Protein 2A36 (pdb70)

InterPro domains:
  IPR000980 SH2 domain [PF00017] (60-134)
  IPR000980 SH2 domain [PS50001] (60-151)
  IPR000980 SH2 domain [SM00252] (58-140)
  IPR001452 SH3 domain [PF00018] (4-50)
  IPR001452 SH3 domain [PF00018] (158-203)
  IPR001452 SH3 domain [PR00452] (155-165)
  IPR001452 SH3 domain [PR00452] (169-184)
  IPR001452 SH3 domain [PR00452] (186-195)
  IPR001452 SH3 domain [PR00452] (197-209)
  IPR001452 SH3 domain [PS50002] (1-58)
  IPR001452 SH3 domain [PS50002] (152-211)
  IPR001452 SH3 domain [SM00326] (1-57)
  IPR001452 SH3 domain [SM00326] (155-210)
  IPR036028 SH3-like domain superfamily [SSF50044] (3-41)
  IPR036028 SH3-like domain superfamily [SSF50044] (151-210)
  IPR036860 SH2 domain superfamily [G3DSA:3.30.505.10] (51-160)
  IPR036860 SH2 domain superfamily [SSF55550] (29-139)
  IPR043539 Grb2-like [PTHR46037] (1-210)

Nearest PDB structures (foldseek):
  2a36-assembly1_A  TM=1.017E+00  e=9.835E-12  Drosophila melanogaster
  2azs-assembly1_A  TM=8.186E-01  e=1.353E-09  Drosophila melanogaster
  2gbq-assembly1_A  TM=9.274E-01  e=5.609E-08  Mus musculus
  4gbq-assembly1_A  TM=8.986E-01  e=2.396E-07  Mus musculus
  2a28-assembly3_C  TM=8.617E-01  e=1.812E-04  Saccharomyces cerevisiae

Radius of gyration: 9.86 Å; Cα contacts (8 Å, |Δi|>4): 133; chains: 1; bounding box: 24×26×21 Å

Organism: Drosophila melanogaster (NCBI:txid7227)

Solvent-accessible surface area: 4298 Å² total; per-residue (Å²): 145,85,1,25,0,123,97,90,42,82,35,113,47,155,79,13,10,55,9,170,140,73,58,83,0,93,11,76,55,83,154,136,65,108,82,78,34,80,0,65,45,162,68,141,87,0,15,0,8,22,132,76,11,124,126,142,5,149,133

Secondary structure (DSSP, 8-state):
--EEE-S-B--SSTTB--B-TTEEEEEEE-SS-TTEEEEEETTEEEEEESTT-EE----

CATH classification: 2.30.30.40

Sequence (59 aa):
MEAIAKHDFSATADDELSFRKTQILKILNMEDDSNWYRAELDGKEGLIPSNYIEMKNHDMEAIAKHDFSATADDELSFRKTQILKILNMEDDSNWYRAELDGKEGLIPSNYIEMKNHDMEAIAKHDFSATADDELSFRKTQILKILNMEDDSNWYRAELDGKEGLIPSNYIEMKNHDMEAIAKHDFSATADDELSFRKTQILKILNMEDDSNWYRAELDGKEGLIPSNYIEMKNHDMEAIAKHDFSATADDELSFRKTQILKILNMEDDSNWYRAELDGKEGLIPSNYIEMKNHDMEAIAKHDFSATADDELSFRKTQILKILNMEDDSNWYRAELDGKEGLIPSNYIEMKNHDMEAIAKHDFSATADDELSFRKTQILKILNMEDDSNWYRAELDGKEGLIPSNYIEMKNHDMEAIAKHDFSATADDELSFRKTQILKILNMEDDSNWYRAELDGKEGLIPSNYIEMKNHDMEAIAKHDFSATADDELSFRKTQILKILNMEDDSNWYRAELDGKEGLIPSNYIEMKNHDMEAIAKHDFSATADDELSFRKTQILKILNMEDDSNWYRAELDGKEGLIPSNYIEMKNHD

Foldseek 3Di:
DKKWFADADDDPDPQADGDGGGDIWAFDDDDVDVAWGFTDDPHGTGTYGPNRIDGDPPD

Structure (mmCIF, N/CA/C/O backbone):
data_2A36
#
_entry.id   2A36
#
loop_
_atom_site.group_PDB
_atom_site.id
_atom_site.type_symbol
_atom_site.label_atom_id
_atom_site.label_alt_id
_atom_site.label_comp_id
_atom_site.label_asym_id
_atom_site.label_entity_id
_atom_site.label_seq_id
_atom_site.pdbx_PDB_ins_code
_atom_site.Cartn_x
_atom_site.Cartn_y
_atom_site.Cartn_z
_atom_site.occupancy
_atom_site.B_iso_or_equiv
_atom_site.auth_seq_id
_atom_site.auth_comp_id
_atom_site.auth_asym_id
_atom_site.auth_atom_id
_atom_site.pdbx_PDB_model_num
ATOM 1 N N . MET A 1 1 ? -1.164 -10.503 -6.813 1.00 0.00 1 MET A N 1
ATOM 2 C CA . MET A 1 1 ? -0.240 -10.069 -5.731 1.00 0.00 1 MET A CA 1
ATOM 3 C C . MET A 1 1 ? -0.984 -9.345 -4.611 1.00 0.00 1 MET A C 1
ATOM 4 O O . MET A 1 1 ? -1.855 -8.515 -4.869 1.00 0.00 1 MET A O 1
ATOM 20 N N . GLU A 1 2 ? -0.678 -9.707 -3.369 1.00 0.00 2 GLU A N 1
ATOM 21 C CA . GLU A 1 2 ? -1.355 -9.100 -2.225 1.00 0.00 2 GLU A CA 1
ATOM 22 C C . GLU A 1 2 ? -0.357 -8.753 -1.119 1.00 0.00 2 GLU A C 1
ATOM 23 O O . GLU A 1 2 ? 0.633 -9.460 -0.928 1.00 0.00 2 GLU A O 1
ATOM 35 N N . ALA A 1 3 ? -0.612 -7.665 -0.391 1.00 0.00 3 ALA A N 1
ATOM 36 C CA . ALA A 1 3 ? 0.263 -7.208 0.685 1.00 0.00 3 ALA A CA 1
ATOM 37 C C . ALA A 1 3 ? -0.539 -6.616 1.848 1.00 0.00 3 ALA A C 1
ATOM 38 O O . ALA A 1 3 ? -1.537 -5.917 1.633 1.00 0.00 3 ALA A O 1
ATOM 45 N N . ILE A 1 4 ? -0.054 -6.807 3.071 1.00 0.00 4 ILE A N 1
ATOM 46 C CA . ILE A 1 4 ? -0.694 -6.231 4.247 1.00 0.00 4 ILE A CA 1
ATOM 47 C C . ILE A 1 4 ? 0.135 -5.044 4.727 1.00 0.00 4 ILE A C 1
ATOM 48 O O . ILE A 1 4 ? 1.323 -4.967 4.415 1.00 0.00 4 ILE A O 1
ATOM 64 N N . ALA A 1 5 ? -0.457 -4.143 5.502 1.00 0.00 5 ALA A N 1
ATOM 65 C CA . ALA A 1 5 ? 0.286 -2.977 5.970 1.00 0.00 5 ALA A CA 1
ATOM 66 C C . ALA A 1 5 ? -0.055 -2.591 7.385 1.00 0.00 5 ALA A C 1
ATOM 67 O O . ALA A 1 5 ? -1.066 -1.914 7.590 1.00 0.00 5 ALA A O 1
ATOM 74 N N . LYS A 1 6 ? 0.798 -2.893 8.370 1.00 0.00 6 LYS A N 1
ATOM 75 C CA . LYS A 1 6 ? 0.449 -2.412 9.690 1.00 0.00 6 LYS A CA 1
ATOM 76 C C . LYS A 1 6 ? 1.312 -1.240 10.084 1.00 0.00 6 LYS A C 1
ATOM 77 O O . LYS A 1 6 ? 2.316 -1.375 10.785 1.00 0.00 6 LYS A O 1
ATOM 96 N N . HIS A 1 7 ? 0.791 -0.080 9.754 1.00 0.00 7 HIS A N 1
ATOM 97 C CA . HIS A 1 7 ? 1.315 1.200 10.176 1.00 0.00 7 HIS A CA 1
ATOM 98 C C . HIS A 1 7 ? 0.249 2.205 9.739 1.00 0.00 7 HIS A C 1
ATOM 99 O O . HIS A 1 7 ? -0.047 2.240 8.547 1.00 0.00 7 HIS A O 1
ATOM 114 N N . ASP A 1 8 ? -0.306 3.061 10.585 1.00 0.00 8 ASP A N 1
ATOM 115 C CA . ASP A 1 8 ? -1.265 4.028 10.039 1.00 0.00 8 ASP A CA 1
ATOM 116 C C . ASP A 1 8 ? -0.511 4.891 9.017 1.00 0.00 8 ASP A C 1
ATOM 117 O O . ASP A 1 8 ? 0.705 5.056 9.127 1.00 0.00 8 ASP A O 1
ATOM 126 N N . PHE A 1 9 ? -1.222 5.470 8.048 1.00 0.00 9 PHE A N 1
ATOM 127 C CA . PHE A 1 9 ? -0.556 6.329 7.064 1.00 0.00 9 PHE A CA 1
ATOM 128 C C . PHE A 1 9 ? -1.511 7.150 6.215 1.00 0.00 9 PHE A C 1
ATOM 129 O O . PHE A 1 9 ? -2.656 6.775 5.964 1.00 0.00 9 PHE A O 1
ATOM 146 N N . SER A 1 10 ? -0.925 8.211 5.667 1.00 0.00 10 SER A N 1
ATOM 147 C CA . SER A 1 10 ? -1.645 9.066 4.740 1.00 0.00 10 SER A CA 1
ATOM 148 C C . SER A 1 10 ? -0.728 9.640 3.670 1.00 0.00 10 SER A C 1
ATOM 149 O O . SER A 1 10 ? -0.016 10.613 3.910 1.00 0.00 10 SER A O 1
ATOM 157 N N . ALA A 1 11 ? -0.830 9.068 2.467 1.00 0.00 11 ALA A N 1
ATOM 158 C CA . ALA A 1 11 ? -0.063 9.480 1.294 1.00 0.00 11 ALA A CA 1
ATOM 159 C C . ALA A 1 11 ? 0.570 10.866 1.403 1.00 0.00 11 ALA A C 1
ATOM 160 O O . ALA A 1 11 ? 0.033 11.796 2.001 1.00 0.00 11 ALA A O 1
ATOM 167 N N . THR A 1 12 ? 1.758 10.946 0.793 1.00 0.00 12 THR A N 1
ATOM 168 C CA . THR A 1 12 ? 2.576 12.146 0.766 1.00 0.00 12 THR A CA 1
ATOM 169 C C . THR A 1 12 ? 2.562 12.780 -0.637 1.00 0.00 12 THR A C 1
ATOM 170 O O . THR A 1 12 ? 2.920 13.945 -0.811 1.00 0.00 12 THR A O 1
ATOM 181 N N . ALA A 1 13 ? 2.104 12.005 -1.617 1.00 0.00 13 ALA A N 1
ATOM 182 C CA . ALA A 1 13 ? 1.977 12.476 -2.996 1.00 0.00 13 ALA A CA 1
ATOM 183 C C . ALA A 1 13 ? 0.522 12.318 -3.411 1.00 0.00 13 ALA A C 1
ATOM 184 O O . ALA A 1 13 ? -0.187 11.492 -2.835 1.00 0.00 13 ALA A O 1
ATOM 191 N N . ASP A 1 14 ? 0.041 13.108 -4.370 1.00 0.00 14 ASP A N 1
ATOM 192 C CA . ASP A 1 14 ? -1.348 13.045 -4.811 1.00 0.00 14 ASP A CA 1
ATOM 193 C C . ASP A 1 14 ? -1.729 11.665 -5.321 1.00 0.00 14 ASP A C 1
ATOM 194 O O . ASP A 1 14 ? -2.796 11.139 -5.004 1.00 0.00 14 ASP A O 1
ATOM 203 N N . ASP A 1 15 ? -0.811 11.063 -6.066 1.00 0.00 15 ASP A N 1
ATOM 204 C CA . ASP A 1 15 ? -1.010 9.723 -6.599 1.00 0.00 15 ASP A CA 1
ATOM 205 C C . ASP A 1 15 ? -0.535 8.677 -5.596 1.00 0.00 15 ASP A C 1
ATOM 206 O O . ASP A 1 15 ? -0.196 7.559 -5.978 1.00 0.00 15 ASP A O 1
ATOM 215 N N . GLU A 1 16 ? -0.552 9.022 -4.308 1.00 0.00 16 GLU A N 1
ATOM 216 C CA . GLU A 1 16 ? -0.161 8.095 -3.266 1.00 0.00 16 GLU A CA 1
ATOM 217 C C . GLU A 1 16 ? -1.427 7.648 -2.531 1.00 0.00 16 GLU A C 1
ATOM 218 O O . GLU A 1 16 ? -2.528 8.039 -2.924 1.00 0.00 16 GLU A O 1
ATOM 230 N N . LEU A 1 17 ? -1.310 6.732 -1.579 1.00 0.00 17 LEU A N 1
ATOM 231 C CA . LEU A 1 17 ? -2.503 6.186 -0.934 1.00 0.00 17 LEU A CA 1
ATOM 232 C C . LEU A 1 17 ? -2.375 6.015 0.580 1.00 0.00 17 LEU A C 1
ATOM 233 O O . LEU A 1 17 ? -1.458 5.351 1.064 1.00 0.00 17 LEU A O 1
ATOM 249 N N . SER A 1 18 ? -3.359 6.533 1.310 1.00 0.00 18 SER A N 1
ATOM 250 C CA . SER A 1 18 ? -3.399 6.382 2.762 1.00 0.00 18 SER A CA 1
ATOM 251 C C . SER A 1 18 ? -4.073 5.069 3.138 1.00 0.00 18 SER A C 1
ATOM 252 O O . SER A 1 18 ? -4.687 4.408 2.301 1.00 0.00 18 SER A O 1
ATOM 260 N N . PHE A 1 19 ? -3.917 4.686 4.404 1.00 0.00 19 PHE A N 1
ATOM 261 C CA . PHE A 1 19 ? -4.501 3.450 4.909 1.00 0.00 19 PHE A CA 1
ATOM 262 C C . PHE A 1 19 ? -4.391 3.369 6.428 1.00 0.00 19 PHE A C 1
ATOM 263 O O . PHE A 1 19 ? -3.940 4.311 7.080 1.00 0.00 19 PHE A O 1
ATOM 280 N N . ARG A 1 20 ? -4.871 2.269 6.988 1.00 0.00 20 ARG A N 1
ATOM 281 C CA . ARG A 1 20 ? -4.864 2.081 8.432 1.00 0.00 20 ARG A CA 1
ATOM 282 C C . ARG A 1 20 ? -3.996 0.893 8.814 1.00 0.00 20 ARG A C 1
ATOM 283 O O . ARG A 1 20 ? -3.687 0.061 7.959 1.00 0.00 20 ARG A O 1
ATOM 304 N N . LYS A 1 21 ? -3.643 0.760 10.085 1.00 0.00 21 LYS A N 1
ATOM 305 C CA . LYS A 1 21 ? -2.865 -0.390 10.515 1.00 0.00 21 LYS A CA 1
ATOM 306 C C . LYS A 1 21 ? -3.710 -1.660 10.339 1.00 0.00 21 LYS A C 1
ATOM 307 O O . LYS A 1 21 ? -4.884 -1.687 10.708 1.00 0.00 21 LYS A O 1
ATOM 326 N N . THR A 1 22 ? -3.112 -2.702 9.763 1.00 0.00 22 THR A N 1
ATOM 327 C CA . THR A 1 22 ? -3.776 -3.987 9.552 1.00 0.00 22 THR A CA 1
ATOM 328 C C . THR A 1 22 ? -4.723 -4.018 8.353 1.00 0.00 22 THR A C 1
ATOM 329 O O . THR A 1 22 ? -5.458 -4.990 8.173 1.00 0.00 22 THR A O 1
ATOM 340 N N . GLN A 1 23 ? -4.729 -2.967 7.535 1.00 0.00 23 GLN A N 1
ATOM 341 C CA . GLN A 1 23 ? -5.608 -2.912 6.371 1.00 0.00 23 GLN A CA 1
ATOM 342 C C . GLN A 1 23 ? -5.143 -3.851 5.256 1.00 0.00 23 GLN A C 1
ATOM 343 O O . GLN A 1 23 ? -3.944 -4.073 5.082 1.00 0.00 23 GLN A O 1
ATOM 357 N N . ILE A 1 24 ? -6.089 -4.382 4.492 1.00 0.00 24 ILE A N 1
ATOM 358 C CA . ILE A 1 24 ? -5.778 -5.279 3.382 1.00 0.00 24 ILE A CA 1
ATOM 359 C C . ILE A 1 24 ? -5.575 -4.464 2.107 1.00 0.00 24 ILE A C 1
ATOM 360 O O . ILE A 1 24 ? -6.534 -3.913 1.566 1.00 0.00 24 ILE A O 1
ATOM 376 N N . LEU A 1 25 ? -4.328 -4.366 1.629 1.00 0.00 25 LEU A N 1
ATOM 377 C CA . LEU A 1 25 ? -4.065 -3.582 0.427 1.00 0.00 25 LEU A CA 1
ATOM 378 C C . LEU A 1 25 ? -3.720 -4.443 -0.783 1.00 0.00 25 LEU A C 1
ATOM 379 O O . LEU A 1 25 ? -3.014 -5.447 -0.668 1.00 0.00 25 LEU A O 1
ATOM 395 N N . LYS A 1 26 ? -4.240 -4.048 -1.937 1.00 0.00 26 LYS A N 1
ATOM 396 C CA . LYS A 1 26 ? -4.021 -4.765 -3.186 1.00 0.00 26 LYS A CA 1
ATOM 397 C C . LYS A 1 26 ? -2.716 -4.336 -3.843 1.00 0.00 26 LYS A C 1
ATOM 398 O O . LYS A 1 26 ? -2.657 -3.313 -4.524 1.00 0.00 26 LYS A O 1
ATOM 417 N N . ILE A 1 27 ? -1.680 -5.138 -3.652 1.00 0.00 27 ILE A N 1
ATOM 418 C CA . ILE A 1 27 ? -0.389 -4.831 -4.244 1.00 0.00 27 ILE A CA 1
ATOM 419 C C . ILE A 1 27 ? -0.437 -5.165 -5.733 1.00 0.00 27 ILE A C 1
ATOM 420 O O . ILE A 1 27 ? -0.946 -6.220 -6.115 1.00 0.00 27 ILE A O 1
ATOM 436 N N . LEU A 1 28 ? -0.030 -4.222 -6.582 1.00 0.00 28 LEU A N 1
ATOM 437 C CA . LEU A 1 28 ? -0.152 -4.440 -8.021 1.00 0.00 28 LEU A CA 1
ATOM 438 C C . LEU A 1 28 ? 0.968 -3.818 -8.855 1.00 0.00 28 LEU A C 1
ATOM 439 O O . LEU A 1 28 ? 1.249 -4.312 -9.948 1.00 0.00 28 LEU A O 1
ATOM 455 N N . ASN A 1 29 ? 1.653 -2.788 -8.356 1.00 0.00 29 ASN A N 1
ATOM 456 C CA . ASN A 1 29 ? 2.759 -2.245 -9.136 1.00 0.00 29 ASN A CA 1
ATOM 457 C C . ASN A 1 29 ? 3.856 -1.688 -8.255 1.00 0.00 29 ASN A C 1
ATOM 458 O O . ASN A 1 29 ? 3.773 -0.608 -7.668 1.00 0.00 29 ASN A O 1
ATOM 469 N N . MET A 1 30 ? 4.926 -2.460 -8.293 1.00 0.00 30 MET A N 1
ATOM 470 C CA . MET A 1 30 ? 6.176 -2.212 -7.639 1.00 0.00 30 MET A CA 1
ATOM 471 C C . MET A 1 30 ? 7.319 -2.314 -8.623 1.00 0.00 30 MET A C 1
ATOM 472 O O . MET A 1 30 ? 7.489 -3.372 -9.223 1.00 0.00 30 MET A O 1
ATOM 486 N N . GLU A 1 31 ? 8.198 -1.333 -8.655 1.00 0.00 31 GLU A N 1
ATOM 487 C CA . GLU A 1 31 ? 9.437 -1.461 -9.441 1.00 0.00 31 GLU A CA 1
ATOM 488 C C . GLU A 1 31 ? 10.198 -0.184 -9.775 1.00 0.00 31 GLU A C 1
ATOM 489 O O . GLU A 1 31 ? 11.393 -0.059 -9.502 1.00 0.00 31 GLU A O 1
ATOM 501 N N . ASP A 1 32 ? 9.469 0.769 -10.343 1.00 0.00 32 ASP A N 1
ATOM 502 C CA . ASP A 1 32 ? 10.053 2.054 -10.703 1.00 0.00 32 ASP A CA 1
ATOM 503 C C . ASP A 1 32 ? 10.352 2.852 -9.449 1.00 0.00 32 ASP A C 1
ATOM 504 O O . ASP A 1 32 ? 10.946 3.930 -9.500 1.00 0.00 32 ASP A O 1
ATOM 513 N N . ASP A 1 33 ? 9.855 2.342 -8.335 1.00 0.00 33 ASP A N 1
ATOM 514 C CA . ASP A 1 33 ? 10.022 2.994 -7.062 1.00 0.00 33 ASP A CA 1
ATOM 515 C C . ASP A 1 33 ? 10.240 1.954 -5.981 1.00 0.00 33 ASP A C 1
ATOM 516 O O . ASP A 1 33 ? 9.286 1.519 -5.337 1.00 0.00 33 ASP A O 1
ATOM 525 N N . SER A 1 34 ? 11.486 1.518 -5.808 1.00 0.00 34 SER A N 1
ATOM 526 C CA . SER A 1 34 ? 11.804 0.480 -4.831 1.00 0.00 34 SER A CA 1
ATOM 527 C C . SER A 1 34 ? 11.440 0.904 -3.418 1.00 0.00 34 SER A C 1
ATOM 528 O O . SER A 1 34 ? 12.084 0.463 -2.467 1.00 0.00 34 SER A O 1
ATOM 536 N N . ASN A 1 35 ? 10.507 1.831 -3.258 1.00 0.00 35 ASN A N 1
ATOM 537 C CA . ASN A 1 35 ? 10.197 2.331 -1.922 1.00 0.00 35 ASN A CA 1
ATOM 538 C C . ASN A 1 35 ? 8.716 2.632 -1.736 1.00 0.00 35 ASN A C 1
ATOM 539 O O . ASN A 1 35 ? 8.187 2.536 -0.631 1.00 0.00 35 ASN A O 1
ATOM 550 N N . TRP A 1 36 ? 8.052 2.995 -2.817 1.00 0.00 36 TRP A N 1
ATOM 551 C CA . TRP A 1 36 ? 6.632 3.289 -2.767 1.00 0.00 36 TRP A CA 1
ATOM 552 C C . TRP A 1 36 ? 5.916 2.421 -3.791 1.00 0.00 36 TRP A C 1
ATOM 553 O O . TRP A 1 36 ? 6.248 2.447 -4.977 1.00 0.00 36 TRP A O 1
ATOM 574 N N . TYR A 1 37 ? 5.000 1.582 -3.317 1.00 0.00 37 TYR A N 1
ATOM 575 C CA . TYR A 1 37 ? 4.306 0.638 -4.187 1.00 0.00 37 TYR A CA 1
ATOM 576 C C . TYR A 1 37 ? 2.957 1.159 -4.644 1.00 0.00 37 TYR A C 1
ATOM 577 O O . TYR A 1 37 ? 2.371 2.024 -4.001 1.00 0.00 37 TYR A O 1
ATOM 595 N N . ARG A 1 38 ? 2.516 0.694 -5.809 1.00 0.00 38 ARG A N 1
ATOM 596 C CA . ARG A 1 38 ? 1.236 1.112 -6.356 1.00 0.00 38 ARG A CA 1
ATOM 597 C C . ARG A 1 38 ? 0.251 0.015 -5.992 1.00 0.00 38 ARG A C 1
ATOM 598 O O . ARG A 1 38 ? 0.268 -1.067 -6.575 1.00 0.00 38 ARG A O 1
ATOM 619 N N . ALA A 1 39 ? -0.595 0.304 -5.015 1.00 0.00 39 ALA A N 1
ATOM 620 C CA . ALA A 1 39 ? -1.587 -0.651 -4.549 1.00 0.00 39 ALA A CA 1
ATOM 621 C C . ALA A 1 39 ? -2.995 -0.193 -4.907 1.00 0.00 39 ALA A C 1
ATOM 622 O O . ALA A 1 39 ? -3.198 0.927 -5.375 1.00 0.00 39 ALA A O 1
ATOM 629 N N . GLU A 1 40 ? -3.960 -1.074 -4.685 1.00 0.00 40 GLU A N 1
ATOM 630 C CA . GLU A 1 40 ? -5.348 -0.752 -4.990 1.00 0.00 40 GLU A CA 1
ATOM 631 C C . GLU A 1 40 ? -6.226 -0.866 -3.750 1.00 0.00 40 GLU A C 1
ATOM 632 O O . GLU A 1 40 ? -5.919 -1.615 -2.824 1.00 0.00 40 GLU A O 1
ATOM 644 N N . LEU A 1 41 ? -7.276 -0.057 -3.707 1.00 0.00 41 LEU A N 1
ATOM 645 C CA . LEU A 1 41 ? -8.174 -0.020 -2.565 1.00 0.00 41 LEU A CA 1
ATOM 646 C C . LEU A 1 41 ? -9.521 0.546 -2.997 1.00 0.00 41 LEU A C 1
ATOM 647 O O . LEU A 1 41 ? -9.590 1.630 -3.575 1.00 0.00 41 LEU A O 1
ATOM 663 N N . ASP A 1 42 ? -10.588 -0.202 -2.732 1.00 0.00 42 ASP A N 1
ATOM 664 C CA . ASP A 1 42 ? -11.930 0.218 -3.113 1.00 0.00 42 ASP A CA 1
ATOM 665 C C . ASP A 1 42 ? -12.036 0.332 -4.633 1.00 0.00 42 ASP A C 1
ATOM 666 O O . ASP A 1 42 ? -12.513 -0.584 -5.303 1.00 0.00 42 ASP A O 1
ATOM 675 N N . GLY A 1 43 ? -11.568 1.456 -5.172 1.00 0.00 43 GLY A N 1
ATOM 676 C CA . GLY A 1 43 ? -11.600 1.669 -6.608 1.00 0.00 43 GLY A CA 1
ATOM 677 C C . GLY A 1 43 ? -10.565 2.681 -7.051 1.00 0.00 43 GLY A C 1
ATOM 678 O O . GLY A 1 43 ? -10.816 3.467 -7.965 1.00 0.00 43 GLY A O 1
ATOM 682 N N . LYS A 1 44 ? -9.444 2.739 -6.340 1.00 0.00 44 LYS A N 1
ATOM 683 C CA . LYS A 1 44 ? -8.411 3.728 -6.624 1.00 0.00 44 LYS A CA 1
ATOM 684 C C . LYS A 1 44 ? -7.013 3.112 -6.588 1.00 0.00 44 LYS A C 1
ATOM 685 O O . LYS A 1 44 ? -6.705 2.307 -5.710 1.00 0.00 44 LYS A O 1
ATOM 704 N N . GLU A 1 45 ? -6.152 3.542 -7.507 1.00 0.00 45 GLU A N 1
ATOM 705 C CA . GLU A 1 45 ? -4.768 3.078 -7.526 1.00 0.00 45 GLU A CA 1
ATOM 706 C C . GLU A 1 45 ? -3.918 4.123 -6.817 1.00 0.00 45 GLU A C 1
ATOM 707 O O . GLU A 1 45 ? -4.230 5.311 -6.902 1.00 0.00 45 GLU A O 1
ATOM 719 N N . GLY A 1 46 ? -2.877 3.723 -6.099 1.00 0.00 46 GLY A N 1
ATOM 720 C CA . GLY A 1 46 ? -2.092 4.731 -5.411 1.00 0.00 46 GLY A CA 1
ATOM 721 C C . GLY A 1 46 ? -0.852 4.214 -4.719 1.00 0.00 46 GLY A C 1
ATOM 722 O O . GLY A 1 46 ? -0.864 3.140 -4.119 1.00 0.00 46 GLY A O 1
ATOM 726 N N . LEU A 1 47 ? 0.218 4.996 -4.793 1.00 0.00 47 LEU A N 1
ATOM 727 C CA . LEU A 1 47 ? 1.485 4.639 -4.175 1.00 0.00 47 LEU A CA 1
ATOM 728 C C . LEU A 1 47 ? 1.335 4.545 -2.660 1.00 0.00 47 LEU A C 1
ATOM 729 O O . LEU A 1 47 ? 0.511 5.239 -2.076 1.00 0.00 47 LEU A O 1
ATOM 745 N N . ILE A 1 48 ? 2.117 3.683 -2.025 1.00 0.00 48 ILE A N 1
ATOM 746 C CA . ILE A 1 48 ? 2.025 3.524 -0.573 1.00 0.00 48 ILE A CA 1
ATOM 747 C C . ILE A 1 48 ? 3.371 3.230 0.069 1.00 0.00 48 ILE A C 1
ATOM 748 O O . ILE A 1 48 ? 4.022 2.250 -0.295 1.00 0.00 48 ILE A O 1
ATOM 764 N N . PRO A 1 49 ? 3.702 3.924 1.186 1.00 0.00 49 PRO A N 1
ATOM 765 C CA . PRO A 1 49 ? 4.920 3.657 1.943 1.00 0.00 49 PRO A CA 1
ATOM 766 C C . PRO A 1 49 ? 5.207 2.157 2.068 1.00 0.00 49 PRO A C 1
ATOM 767 O O . PRO A 1 49 ? 4.325 1.367 2.401 1.00 0.00 49 PRO A O 1
ATOM 778 N N . SER A 1 50 ? 6.416 1.778 1.688 1.00 0.00 50 SER A N 1
ATOM 779 C CA . SER A 1 50 ? 6.827 0.373 1.714 1.00 0.00 50 SER A CA 1
ATOM 780 C C . SER A 1 50 ? 7.110 -0.114 3.140 1.00 0.00 50 SER A C 1
ATOM 781 O O . SER A 1 50 ? 6.861 -1.273 3.473 1.00 0.00 50 SER A O 1
ATOM 789 N N . ASN A 1 51 ? 7.687 0.765 3.949 1.00 0.00 51 ASN A N 1
ATOM 790 C CA . ASN A 1 51 ? 8.082 0.410 5.316 1.00 0.00 51 ASN A CA 1
ATOM 791 C C . ASN A 1 51 ? 6.906 0.163 6.266 1.00 0.00 51 ASN A C 1
ATOM 792 O O . ASN A 1 51 ? 7.089 -0.416 7.336 1.00 0.00 51 ASN A O 1
ATOM 803 N N . TYR A 1 52 ? 5.709 0.573 5.881 1.00 0.00 52 TYR A N 1
ATOM 804 C CA . TYR A 1 52 ? 4.531 0.376 6.724 1.00 0.00 52 TYR A CA 1
ATOM 805 C C . TYR A 1 52 ? 3.772 -0.909 6.369 1.00 0.00 52 TYR A C 1
ATOM 806 O O . TYR A 1 52 ? 2.779 -1.277 7.030 1.00 0.00 52 TYR A O 1
ATOM 824 N N . ILE A 1 53 ? 4.293 -1.664 5.405 1.00 0.00 53 ILE A N 1
ATOM 825 C CA . ILE A 1 53 ? 3.654 -2.909 5.017 1.00 0.00 53 ILE A CA 1
ATOM 826 C C . ILE A 1 53 ? 4.673 -3.996 4.674 1.00 0.00 53 ILE A C 1
ATOM 827 O O . ILE A 1 53 ? 5.850 -3.719 4.442 1.00 0.00 53 ILE A O 1
ATOM 843 N N . GLU A 1 54 ? 4.186 -5.242 4.633 1.00 0.00 54 GLU A N 1
ATOM 844 C CA . GLU A 1 54 ? 4.981 -6.423 4.314 1.00 0.00 54 GLU A CA 1
ATOM 845 C C . GLU A 1 54 ? 4.139 -7.432 3.523 1.00 0.00 54 GLU A C 1
ATOM 846 O O . GLU A 1 54 ? 2.924 -7.494 3.703 1.00 0.00 54 GLU A O 1
ATOM 858 N N . MET A 1 55 ? 4.779 -8.257 2.699 1.00 0.00 55 MET A N 1
ATOM 859 C CA . MET A 1 55 ? 4.052 -9.257 1.909 1.00 0.00 55 MET A CA 1
ATOM 860 C C . MET A 1 55 ? 3.417 -10.346 2.776 1.00 0.00 55 MET A C 1
ATOM 861 O O . MET A 1 55 ? 4.109 -11.039 3.521 1.00 0.00 55 MET A O 1
ATOM 875 N N . LYS A 1 56 ? 2.090 -10.523 2.607 1.00 0.00 56 LYS A N 1
ATOM 876 C CA . LYS A 1 56 ? 1.287 -11.548 3.303 1.00 0.00 56 LYS A CA 1
ATOM 877 C C . LYS A 1 56 ? -0.080 -10.976 3.671 1.00 0.00 56 LYS A C 1
ATOM 878 O O . LYS A 1 56 ? -0.544 -11.106 4.804 1.00 0.00 56 LYS A O 1
ATOM 897 N N . ASN A 1 57 ? -0.731 -10.377 2.685 1.00 0.00 57 ASN A N 1
ATOM 898 C CA . ASN A 1 57 ? -2.064 -9.807 2.849 1.00 0.00 57 ASN A CA 1
ATOM 899 C C . ASN A 1 57 ? -3.075 -10.892 3.223 1.00 0.00 57 ASN A C 1
ATOM 900 O O . ASN A 1 57 ? -3.719 -10.814 4.268 1.00 0.00 57 ASN A O 1
ATOM 911 N N . HIS A 1 58 ? -3.178 -11.923 2.378 1.00 0.00 58 HIS A N 1
ATOM 912 C CA . HIS A 1 58 ? -4.102 -13.031 2.640 1.00 0.00 58 HIS A CA 1
ATOM 913 C C . HIS A 1 58 ? -5.553 -12.531 2.531 1.00 0.00 58 HIS A C 1
ATOM 914 O O . HIS A 1 58 ? -5.944 -11.996 1.495 1.00 0.00 58 HIS A O 1
ATOM 929 N N . ASP A 1 59 ? -6.354 -12.717 3.581 1.00 0.00 59 ASP A N 1
ATOM 930 C CA . ASP A 1 59 ? -7.748 -12.293 3.561 1.00 0.00 59 ASP A CA 1
ATOM 931 C C . ASP A 1 59 ? -7.854 -10.800 3.820 1.00 0.00 59 ASP A C 1
ATOM 932 O O . ASP A 1 59 ? -6.807 -10.181 4.094 1.00 0.00 59 ASP A O 1
ATOM 942 N N . MET A 1 1 ? -0.778 -10.363 -4.938 1.00 0.00 1 MET A N 2
ATOM 943 C CA . MET A 1 1 ? -2.221 -10.005 -5.015 1.00 0.00 1 MET A CA 2
ATOM 944 C C . MET A 1 1 ? -2.717 -9.399 -3.712 1.00 0.00 1 MET A C 2
ATOM 945 O O . MET A 1 1 ? -3.569 -8.511 -3.707 1.00 0.00 1 MET A O 2
ATOM 961 N N . GLU A 1 2 ? -2.184 -9.894 -2.620 1.00 0.00 2 GLU A N 2
ATOM 962 C CA . GLU A 1 2 ? -2.573 -9.396 -1.306 1.00 0.00 2 GLU A CA 2
ATOM 963 C C . GLU A 1 2 ? -1.353 -9.100 -0.443 1.00 0.00 2 GLU A C 2
ATOM 964 O O . GLU A 1 2 ? -0.372 -9.845 -0.442 1.00 0.00 2 GLU A O 2
ATOM 976 N N . ALA A 1 3 ? -1.436 -7.995 0.288 1.00 0.00 3 ALA A N 2
ATOM 977 C CA . ALA A 1 3 ? -0.379 -7.521 1.166 1.00 0.00 3 ALA A CA 2
ATOM 978 C C . ALA A 1 3 ? -0.972 -6.858 2.399 1.00 0.00 3 ALA A C 2
ATOM 979 O O . ALA A 1 3 ? -1.951 -6.119 2.295 1.00 0.00 3 ALA A O 2
ATOM 986 N N . ILE A 1 4 ? -0.348 -7.054 3.550 1.00 0.00 4 ILE A N 2
ATOM 987 C CA . ILE A 1 4 ? -0.817 -6.428 4.778 1.00 0.00 4 ILE A CA 2
ATOM 988 C C . ILE A 1 4 ? 0.107 -5.276 5.160 1.00 0.00 4 ILE A C 2
ATOM 989 O O . ILE A 1 4 ? 1.294 -5.314 4.841 1.00 0.00 4 ILE A O 2
ATOM 1005 N N . ALA A 1 5 ? -0.400 -4.288 5.893 1.00 0.00 5 ALA A N 2
ATOM 1006 C CA . ALA A 1 5 ? 0.446 -3.162 6.285 1.00 0.00 5 ALA A CA 2
ATOM 1007 C C . ALA A 1 5 ? 0.086 -2.606 7.631 1.00 0.00 5 ALA A C 2
ATOM 1008 O O . ALA A 1 5 ? -0.913 -1.893 7.749 1.00 0.00 5 ALA A O 2
ATOM 1015 N N . LYS A 1 6 ? 0.927 -2.815 8.634 1.00 0.00 6 LYS A N 2
ATOM 1016 C CA . LYS A 1 6 ? 0.598 -2.211 9.909 1.00 0.00 6 LYS A CA 2
ATOM 1017 C C . LYS A 1 6 ? 1.495 -1.035 10.242 1.00 0.00 6 LYS A C 2
ATOM 1018 O O . LYS A 1 6 ? 2.494 -1.155 10.952 1.00 0.00 6 LYS A O 2
ATOM 1037 N N . HIS A 1 7 ? 0.994 0.122 9.854 1.00 0.00 7 HIS A N 2
ATOM 1038 C CA . HIS A 1 7 ? 1.544 1.419 10.214 1.00 0.00 7 HIS A CA 2
ATOM 1039 C C . HIS A 1 7 ? 0.480 2.426 9.767 1.00 0.00 7 HIS A C 2
ATOM 1040 O O . HIS A 1 7 ? 0.198 2.472 8.570 1.00 0.00 7 HIS A O 2
ATOM 1055 N N . ASP A 1 8 ? -0.097 3.261 10.621 1.00 0.00 8 ASP A N 2
ATOM 1056 C CA . ASP A 1 8 ? -1.069 4.227 10.096 1.00 0.00 8 ASP A CA 2
ATOM 1057 C C . ASP A 1 8 ? -0.346 5.120 9.081 1.00 0.00 8 ASP A C 2
ATOM 1058 O O . ASP A 1 8 ? 0.865 5.311 9.183 1.00 0.00 8 ASP A O 2
ATOM 1067 N N . PHE A 1 9 ? -1.085 5.713 8.141 1.00 0.00 9 PHE A N 2
ATOM 1068 C CA . PHE A 1 9 ? -0.460 6.616 7.170 1.00 0.00 9 PHE A CA 2
ATOM 1069 C C . PHE A 1 9 ? -1.456 7.448 6.375 1.00 0.00 9 PHE A C 2
ATOM 1070 O O . PHE A 1 9 ? -2.605 7.068 6.153 1.00 0.00 9 PHE A O 2
ATOM 1087 N N . SER A 1 10 ? -0.897 8.524 5.836 1.00 0.00 10 SER A N 2
ATOM 1088 C CA . SER A 1 10 ? -1.648 9.399 4.954 1.00 0.00 10 SER A CA 2
ATOM 1089 C C . SER A 1 10 ? -0.756 9.926 3.840 1.00 0.00 10 SER A C 2
ATOM 1090 O O . SER A 1 10 ? 0.002 10.874 4.042 1.00 0.00 10 SER A O 2
ATOM 1098 N N . ALA A 1 11 ? -0.914 9.334 2.651 1.00 0.00 11 ALA A N 2
ATOM 1099 C CA . ALA A 1 11 ? -0.158 9.695 1.446 1.00 0.00 11 ALA A CA 2
ATOM 1100 C C . ALA A 1 11 ? 0.533 11.049 1.518 1.00 0.00 11 ALA A C 2
ATOM 1101 O O . ALA A 1 11 ? 0.051 12.010 2.119 1.00 0.00 11 ALA A O 2
ATOM 1108 N N . THR A 1 12 ? 1.697 11.077 0.861 1.00 0.00 12 THR A N 2
ATOM 1109 C CA . THR A 1 12 ? 2.545 12.251 0.789 1.00 0.00 12 THR A CA 2
ATOM 1110 C C . THR A 1 12 ? 2.445 12.898 -0.601 1.00 0.00 12 THR A C 2
ATOM 1111 O O . THR A 1 12 ? 2.865 14.036 -0.810 1.00 0.00 12 THR A O 2
ATOM 1122 N N . ALA A 1 13 ? 1.840 12.160 -1.524 1.00 0.00 13 ALA A N 2
ATOM 1123 C CA . ALA A 1 13 ? 1.614 12.638 -2.884 1.00 0.00 13 ALA A CA 2
ATOM 1124 C C . ALA A 1 13 ? 0.154 12.373 -3.219 1.00 0.00 13 ALA A C 2
ATOM 1125 O O . ALA A 1 13 ? -0.429 11.430 -2.686 1.00 0.00 13 ALA A O 2
ATOM 1132 N N . ASP A 1 14 ? -0.468 13.174 -4.081 1.00 0.00 14 ASP A N 2
ATOM 1133 C CA . ASP A 1 14 ? -1.867 12.986 -4.439 1.00 0.00 14 ASP A CA 2
ATOM 1134 C C . ASP A 1 14 ? -2.122 11.623 -5.066 1.00 0.00 14 ASP A C 2
ATOM 1135 O O . ASP A 1 14 ? -3.167 11.012 -4.844 1.00 0.00 14 ASP A O 2
ATOM 1144 N N . ASP A 1 15 ? -1.128 11.117 -5.789 1.00 0.00 15 ASP A N 2
ATOM 1145 C CA . ASP A 1 15 ? -1.235 9.801 -6.412 1.00 0.00 15 ASP A CA 2
ATOM 1146 C C . ASP A 1 15 ? -0.782 8.702 -5.451 1.00 0.00 15 ASP A C 2
ATOM 1147 O O . ASP A 1 15 ? -0.485 7.588 -5.880 1.00 0.00 15 ASP A O 2
ATOM 1156 N N . GLU A 1 16 ? -0.788 8.989 -4.151 1.00 0.00 16 GLU A N 2
ATOM 1157 C CA . GLU A 1 16 ? -0.434 7.995 -3.151 1.00 0.00 16 GLU A CA 2
ATOM 1158 C C . GLU A 1 16 ? -1.711 7.526 -2.466 1.00 0.00 16 GLU A C 2
ATOM 1159 O O . GLU A 1 16 ? -2.803 7.950 -2.847 1.00 0.00 16 GLU A O 2
ATOM 1171 N N . LEU A 1 17 ? -1.603 6.576 -1.550 1.00 0.00 17 LEU A N 2
ATOM 1172 C CA . LEU A 1 17 ? -2.797 6.021 -0.921 1.00 0.00 17 LEU A CA 2
ATOM 1173 C C . LEU A 1 17 ? -2.640 5.858 0.591 1.00 0.00 17 LEU A C 2
ATOM 1174 O O . LEU A 1 17 ? -1.745 5.154 1.058 1.00 0.00 17 LEU A O 2
ATOM 1190 N N . SER A 1 18 ? -3.563 6.446 1.347 1.00 0.00 18 SER A N 2
ATOM 1191 C CA . SER A 1 18 ? -3.550 6.325 2.801 1.00 0.00 18 SER A CA 2
ATOM 1192 C C . SER A 1 18 ? -4.271 5.057 3.245 1.00 0.00 18 SER A C 2
ATOM 1193 O O . SER A 1 18 ? -4.990 4.427 2.469 1.00 0.00 18 SER A O 2
ATOM 1201 N N . PHE A 1 19 ? -4.023 4.670 4.497 1.00 0.00 19 PHE A N 2
ATOM 1202 C CA . PHE A 1 19 ? -4.620 3.470 5.069 1.00 0.00 19 PHE A CA 2
ATOM 1203 C C . PHE A 1 19 ? -4.388 3.393 6.574 1.00 0.00 19 PHE A C 2
ATOM 1204 O O . PHE A 1 19 ? -3.827 4.315 7.176 1.00 0.00 19 PHE A O 2
ATOM 1221 N N . ARG A 1 20 ? -4.871 2.318 7.186 1.00 0.00 20 ARG A N 2
ATOM 1222 C CA . ARG A 1 20 ? -4.741 2.136 8.625 1.00 0.00 20 ARG A CA 2
ATOM 1223 C C . ARG A 1 20 ? -3.857 0.934 8.944 1.00 0.00 20 ARG A C 2
ATOM 1224 O O . ARG A 1 20 ? -3.605 0.104 8.067 1.00 0.00 20 ARG A O 2
ATOM 1245 N N . LYS A 1 21 ? -3.433 0.790 10.195 1.00 0.00 21 LYS A N 2
ATOM 1246 C CA . LYS A 1 21 ? -2.639 -0.368 10.581 1.00 0.00 21 LYS A CA 2
ATOM 1247 C C . LYS A 1 21 ? -3.479 -1.635 10.390 1.00 0.00 21 LYS A C 2
ATOM 1248 O O . LYS A 1 21 ? -4.650 -1.676 10.768 1.00 0.00 21 LYS A O 2
ATOM 1267 N N . THR A 1 22 ? -2.872 -2.665 9.805 1.00 0.00 22 THR A N 2
ATOM 1268 C CA . THR A 1 22 ? -3.517 -3.959 9.595 1.00 0.00 22 THR A CA 2
ATOM 1269 C C . THR A 1 22 ? -4.488 -4.030 8.424 1.00 0.00 22 THR A C 2
ATOM 1270 O O . THR A 1 22 ? -5.145 -5.059 8.257 1.00 0.00 22 THR A O 2
ATOM 1281 N N . GLN A 1 23 ? -4.609 -2.992 7.598 1.00 0.00 23 GLN A N 2
ATOM 1282 C CA . GLN A 1 23 ? -5.533 -3.113 6.482 1.00 0.00 23 GLN A CA 2
ATOM 1283 C C . GLN A 1 23 ? -4.911 -3.912 5.344 1.00 0.00 23 GLN A C 2
ATOM 1284 O O . GLN A 1 23 ? -3.703 -3.844 5.116 1.00 0.00 23 GLN A O 2
ATOM 1298 N N . ILE A 1 24 ? -5.740 -4.665 4.631 1.00 0.00 24 ILE A N 2
ATOM 1299 C CA . ILE A 1 24 ? -5.255 -5.468 3.518 1.00 0.00 24 ILE A CA 2
ATOM 1300 C C . ILE A 1 24 ? -5.206 -4.622 2.257 1.00 0.00 24 ILE A C 2
ATOM 1301 O O . ILE A 1 24 ? -6.230 -4.124 1.790 1.00 0.00 24 ILE A O 2
ATOM 1317 N N . LEU A 1 25 ? -4.006 -4.429 1.724 1.00 0.00 25 LEU A N 2
ATOM 1318 C CA . LEU A 1 25 ? -3.841 -3.606 0.539 1.00 0.00 25 LEU A CA 2
ATOM 1319 C C . LEU A 1 25 ? -3.570 -4.433 -0.709 1.00 0.00 25 LEU A C 2
ATOM 1320 O O . LEU A 1 25 ? -2.898 -5.462 -0.650 1.00 0.00 25 LEU A O 2
ATOM 1336 N N . LYS A 1 26 ? -4.119 -3.991 -1.830 1.00 0.00 26 LYS A N 2
ATOM 1337 C CA . LYS A 1 26 ? -3.970 -4.686 -3.099 1.00 0.00 26 LYS A CA 2
ATOM 1338 C C . LYS A 1 26 ? -2.688 -4.272 -3.813 1.00 0.00 26 LYS A C 2
ATOM 1339 O O . LYS A 1 26 ? -2.647 -3.247 -4.485 1.00 0.00 26 LYS A O 2
ATOM 1358 N N . ILE A 1 27 ? -1.658 -5.095 -3.687 1.00 0.00 27 ILE A N 2
ATOM 1359 C CA . ILE A 1 27 ? -0.394 -4.797 -4.344 1.00 0.00 27 ILE A CA 2
ATOM 1360 C C . ILE A 1 27 ? -0.489 -5.156 -5.822 1.00 0.00 27 ILE A C 2
ATOM 1361 O O . ILE A 1 27 ? -1.019 -6.211 -6.170 1.00 0.00 27 ILE A O 2
ATOM 1377 N N . LEU A 1 28 ? -0.067 -4.245 -6.697 1.00 0.00 28 LEU A N 2
ATOM 1378 C CA . LEU A 1 28 ? -0.192 -4.502 -8.126 1.00 0.00 28 LEU A CA 2
ATOM 1379 C C . LEU A 1 28 ? 0.906 -3.861 -8.966 1.00 0.00 28 LEU A C 2
ATOM 1380 O O . LEU A 1 28 ? 1.163 -4.324 -10.077 1.00 0.00 28 LEU A O 2
ATOM 1396 N N . ASN A 1 29 ? 1.610 -2.854 -8.446 1.00 0.00 29 ASN A N 2
ATOM 1397 C CA . ASN A 1 29 ? 2.708 -2.304 -9.225 1.00 0.00 29 ASN A CA 2
ATOM 1398 C C . ASN A 1 29 ? 3.817 -1.786 -8.329 1.00 0.00 29 ASN A C 2
ATOM 1399 O O . ASN A 1 29 ? 3.767 -0.708 -7.740 1.00 0.00 29 ASN A O 2
ATOM 1410 N N . MET A 1 30 ? 4.861 -2.597 -8.361 1.00 0.00 30 MET A N 2
ATOM 1411 C CA . MET A 1 30 ? 6.118 -2.397 -7.699 1.00 0.00 30 MET A CA 2
ATOM 1412 C C . MET A 1 30 ? 7.267 -2.562 -8.669 1.00 0.00 30 MET A C 2
ATOM 1413 O O . MET A 1 30 ? 7.395 -3.633 -9.257 1.00 0.00 30 MET A O 2
ATOM 1427 N N . GLU A 1 31 ? 8.192 -1.625 -8.694 1.00 0.00 31 GLU A N 2
ATOM 1428 C CA . GLU A 1 31 ? 9.431 -1.824 -9.459 1.00 0.00 31 GLU A CA 2
ATOM 1429 C C . GLU A 1 31 ? 10.261 -0.588 -9.794 1.00 0.00 31 GLU A C 2
ATOM 1430 O O . GLU A 1 31 ? 11.463 -0.537 -9.531 1.00 0.00 31 GLU A O 2
ATOM 1442 N N . ASP A 1 32 ? 9.590 0.414 -10.343 1.00 0.00 32 ASP A N 2
ATOM 1443 C CA . ASP A 1 32 ? 10.262 1.662 -10.685 1.00 0.00 32 ASP A CA 2
ATOM 1444 C C . ASP A 1 32 ? 10.512 2.470 -9.425 1.00 0.00 32 ASP A C 2
ATOM 1445 O O . ASP A 1 32 ? 11.141 3.527 -9.454 1.00 0.00 32 ASP A O 2
ATOM 1454 N N . ASP A 1 33 ? 9.930 1.994 -8.335 1.00 0.00 33 ASP A N 2
ATOM 1455 C CA . ASP A 1 33 ? 10.032 2.663 -7.062 1.00 0.00 33 ASP A CA 2
ATOM 1456 C C . ASP A 1 33 ? 10.180 1.633 -5.956 1.00 0.00 33 ASP A C 2
ATOM 1457 O O . ASP A 1 33 ? 9.194 1.249 -5.325 1.00 0.00 33 ASP A O 2
ATOM 1466 N N . SER A 1 34 ? 11.402 1.143 -5.753 1.00 0.00 34 SER A N 2
ATOM 1467 C CA . SER A 1 34 ? 11.665 0.106 -4.759 1.00 0.00 34 SER A CA 2
ATOM 1468 C C . SER A 1 34 ? 11.311 0.558 -3.347 1.00 0.00 34 SER A C 2
ATOM 1469 O O . SER A 1 34 ? 11.939 0.099 -2.391 1.00 0.00 34 SER A O 2
ATOM 1477 N N . ASN A 1 35 ? 10.406 1.513 -3.188 1.00 0.00 35 ASN A N 2
ATOM 1478 C CA . ASN A 1 35 ? 10.119 2.021 -1.845 1.00 0.00 35 ASN A CA 2
ATOM 1479 C C . ASN A 1 35 ? 8.647 2.360 -1.637 1.00 0.00 35 ASN A C 2
ATOM 1480 O O . ASN A 1 35 ? 8.129 2.267 -0.527 1.00 0.00 35 ASN A O 2
ATOM 1491 N N . TRP A 1 36 ? 7.978 2.749 -2.701 1.00 0.00 36 TRP A N 2
ATOM 1492 C CA . TRP A 1 36 ? 6.567 3.077 -2.627 1.00 0.00 36 TRP A CA 2
ATOM 1493 C C . TRP A 1 36 ? 5.817 2.236 -3.643 1.00 0.00 36 TRP A C 2
ATOM 1494 O O . TRP A 1 36 ? 6.143 2.249 -4.829 1.00 0.00 36 TRP A O 2
ATOM 1515 N N . TYR A 1 37 ? 4.879 1.422 -3.165 1.00 0.00 37 TYR A N 2
ATOM 1516 C CA . TYR A 1 37 ? 4.168 0.504 -4.046 1.00 0.00 37 TYR A CA 2
ATOM 1517 C C . TYR A 1 37 ? 2.863 1.082 -4.544 1.00 0.00 37 TYR A C 2
ATOM 1518 O O . TYR A 1 37 ? 2.276 1.952 -3.909 1.00 0.00 37 TYR A O 2
ATOM 1536 N N . ARG A 1 38 ? 2.464 0.653 -5.733 1.00 0.00 38 ARG A N 2
ATOM 1537 C CA . ARG A 1 38 ? 1.229 1.113 -6.329 1.00 0.00 38 ARG A CA 2
ATOM 1538 C C . ARG A 1 38 ? 0.219 0.032 -5.995 1.00 0.00 38 ARG A C 2
ATOM 1539 O O . ARG A 1 38 ? 0.191 -1.034 -6.617 1.00 0.00 38 ARG A O 2
ATOM 1560 N N . ALA A 1 39 ? -0.590 0.305 -4.987 1.00 0.00 39 ALA A N 2
ATOM 1561 C CA . ALA A 1 39 ? -1.588 -0.646 -4.538 1.00 0.00 39 ALA A CA 2
ATOM 1562 C C . ALA A 1 39 ? -2.982 -0.178 -4.910 1.00 0.00 39 ALA A C 2
ATOM 1563 O O . ALA A 1 39 ? -3.179 0.948 -5.366 1.00 0.00 39 ALA A O 2
ATOM 1570 N N . GLU A 1 40 ? -3.942 -1.068 -4.725 1.00 0.00 40 GLU A N 2
ATOM 1571 C CA . GLU A 1 40 ? -5.317 -0.754 -5.058 1.00 0.00 40 GLU A CA 2
ATOM 1572 C C . GLU A 1 40 ? -6.221 -0.844 -3.845 1.00 0.00 40 GLU A C 2
ATOM 1573 O O . GLU A 1 40 ? -5.975 -1.613 -2.915 1.00 0.00 40 GLU A O 2
ATOM 1585 N N . LEU A 1 41 ? -7.232 0.001 -3.841 1.00 0.00 41 LEU A N 2
ATOM 1586 C CA . LEU A 1 41 ? -8.172 0.070 -2.740 1.00 0.00 41 LEU A CA 2
ATOM 1587 C C . LEU A 1 41 ? -9.456 0.713 -3.234 1.00 0.00 41 LEU A C 2
ATOM 1588 O O . LEU A 1 41 ? -9.424 1.767 -3.869 1.00 0.00 41 LEU A O 2
ATOM 1604 N N . ASP A 1 42 ? -10.580 0.060 -2.970 1.00 0.00 42 ASP A N 2
ATOM 1605 C CA . ASP A 1 42 ? -11.868 0.559 -3.426 1.00 0.00 42 ASP A CA 2
ATOM 1606 C C . ASP A 1 42 ? -11.889 0.587 -4.953 1.00 0.00 42 ASP A C 2
ATOM 1607 O O . ASP A 1 42 ? -12.389 -0.339 -5.594 1.00 0.00 42 ASP A O 2
ATOM 1616 N N . GLY A 1 43 ? -11.312 1.637 -5.530 1.00 0.00 43 GLY A N 2
ATOM 1617 C CA . GLY A 1 43 ? -11.250 1.757 -6.975 1.00 0.00 43 GLY A CA 2
ATOM 1618 C C . GLY A 1 43 ? -10.155 2.707 -7.424 1.00 0.00 43 GLY A C 2
ATOM 1619 O O . GLY A 1 43 ? -10.359 3.501 -8.342 1.00 0.00 43 GLY A O 2
ATOM 1623 N N . LYS A 1 44 ? -9.027 2.701 -6.715 1.00 0.00 44 LYS A N 2
ATOM 1624 C CA . LYS A 1 44 ? -7.935 3.624 -7.008 1.00 0.00 44 LYS A CA 2
ATOM 1625 C C . LYS A 1 44 ? -6.575 2.937 -6.948 1.00 0.00 44 LYS A C 2
ATOM 1626 O O . LYS A 1 44 ? -6.328 2.100 -6.079 1.00 0.00 44 LYS A O 2
ATOM 1645 N N . GLU A 1 45 ? -5.681 3.343 -7.841 1.00 0.00 45 GLU A N 2
ATOM 1646 C CA . GLU A 1 45 ? -4.322 2.820 -7.857 1.00 0.00 45 GLU A CA 2
ATOM 1647 C C . GLU A 1 45 ? -3.395 3.862 -7.235 1.00 0.00 45 GLU A C 2
ATOM 1648 O O . GLU A 1 45 ? -3.195 4.925 -7.824 1.00 0.00 45 GLU A O 2
ATOM 1660 N N . GLY A 1 46 ? -2.897 3.623 -6.025 1.00 0.00 46 GLY A N 2
ATOM 1661 C CA . GLY A 1 46 ? -2.074 4.641 -5.389 1.00 0.00 46 GLY A CA 2
ATOM 1662 C C . GLY A 1 46 ? -0.852 4.118 -4.665 1.00 0.00 46 GLY A C 2
ATOM 1663 O O . GLY A 1 46 ? -0.866 3.024 -4.100 1.00 0.00 46 GLY A O 2
ATOM 1667 N N . LEU A 1 47 ? 0.205 4.925 -4.681 1.00 0.00 47 LEU A N 2
ATOM 1668 C CA . LEU A 1 47 ? 1.465 4.588 -4.034 1.00 0.00 47 LEU A CA 2
ATOM 1669 C C . LEU A 1 47 ? 1.285 4.427 -2.525 1.00 0.00 47 LEU A C 2
ATOM 1670 O O . LEU A 1 47 ? 0.446 5.094 -1.920 1.00 0.00 47 LEU A O 2
ATOM 1686 N N . ILE A 1 48 ? 2.062 3.534 -1.921 1.00 0.00 48 ILE A N 2
ATOM 1687 C CA . ILE A 1 48 ? 1.952 3.297 -0.483 1.00 0.00 48 ILE A CA 2
ATOM 1688 C C . ILE A 1 48 ? 3.301 2.981 0.169 1.00 0.00 48 ILE A C 2
ATOM 1689 O O . ILE A 1 48 ? 3.845 1.892 -0.038 1.00 0.00 48 ILE A O 2
ATOM 1705 N N . PRO A 1 49 ? 3.785 3.867 1.082 1.00 0.00 49 PRO A N 2
ATOM 1706 C CA . PRO A 1 49 ? 5.025 3.672 1.829 1.00 0.00 49 PRO A CA 2
ATOM 1707 C C . PRO A 1 49 ? 5.394 2.186 2.023 1.00 0.00 49 PRO A C 2
ATOM 1708 O O . PRO A 1 49 ? 4.522 1.354 2.260 1.00 0.00 49 PRO A O 2
ATOM 1719 N N . SER A 1 50 ? 6.674 1.857 1.846 1.00 0.00 50 SER A N 2
ATOM 1720 C CA . SER A 1 50 ? 7.162 0.472 1.977 1.00 0.00 50 SER A CA 2
ATOM 1721 C C . SER A 1 50 ? 7.220 -0.026 3.429 1.00 0.00 50 SER A C 2
ATOM 1722 O O . SER A 1 50 ? 6.871 -1.169 3.715 1.00 0.00 50 SER A O 2
ATOM 1730 N N . ASN A 1 51 ? 7.731 0.813 4.318 1.00 0.00 51 ASN A N 2
ATOM 1731 C CA . AS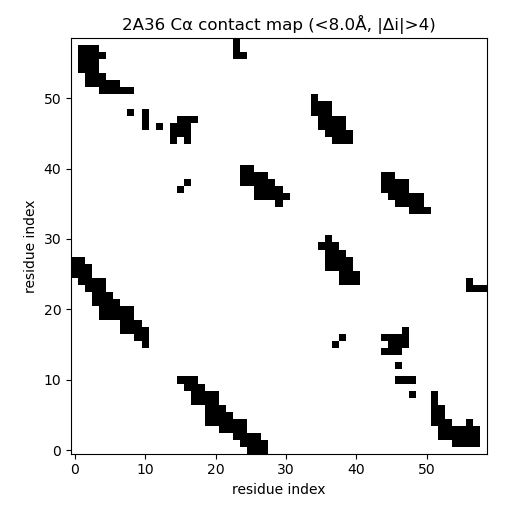N A 1 51 ? 7.927 0.428 5.722 1.00 0.00 51 ASN A CA 2
ATOM 1732 C C . ASN A 1 51 ? 6.636 0.238 6.524 1.00 0.00 51 ASN A C 2
ATOM 1733 O O . ASN A 1 51 ? 6.659 -0.372 7.593 1.00 0.00 51 ASN A O 2
ATOM 1744 N N . TYR A 1 52 ? 5.516 0.722 6.011 1.00 0.00 52 TYR A N 2
ATOM 1745 C CA . TYR A 1 52 ? 4.235 0.576 6.703 1.00 0.00 52 TYR A CA 2
ATOM 1746 C C . TYR A 1 52 ? 3.491 -0.688 6.250 1.00 0.00 52 TYR A C 2
ATOM 1747 O O . TYR A 1 52 ? 2.578 -1.193 6.950 1.00 0.00 52 TYR A O 2
ATOM 1765 N N . ILE A 1 53 ? 3.974 -1.288 5.162 1.00 0.00 53 ILE A N 2
ATOM 1766 C CA . ILE A 1 53 ? 3.382 -2.508 4.646 1.00 0.00 53 ILE A CA 2
ATOM 1767 C C . ILE A 1 53 ? 4.426 -3.543 4.239 1.00 0.00 53 ILE A C 2
ATOM 1768 O O . ILE A 1 53 ? 5.598 -3.226 4.042 1.00 0.00 53 ILE A O 2
ATOM 1784 N N . GLU A 1 54 ? 3.971 -4.789 4.095 1.00 0.00 54 GLU A N 2
ATOM 1785 C CA . GLU A 1 54 ? 4.799 -5.914 3.694 1.00 0.00 54 GLU A CA 2
ATOM 1786 C C . GLU A 1 54 ? 3.985 -6.894 2.842 1.00 0.00 54 GLU A C 2
ATOM 1787 O O . GLU A 1 54 ? 2.768 -7.024 3.034 1.00 0.00 54 GLU A O 2
ATOM 1799 N N . MET A 1 55 ? 4.649 -7.635 1.960 1.00 0.00 55 MET A N 2
ATOM 1800 C CA . MET A 1 55 ? 3.953 -8.600 1.111 1.00 0.00 55 MET A CA 2
ATOM 1801 C C . MET A 1 55 ? 3.272 -9.686 1.932 1.00 0.00 55 MET A C 2
ATOM 1802 O O . MET A 1 55 ? 3.920 -10.422 2.676 1.00 0.00 55 MET A O 2
ATOM 1816 N N . LYS A 1 56 ? 1.962 -9.826 1.723 1.00 0.00 56 LYS A N 2
ATOM 1817 C CA . LYS A 1 56 ? 1.179 -10.842 2.365 1.00 0.00 56 LYS A CA 2
ATOM 1818 C C . LYS A 1 56 ? 1.117 -12.034 1.436 1.00 0.00 56 LYS A C 2
ATOM 1819 O O . LYS A 1 56 ? 1.967 -12.190 0.558 1.00 0.00 56 LYS A O 2
ATOM 1838 N N . ASN A 1 57 ? 0.081 -12.831 1.578 1.00 0.00 57 ASN A N 2
ATOM 1839 C CA . ASN A 1 57 ? -0.124 -13.952 0.681 1.00 0.00 57 ASN A CA 2
ATOM 1840 C C . ASN A 1 57 ? 1.131 -14.785 0.520 1.00 0.00 57 ASN A C 2
ATOM 1841 O O . ASN A 1 57 ? 1.555 -15.084 -0.596 1.00 0.00 57 ASN A O 2
ATOM 1852 N N . HIS A 1 58 ? 1.675 -15.217 1.638 1.00 0.00 58 HIS A N 2
ATOM 1853 C CA . HIS A 1 58 ? 2.856 -16.081 1.616 1.00 0.00 58 HIS A CA 2
ATOM 1854 C C . HIS A 1 58 ? 4.079 -15.305 1.102 1.00 0.00 58 HIS A C 2
ATOM 1855 O O . HIS A 1 58 ? 4.426 -14.260 1.651 1.00 0.00 58 HIS A O 2
ATOM 1870 N N . ASP A 1 59 ? 4.739 -15.821 0.057 1.00 0.00 59 ASP A N 2
ATOM 1871 C CA . ASP A 1 59 ? 5.922 -15.176 -0.503 1.00 0.00 59 ASP A CA 2
ATOM 1872 C C . ASP A 1 59 ? 7.106 -15.305 0.447 1.00 0.00 59 ASP A C 2
ATOM 1873 O O . ASP A 1 59 ? 6.967 -16.004 1.474 1.00 0.00 59 ASP A O 2
ATOM 1883 N N . MET A 1 1 ? 0.816 -9.286 -5.440 1.00 0.00 1 MET A N 3
ATOM 1884 C CA . MET A 1 1 ? -0.631 -9.039 -5.714 1.00 0.00 1 MET A CA 3
ATOM 1885 C C . MET A 1 1 ? -1.352 -8.558 -4.468 1.00 0.00 1 MET A C 3
ATOM 1886 O O . MET A 1 1 ? -2.307 -7.784 -4.541 1.00 0.00 1 MET A O 3
ATOM 1902 N N . GLU A 1 2 ? -0.916 -9.068 -3.343 1.00 0.00 2 GLU A N 3
ATOM 1903 C CA . GLU A 1 2 ? -1.533 -8.736 -2.066 1.00 0.00 2 GLU A CA 3
ATOM 1904 C C . GLU A 1 2 ? -0.491 -8.587 -0.954 1.00 0.00 2 GLU A C 3
ATOM 1905 O O . GLU A 1 2 ? 0.442 -9.383 -0.849 1.00 0.00 2 GLU A O 3
ATOM 1917 N N . ALA A 1 3 ? -0.661 -7.549 -0.133 1.00 0.00 3 ALA A N 3
ATOM 1918 C CA . ALA A 1 3 ? 0.268 -7.256 0.963 1.00 0.00 3 ALA A CA 3
ATOM 1919 C C . ALA A 1 3 ? -0.448 -6.653 2.171 1.00 0.00 3 ALA A C 3
ATOM 1920 O O . ALA A 1 3 ? -1.425 -5.921 2.011 1.00 0.00 3 ALA A O 3
ATOM 1927 N N . ILE A 1 4 ? 0.083 -6.882 3.370 1.00 0.00 4 ILE A N 3
ATOM 1928 C CA . ILE A 1 4 ? -0.485 -6.305 4.588 1.00 0.00 4 ILE A CA 3
ATOM 1929 C C . ILE A 1 4 ? 0.345 -5.101 5.018 1.00 0.00 4 ILE A C 3
ATOM 1930 O O . ILE A 1 4 ? 1.540 -5.037 4.731 1.00 0.00 4 ILE A O 3
ATOM 1946 N N . ALA A 1 5 ? -0.266 -4.173 5.749 1.00 0.00 5 ALA A N 3
ATOM 1947 C CA . ALA A 1 5 ? 0.461 -2.995 6.195 1.00 0.00 5 ALA A CA 3
ATOM 1948 C C . ALA A 1 5 ? 0.162 -2.650 7.623 1.00 0.00 5 ALA A C 3
ATOM 1949 O O . ALA A 1 5 ? -0.844 -1.984 7.880 1.00 0.00 5 ALA A O 3
ATOM 1956 N N . LYS A 1 6 ? 1.046 -2.975 8.568 1.00 0.00 6 LYS A N 3
ATOM 1957 C CA . L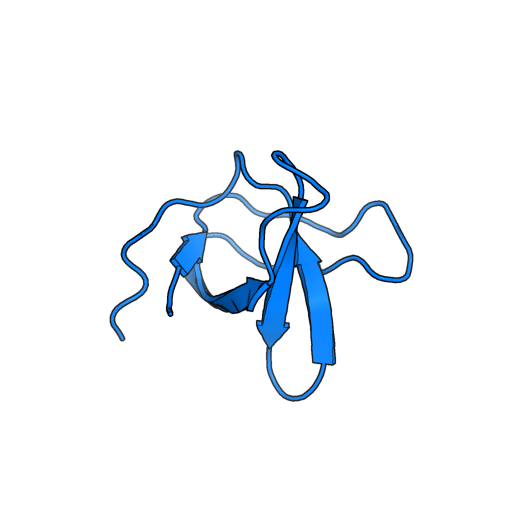YS A 1 6 ? 0.736 -2.528 9.903 1.00 0.00 6 LYS A CA 3
ATOM 1958 C C . LYS A 1 6 ? 1.615 -1.357 10.267 1.00 0.00 6 LYS A C 3
ATOM 1959 O O . LYS A 1 6 ? 2.637 -1.488 10.945 1.00 0.00 6 LYS A O 3
ATOM 1978 N N . HIS A 1 7 ? 1.088 -0.196 9.929 1.00 0.00 7 HIS A N 3
ATOM 1979 C CA . HIS A 1 7 ? 1.624 1.093 10.306 1.00 0.00 7 HIS A CA 3
ATOM 1980 C C . HIS A 1 7 ? 0.546 2.090 9.867 1.00 0.00 7 HIS A C 3
ATOM 1981 O O . HIS A 1 7 ? 0.270 2.137 8.668 1.00 0.00 7 HIS A O 3
ATOM 1996 N N . ASP A 1 8 ? -0.048 2.916 10.717 1.00 0.00 8 ASP A N 3
ATOM 1997 C CA . ASP A 1 8 ? -1.026 3.866 10.176 1.00 0.00 8 ASP A CA 3
ATOM 1998 C C . ASP A 1 8 ? -0.294 4.766 9.170 1.00 0.00 8 ASP A C 3
ATOM 1999 O O . ASP A 1 8 ? 0.914 4.965 9.287 1.00 0.00 8 ASP A O 3
ATOM 2008 N N . PHE A 1 9 ? -1.026 5.346 8.216 1.00 0.00 9 PHE A N 3
ATOM 2009 C CA . PHE A 1 9 ? -0.393 6.248 7.245 1.00 0.00 9 PHE A CA 3
ATOM 2010 C C . PHE A 1 9 ? -1.393 7.063 6.432 1.00 0.00 9 PHE A C 3
ATOM 2011 O O . PHE A 1 9 ? -2.540 6.669 6.218 1.00 0.00 9 PHE A O 3
ATOM 2028 N N . SER A 1 10 ? -0.856 8.146 5.878 1.00 0.00 10 SER A N 3
ATOM 2029 C CA . SER A 1 10 ? -1.637 9.001 4.995 1.00 0.00 10 SER A CA 3
ATOM 2030 C C . SER A 1 10 ? -0.785 9.584 3.871 1.00 0.00 10 SER A C 3
ATOM 2031 O O . SER A 1 10 ? -0.046 10.545 4.079 1.00 0.00 10 SER A O 3
ATOM 2039 N N . ALA A 1 11 ? -0.975 9.033 2.666 1.00 0.00 11 ALA A N 3
ATOM 2040 C CA . ALA A 1 11 ? -0.285 9.454 1.442 1.00 0.00 11 ALA A CA 3
ATOM 2041 C C . ALA A 1 11 ? 0.371 10.826 1.518 1.00 0.00 11 ALA A C 3
ATOM 2042 O O . ALA A 1 11 ? -0.118 11.762 2.150 1.00 0.00 11 ALA A O 3
ATOM 2049 N N . THR A 1 12 ? 1.507 10.900 0.821 1.00 0.00 12 THR A N 3
ATOM 2050 C CA . THR A 1 12 ? 2.315 12.102 0.734 1.00 0.00 12 THR A CA 3
ATOM 2051 C C . THR A 1 12 ? 2.112 12.780 -0.635 1.00 0.00 12 THR A C 3
ATOM 2052 O O . THR A 1 12 ? 2.540 13.912 -0.857 1.00 0.00 12 THR A O 3
ATOM 2063 N N . ALA A 1 13 ? 1.411 12.080 -1.521 1.00 0.00 13 ALA A N 3
ATOM 2064 C CA . ALA A 1 13 ? 1.098 12.608 -2.849 1.00 0.00 13 ALA A CA 3
ATOM 2065 C C . ALA A 1 13 ? -0.342 12.235 -3.183 1.00 0.00 13 ALA A C 3
ATOM 2066 O O . ALA A 1 13 ? -0.841 11.227 -2.686 1.00 0.00 13 ALA A O 3
ATOM 2073 N N . ASP A 1 14 ? -1.027 13.016 -4.018 1.00 0.00 14 ASP A N 3
ATOM 2074 C CA . ASP A 1 14 ? -2.409 12.737 -4.391 1.00 0.00 14 ASP A CA 3
ATOM 2075 C C . ASP A 1 14 ? -2.559 11.381 -5.060 1.00 0.00 14 ASP A C 3
ATOM 2076 O O . ASP A 1 14 ? -3.571 10.702 -4.885 1.00 0.00 14 ASP A O 3
ATOM 2085 N N . ASP A 1 15 ? -1.513 10.949 -5.757 1.00 0.00 15 ASP A N 3
ATOM 2086 C CA . ASP A 1 15 ? -1.525 9.646 -6.404 1.00 0.00 15 ASP A CA 3
ATOM 2087 C C . ASP A 1 15 ? -1.064 8.556 -5.442 1.00 0.00 15 ASP A C 3
ATOM 2088 O O . ASP A 1 15 ? -0.755 7.443 -5.867 1.00 0.00 15 ASP A O 3
ATOM 2097 N N . GLU A 1 16 ? -1.075 8.845 -4.143 1.00 0.00 16 GLU A N 3
ATOM 2098 C CA . GLU A 1 16 ? -0.715 7.854 -3.148 1.00 0.00 16 GLU A CA 3
ATOM 2099 C C . GLU A 1 16 ? -1.989 7.370 -2.473 1.00 0.00 16 GLU A C 3
ATOM 2100 O O . GLU A 1 16 ? -3.084 7.787 -2.854 1.00 0.00 16 GLU A O 3
ATOM 2112 N N . LEU A 1 17 ? -1.873 6.414 -1.570 1.00 0.00 17 LEU A N 3
ATOM 2113 C CA . LEU A 1 17 ? -3.055 5.837 -0.951 1.00 0.00 17 LEU A CA 3
ATOM 2114 C C . LEU A 1 17 ? -2.879 5.665 0.558 1.00 0.00 17 LEU A C 3
ATOM 2115 O O . LEU A 1 17 ? -1.978 4.955 1.005 1.00 0.00 17 LEU A O 3
ATOM 2131 N N . SER A 1 18 ? -3.782 6.260 1.335 1.00 0.00 18 SER A N 3
ATOM 2132 C CA . SER A 1 18 ? -3.738 6.136 2.790 1.00 0.00 18 SER A CA 3
ATOM 2133 C C . SER A 1 18 ? -4.453 4.879 3.255 1.00 0.00 18 SER A C 3
ATOM 2134 O O . SER A 1 18 ? -5.195 4.246 2.502 1.00 0.00 18 SER A O 3
ATOM 2142 N N . PHE A 1 19 ? -4.178 4.505 4.501 1.00 0.00 19 PHE A N 3
ATOM 2143 C CA . PHE A 1 19 ? -4.765 3.321 5.105 1.00 0.00 19 PHE A CA 3
ATOM 2144 C C . PHE A 1 19 ? -4.510 3.292 6.610 1.00 0.00 19 PHE A C 3
ATOM 2145 O O . PHE A 1 19 ? -3.924 4.227 7.168 1.00 0.00 19 PHE A O 3
ATOM 2162 N N . ARG A 1 20 ? -5.002 2.256 7.275 1.00 0.00 20 ARG A N 3
ATOM 2163 C CA . ARG A 1 20 ? -4.849 2.140 8.721 1.00 0.00 20 ARG A CA 3
ATOM 2164 C C . ARG A 1 20 ? -3.929 0.983 9.070 1.00 0.00 20 ARG A C 3
ATOM 2165 O O . ARG A 1 20 ? -3.627 0.154 8.210 1.00 0.00 20 ARG A O 3
ATOM 2186 N N . LYS A 1 21 ? -3.537 0.869 10.330 1.00 0.00 21 LYS A N 3
ATOM 2187 C CA . LYS A 1 21 ? -2.724 -0.254 10.751 1.00 0.00 21 LYS A CA 3
ATOM 2188 C C . LYS A 1 21 ? -3.538 -1.535 10.570 1.00 0.00 21 LYS A C 3
ATOM 2189 O O . LYS A 1 21 ? -4.711 -1.590 10.941 1.00 0.00 21 LYS A O 3
ATOM 2208 N N . THR A 1 22 ? -2.913 -2.561 9.995 1.00 0.00 22 THR A N 3
ATOM 2209 C CA . THR A 1 22 ? -3.546 -3.863 9.792 1.00 0.00 22 THR A CA 3
ATOM 2210 C C . THR A 1 22 ? -4.466 -3.949 8.578 1.00 0.00 22 THR A C 3
ATOM 2211 O O . THR A 1 22 ? -5.138 -4.966 8.401 1.00 0.00 22 THR A O 3
ATOM 2222 N N . GLN A 1 23 ? -4.528 -2.917 7.736 1.00 0.00 23 GLN A N 3
ATOM 2223 C CA . GLN A 1 23 ? -5.401 -3.005 6.573 1.00 0.00 23 GLN A CA 3
ATOM 2224 C C . GLN A 1 23 ? -4.754 -3.779 5.430 1.00 0.00 23 GLN A C 3
ATOM 2225 O O . GLN A 1 23 ? -3.549 -4.023 5.432 1.00 0.00 23 GLN A O 3
ATOM 2239 N N . ILE A 1 24 ? -5.571 -4.164 4.456 1.00 0.00 24 ILE A N 3
ATOM 2240 C CA . ILE A 1 24 ? -5.091 -4.914 3.304 1.00 0.00 24 ILE A CA 3
ATOM 2241 C C . ILE A 1 24 ? -4.983 -4.032 2.063 1.00 0.00 24 ILE A C 3
ATOM 2242 O O . ILE A 1 24 ? -5.965 -3.427 1.636 1.00 0.00 24 ILE A O 3
ATOM 2258 N N . LEU A 1 25 ? -3.790 -3.963 1.473 1.00 0.00 25 LEU A N 3
ATOM 2259 C CA . LEU A 1 25 ? -3.602 -3.154 0.275 1.00 0.00 25 LEU A CA 3
ATOM 2260 C C . LEU A 1 25 ? -3.364 -4.016 -0.959 1.00 0.00 25 LEU A C 3
ATOM 2261 O O . LEU A 1 25 ? -2.703 -5.058 -0.887 1.00 0.00 25 LEU A O 3
ATOM 2277 N N . LYS A 1 26 ? -3.935 -3.595 -2.084 1.00 0.00 26 LYS A N 3
ATOM 2278 C CA . LYS A 1 26 ? -3.830 -4.324 -3.343 1.00 0.00 26 LYS A CA 3
ATOM 2279 C C . LYS A 1 26 ? -2.557 -3.971 -4.100 1.00 0.00 26 LYS A C 3
ATOM 2280 O O . LYS A 1 26 ? -2.508 -2.972 -4.808 1.00 0.00 26 LYS A O 3
ATOM 2299 N N . ILE A 1 27 ? -1.547 -4.817 -3.979 1.00 0.00 27 ILE A N 3
ATOM 2300 C CA . ILE A 1 27 ? -0.296 -4.573 -4.679 1.00 0.00 27 ILE A CA 3
ATOM 2301 C C . ILE A 1 27 ? -0.440 -4.957 -6.147 1.00 0.00 27 ILE A C 3
ATOM 2302 O O . ILE A 1 27 ? -0.992 -6.009 -6.469 1.00 0.00 27 ILE A O 3
ATOM 2318 N N . LEU A 1 28 ? -0.039 -4.050 -7.034 1.00 0.00 28 LEU A N 3
ATOM 2319 C CA . LEU A 1 28 ? -0.210 -4.282 -8.463 1.00 0.00 28 LEU A CA 3
ATOM 2320 C C . LEU A 1 28 ? 0.960 -3.776 -9.296 1.00 0.00 28 LEU A C 3
ATOM 2321 O O . LEU A 1 28 ? 1.235 -4.329 -10.362 1.00 0.00 28 LEU A O 3
ATOM 2337 N N . ASN A 1 29 ? 1.698 -2.784 -8.804 1.00 0.00 29 ASN A N 3
ATOM 2338 C CA . ASN A 1 29 ? 2.864 -2.332 -9.544 1.00 0.00 29 ASN A CA 3
ATOM 2339 C C . ASN A 1 29 ? 3.945 -1.835 -8.610 1.00 0.00 29 ASN A C 3
ATOM 2340 O O . ASN A 1 29 ? 3.894 -0.747 -8.037 1.00 0.00 29 ASN A O 3
ATOM 2351 N N . MET A 1 30 ? 4.967 -2.670 -8.575 1.00 0.00 30 MET A N 3
ATOM 2352 C CA . MET A 1 30 ? 6.193 -2.489 -7.853 1.00 0.00 30 MET A CA 3
ATOM 2353 C C . MET A 1 30 ? 7.374 -2.670 -8.779 1.00 0.00 30 MET A C 3
ATOM 2354 O O . MET A 1 30 ? 7.519 -3.745 -9.356 1.00 0.00 30 MET A O 3
ATOM 2368 N N . GLU A 1 31 ? 8.297 -1.730 -8.784 1.00 0.00 31 GLU A N 3
ATOM 2369 C CA . GLU A 1 31 ? 9.561 -1.930 -9.507 1.00 0.00 31 GLU A CA 3
ATOM 2370 C C . GLU A 1 31 ? 10.387 -0.689 -9.820 1.00 0.00 31 GLU A C 3
ATOM 2371 O O . GLU A 1 31 ? 11.584 -0.632 -9.539 1.00 0.00 31 GLU A O 3
ATOM 2383 N N . ASP A 1 32 ? 9.715 0.316 -10.364 1.00 0.00 32 ASP A N 3
ATOM 2384 C CA . ASP A 1 32 ? 10.386 1.570 -10.678 1.00 0.00 32 ASP A CA 3
ATOM 2385 C C . ASP A 1 32 ? 10.597 2.361 -9.402 1.00 0.00 32 ASP A C 3
ATOM 2386 O O . ASP A 1 32 ? 11.213 3.427 -9.403 1.00 0.00 32 ASP A O 3
ATOM 2395 N N . ASP A 1 33 ? 10.006 1.854 -8.328 1.00 0.00 33 ASP A N 3
ATOM 2396 C CA . ASP A 1 33 ? 10.076 2.499 -7.043 1.00 0.00 33 ASP A CA 3
ATOM 2397 C C . ASP A 1 33 ? 10.199 1.457 -5.943 1.00 0.00 33 ASP A C 3
ATOM 2398 O O . ASP A 1 33 ? 9.199 1.084 -5.327 1.00 0.00 33 ASP A O 3
ATOM 2407 N N . SER A 1 34 ? 11.411 0.957 -5.716 1.00 0.00 34 SER A N 3
ATOM 2408 C CA . SER A 1 34 ? 11.642 -0.078 -4.711 1.00 0.00 34 SER A CA 3
ATOM 2409 C C . SER A 1 34 ? 11.285 0.409 -3.311 1.00 0.00 34 SER A C 3
ATOM 2410 O O . SER A 1 34 ? 11.908 -0.028 -2.342 1.00 0.00 34 SER A O 3
ATOM 2418 N N . ASN A 1 35 ? 10.386 1.377 -3.184 1.00 0.00 35 ASN A N 3
ATOM 2419 C CA . ASN A 1 35 ? 10.091 1.933 -1.857 1.00 0.00 35 ASN A CA 3
ATOM 2420 C C . ASN A 1 35 ? 8.635 2.357 -1.693 1.00 0.00 35 ASN A C 3
ATOM 2421 O O . ASN A 1 35 ? 8.097 2.355 -0.587 1.00 0.00 35 ASN A O 3
ATOM 2432 N N . TRP A 1 36 ? 8.006 2.728 -2.790 1.00 0.00 36 TRP A N 3
ATOM 2433 C CA . TRP A 1 36 ? 6.614 3.143 -2.765 1.00 0.00 36 TRP A CA 3
ATOM 2434 C C . TRP A 1 36 ? 5.854 2.310 -3.782 1.00 0.00 36 TRP A C 3
ATOM 2435 O O . TRP A 1 36 ? 6.188 2.316 -4.967 1.00 0.00 36 TRP A O 3
ATOM 2456 N N . TYR A 1 37 ? 4.902 1.511 -3.310 1.00 0.00 37 TYR A N 3
ATOM 2457 C CA . TYR A 1 37 ? 4.191 0.605 -4.202 1.00 0.00 37 TYR A CA 3
ATOM 2458 C C . TYR A 1 37 ? 2.902 1.198 -4.731 1.00 0.00 37 TYR A C 3
ATOM 2459 O O . TYR A 1 37 ? 2.321 2.087 -4.115 1.00 0.00 37 TYR A O 3
ATOM 2477 N N . ARG A 1 38 ? 2.515 0.766 -5.927 1.00 0.00 38 ARG A N 3
ATOM 2478 C CA . ARG A 1 38 ? 1.298 1.242 -6.556 1.00 0.00 38 ARG A CA 3
ATOM 2479 C C . ARG A 1 38 ? 0.263 0.186 -6.228 1.00 0.00 38 ARG A C 3
ATOM 2480 O O . ARG A 1 38 ? 0.216 -0.876 -6.851 1.00 0.00 38 ARG A O 3
ATOM 2501 N N . ALA A 1 39 ? -0.549 0.476 -5.229 1.00 0.00 39 ALA A N 3
ATOM 2502 C CA . ALA A 1 39 ? -1.571 -0.451 -4.788 1.00 0.00 39 ALA A CA 3
ATOM 2503 C C . ALA A 1 39 ? -2.959 0.038 -5.169 1.00 0.00 39 ALA A C 3
ATOM 2504 O O . ALA A 1 39 ? -3.137 1.163 -5.636 1.00 0.00 39 ALA A O 3
ATOM 2511 N N . GLU A 1 40 ? -3.933 -0.835 -4.969 1.00 0.00 40 GLU A N 3
ATOM 2512 C CA . GLU A 1 40 ? -5.310 -0.508 -5.299 1.00 0.00 40 GLU A CA 3
ATOM 2513 C C . GLU A 1 40 ? -6.210 -0.587 -4.075 1.00 0.00 40 GLU A C 3
ATOM 2514 O O . GLU A 1 40 ? -5.948 -1.341 -3.137 1.00 0.00 40 GLU A O 3
ATOM 2526 N N . LEU A 1 41 ? -7.230 0.253 -4.062 1.00 0.00 41 LEU A N 3
ATOM 2527 C CA . LEU A 1 41 ? -8.154 0.328 -2.945 1.00 0.00 41 LEU A CA 3
ATOM 2528 C C . LEU A 1 41 ? -9.453 0.960 -3.416 1.00 0.00 41 LEU A C 3
ATOM 2529 O O . LEU A 1 41 ? -9.444 2.023 -4.034 1.00 0.00 41 LEU A O 3
ATOM 2545 N N . ASP A 1 42 ? -10.567 0.292 -3.142 1.00 0.00 42 ASP A N 3
ATOM 2546 C CA . ASP A 1 42 ? -11.867 0.784 -3.569 1.00 0.00 42 ASP A CA 3
ATOM 2547 C C . ASP A 1 42 ? -11.915 0.851 -5.095 1.00 0.00 42 ASP A C 3
ATOM 2548 O O . ASP A 1 42 ? -12.418 -0.064 -5.750 1.00 0.00 42 ASP A O 3
ATOM 2557 N N . GLY A 1 43 ? -11.361 1.921 -5.658 1.00 0.00 43 GLY A N 3
ATOM 2558 C CA . GLY A 1 43 ? -11.331 2.074 -7.101 1.00 0.00 43 GLY A CA 3
ATOM 2559 C C . GLY A 1 43 ? -10.232 3.016 -7.562 1.00 0.00 43 GLY A C 3
ATOM 2560 O O . GLY A 1 43 ? -10.438 3.807 -8.481 1.00 0.00 43 GLY A O 3
ATOM 2564 N N . LYS A 1 44 ? -9.098 3.008 -6.861 1.00 0.00 44 LYS A N 3
ATOM 2565 C CA . LYS A 1 44 ? -8.002 3.925 -7.164 1.00 0.00 44 LYS A CA 3
ATOM 2566 C C . LYS A 1 44 ? -6.638 3.240 -7.081 1.00 0.00 44 LYS A C 3
ATOM 2567 O O . LYS A 1 44 ? -6.399 2.416 -6.198 1.00 0.00 44 LYS A O 3
ATOM 2586 N N . GLU A 1 45 ? -5.726 3.638 -7.963 1.00 0.00 45 GLU A N 3
ATOM 2587 C CA . GLU A 1 45 ? -4.364 3.117 -7.939 1.00 0.00 45 GLU A CA 3
ATOM 2588 C C . GLU A 1 45 ? -3.484 4.133 -7.219 1.00 0.00 45 GLU A C 3
ATOM 2589 O O . GLU A 1 45 ? -3.241 5.218 -7.749 1.00 0.00 45 GLU A O 3
ATOM 2601 N N . GLY A 1 46 ? -3.082 3.837 -5.988 1.00 0.00 46 GLY A N 3
ATOM 2602 C CA . GLY A 1 46 ? -2.309 4.812 -5.240 1.00 0.00 46 GLY A CA 3
ATOM 2603 C C . GLY A 1 46 ? -1.066 4.271 -4.568 1.00 0.00 46 GLY A C 3
ATOM 2604 O O . GLY A 1 46 ? -1.084 3.198 -3.965 1.00 0.00 46 GLY A O 3
ATOM 2608 N N . LEU A 1 47 ? 0.013 5.039 -4.662 1.00 0.00 47 LEU A N 3
ATOM 2609 C CA . LEU A 1 47 ? 1.298 4.688 -4.072 1.00 0.00 47 LEU A CA 3
ATOM 2610 C C . LEU A 1 47 ? 1.189 4.539 -2.552 1.00 0.00 47 LEU A C 3
ATOM 2611 O O . LEU A 1 47 ? 0.397 5.230 -1.912 1.00 0.00 47 LEU A O 3
ATOM 2627 N N . ILE A 1 48 ? 1.979 3.632 -1.977 1.00 0.00 48 ILE A N 3
ATOM 2628 C CA . ILE A 1 48 ? 1.937 3.413 -0.531 1.00 0.00 48 ILE A CA 3
ATOM 2629 C C . ILE A 1 48 ? 3.303 3.047 0.064 1.00 0.00 48 ILE A C 3
ATOM 2630 O O . ILE A 1 48 ? 3.811 1.948 -0.181 1.00 0.00 48 ILE A O 3
ATOM 2646 N N . PRO A 1 49 ? 3.839 3.905 0.973 1.00 0.00 49 PRO A N 3
ATOM 2647 C CA . PRO A 1 49 ? 5.099 3.674 1.686 1.00 0.00 49 PRO A CA 3
ATOM 2648 C C . PRO A 1 49 ? 5.433 2.181 1.900 1.00 0.00 49 PRO A C 3
ATOM 2649 O O . PRO A 1 49 ? 4.542 1.360 2.116 1.00 0.00 49 PRO A O 3
ATOM 2660 N N . SER A 1 50 ? 6.717 1.839 1.746 1.00 0.00 50 SER A N 3
ATOM 2661 C CA . SER A 1 50 ? 7.209 0.453 1.880 1.00 0.00 50 SER A CA 3
ATOM 2662 C C . SER A 1 50 ? 7.358 -0.031 3.335 1.00 0.00 50 SER A C 3
ATOM 2663 O O . SER A 1 50 ? 7.039 -1.178 3.649 1.00 0.00 50 SER A O 3
ATOM 2671 N N . ASN A 1 51 ? 7.923 0.815 4.189 1.00 0.00 51 ASN A N 3
ATOM 2672 C CA . ASN A 1 51 ? 8.217 0.429 5.579 1.00 0.00 51 ASN A CA 3
ATOM 2673 C C . ASN A 1 51 ? 6.987 0.179 6.459 1.00 0.00 51 ASN A C 3
ATOM 2674 O O . ASN A 1 51 ? 7.109 -0.421 7.527 1.00 0.00 51 ASN A O 3
ATOM 2685 N N . TYR A 1 52 ? 5.815 0.609 6.025 1.00 0.00 52 TYR A N 3
ATOM 2686 C CA . TYR A 1 52 ? 4.598 0.409 6.812 1.00 0.00 52 TYR A CA 3
ATOM 2687 C C . TYR A 1 52 ? 3.855 -0.884 6.433 1.00 0.00 52 TYR A C 3
ATOM 2688 O O . TYR A 1 52 ? 2.891 -1.294 7.116 1.00 0.00 52 TYR A O 3
ATOM 2706 N N . ILE A 1 53 ? 4.362 -1.606 5.432 1.00 0.00 53 ILE A N 3
ATOM 2707 C CA . ILE A 1 53 ? 3.733 -2.861 5.039 1.00 0.00 53 ILE A CA 3
ATOM 2708 C C . ILE A 1 53 ? 4.740 -3.905 4.578 1.00 0.00 53 ILE A C 3
ATOM 2709 O O . ILE A 1 53 ? 5.884 -3.599 4.240 1.00 0.00 53 ILE A O 3
ATOM 2725 N N . GLU A 1 54 ? 4.258 -5.145 4.533 1.00 0.00 54 GLU A N 3
ATOM 2726 C CA . GLU A 1 54 ? 5.002 -6.309 4.090 1.00 0.00 54 GLU A CA 3
ATOM 2727 C C . GLU A 1 54 ? 4.027 -7.278 3.427 1.00 0.00 54 GLU A C 3
ATOM 2728 O O . GLU A 1 54 ? 2.845 -7.287 3.766 1.00 0.00 54 GLU A O 3
ATOM 2740 N N . MET A 1 55 ? 4.515 -8.135 2.551 1.00 0.00 55 MET A N 3
ATOM 2741 C CA . MET A 1 55 ? 3.641 -9.104 1.898 1.00 0.00 55 MET A CA 3
ATOM 2742 C C . MET A 1 55 ? 3.116 -10.139 2.888 1.00 0.00 55 MET A C 3
ATOM 2743 O O . MET A 1 55 ? 3.898 -10.839 3.529 1.00 0.00 55 MET A O 3
ATOM 2757 N N . LYS A 1 56 ? 1.779 -10.248 2.969 1.00 0.00 56 LYS A N 3
ATOM 2758 C CA . LYS A 1 56 ? 1.086 -11.203 3.829 1.00 0.00 56 LYS A CA 3
ATOM 2759 C C . LYS A 1 56 ? -0.188 -10.557 4.327 1.00 0.00 56 LYS A C 3
ATOM 2760 O O . LYS A 1 56 ? -0.527 -10.627 5.509 1.00 0.00 56 LYS A O 3
ATOM 2779 N N . ASN A 1 57 ? -0.896 -9.933 3.398 1.00 0.00 57 ASN A N 3
ATOM 2780 C CA . ASN A 1 57 ? -2.146 -9.273 3.690 1.00 0.00 57 ASN A CA 3
ATOM 2781 C C . ASN A 1 57 ? -3.151 -10.239 4.278 1.00 0.00 57 ASN A C 3
ATOM 2782 O O . ASN A 1 57 ? -3.407 -11.310 3.730 1.00 0.00 57 ASN A O 3
ATOM 2793 N N . HIS A 1 58 ? -3.660 -9.869 5.430 1.00 0.00 58 HIS A N 3
ATOM 2794 C CA . HIS A 1 58 ? -4.615 -10.704 6.143 1.00 0.00 58 HIS A CA 3
ATOM 2795 C C . HIS A 1 58 ? -5.969 -9.998 6.306 1.00 0.00 58 HIS A C 3
ATOM 2796 O O . HIS A 1 58 ? -6.499 -9.447 5.343 1.00 0.00 58 HIS A O 3
ATOM 2811 N N . ASP A 1 59 ? -6.538 -10.024 7.514 1.00 0.00 59 ASP A N 3
ATOM 2812 C CA . ASP A 1 59 ? -7.831 -9.399 7.764 1.00 0.00 59 ASP A CA 3
ATOM 2813 C C . ASP A 1 59 ? -7.743 -8.390 8.905 1.00 0.00 59 ASP A C 3
ATOM 2814 O O . ASP A 1 59 ? -6.999 -8.654 9.872 1.00 0.00 59 ASP A O 3
ATOM 2824 N N . MET A 1 1 ? -2.914 -10.732 -6.063 1.00 0.00 1 MET A N 4
ATOM 2825 C CA . MET A 1 1 ? -1.807 -10.400 -5.126 1.00 0.00 1 MET A CA 4
ATOM 2826 C C . MET A 1 1 ? -2.295 -9.605 -3.921 1.00 0.00 1 MET A C 4
ATOM 2827 O O . MET A 1 1 ? -3.125 -8.705 -4.044 1.00 0.00 1 MET A O 4
ATOM 2843 N N . GLU A 1 2 ? -1.787 -9.976 -2.752 1.00 0.00 2 GLU A N 4
ATOM 2844 C CA . GLU A 1 2 ? -2.179 -9.305 -1.523 1.00 0.00 2 GLU A CA 4
ATOM 2845 C C . GLU A 1 2 ? -0.973 -8.974 -0.648 1.00 0.00 2 GLU A C 4
ATOM 2846 O O . GLU A 1 2 ? -0.000 -9.729 -0.582 1.00 0.00 2 GLU A O 4
ATOM 2858 N N . ALA A 1 3 ? -1.068 -7.835 0.026 1.00 0.00 3 ALA A N 4
ATOM 2859 C CA . ALA A 1 3 ? -0.049 -7.315 0.920 1.00 0.00 3 ALA A CA 4
ATOM 2860 C C . ALA A 1 3 ? -0.722 -6.655 2.123 1.00 0.00 3 ALA A C 4
ATOM 2861 O O . ALA A 1 3 ? -1.710 -5.940 1.958 1.00 0.00 3 ALA A O 4
ATOM 2868 N N . ILE A 1 4 ? -0.169 -6.833 3.315 1.00 0.00 4 ILE A N 4
ATOM 2869 C CA . ILE A 1 4 ? -0.729 -6.208 4.510 1.00 0.00 4 ILE A CA 4
ATOM 2870 C C . ILE A 1 4 ? 0.106 -5.007 4.917 1.00 0.00 4 ILE A C 4
ATOM 2871 O O . ILE A 1 4 ? 1.283 -4.923 4.564 1.00 0.00 4 ILE A O 4
ATOM 2887 N N . ALA A 1 5 ? -0.477 -4.100 5.692 1.00 0.00 5 ALA A N 4
ATOM 2888 C CA . ALA A 1 5 ? 0.261 -2.922 6.117 1.00 0.00 5 ALA A CA 4
ATOM 2889 C C . ALA A 1 5 ? -0.007 -2.547 7.548 1.00 0.00 5 ALA A C 4
ATOM 2890 O O . ALA A 1 5 ? -1.017 -1.893 7.822 1.00 0.00 5 ALA A O 4
ATOM 2897 N N . LYS A 1 6 ? 0.904 -2.854 8.475 1.00 0.00 6 LYS A N 4
ATOM 2898 C CA . LYS A 1 6 ? 0.627 -2.399 9.818 1.00 0.00 6 LYS A CA 4
ATOM 2899 C C . LYS A 1 6 ? 1.509 -1.225 10.170 1.00 0.00 6 LYS A C 4
ATOM 2900 O O . LYS A 1 6 ? 2.540 -1.360 10.826 1.00 0.00 6 LYS A O 4
ATOM 2919 N N . HIS A 1 7 ? 0.984 -0.061 9.863 1.00 0.00 7 HIS A N 4
ATOM 2920 C CA . HIS A 1 7 ? 1.538 1.214 10.260 1.00 0.00 7 HIS A CA 4
ATOM 2921 C C . HIS A 1 7 ? 0.462 2.220 9.861 1.00 0.00 7 HIS A C 4
ATOM 2922 O O . HIS A 1 7 ? 0.130 2.251 8.676 1.00 0.00 7 HIS A O 4
ATOM 2937 N N . ASP A 1 8 ? -0.067 3.080 10.716 1.00 0.00 8 ASP A N 4
ATOM 2938 C CA . ASP A 1 8 ? -1.035 4.041 10.187 1.00 0.00 8 ASP A CA 4
ATOM 2939 C C . ASP A 1 8 ? -0.275 4.924 9.201 1.00 0.00 8 ASP A C 4
ATOM 2940 O O . ASP A 1 8 ? 0.936 5.108 9.336 1.00 0.00 8 ASP A O 4
ATOM 2949 N N . PHE A 1 9 ? -0.982 5.514 8.248 1.00 0.00 9 PHE A N 4
ATOM 2950 C CA . PHE A 1 9 ? -0.317 6.408 7.304 1.00 0.00 9 PHE A CA 4
ATOM 2951 C C . PHE A 1 9 ? -1.290 7.243 6.492 1.00 0.00 9 PHE A C 4
ATOM 2952 O O . PHE A 1 9 ? -2.432 6.865 6.224 1.00 0.00 9 PHE A O 4
ATOM 2969 N N . SER A 1 10 ? -0.720 8.337 6.007 1.00 0.00 10 SER A N 4
ATOM 2970 C CA . SER A 1 10 ? -1.456 9.233 5.140 1.00 0.00 10 SER A CA 4
ATOM 2971 C C . SER A 1 10 ? -0.560 9.799 4.046 1.00 0.00 10 SER A C 4
ATOM 2972 O O . SER A 1 10 ? 0.156 10.778 4.260 1.00 0.00 10 SER A O 4
ATOM 2980 N N . ALA A 1 11 ? -0.678 9.205 2.859 1.00 0.00 11 ALA A N 4
ATOM 2981 C CA . ALA A 1 11 ? 0.077 9.591 1.664 1.00 0.00 11 ALA A CA 4
ATOM 2982 C C . ALA A 1 11 ? 0.721 10.970 1.728 1.00 0.00 11 ALA A C 4
ATOM 2983 O O . ALA A 1 11 ? 0.201 11.921 2.312 1.00 0.00 11 ALA A O 4
ATOM 2990 N N . THR A 1 12 ? 1.887 11.029 1.078 1.00 0.00 12 THR A N 4
ATOM 2991 C CA . THR A 1 12 ? 2.696 12.232 0.993 1.00 0.00 12 THR A CA 4
ATOM 2992 C C . THR A 1 12 ? 2.544 12.876 -0.403 1.00 0.00 12 THR A C 4
ATOM 2993 O O . THR A 1 12 ? 2.980 14.004 -0.632 1.00 0.00 12 THR A O 4
ATOM 3004 N N . ALA A 1 13 ? 1.874 12.153 -1.303 1.00 0.00 13 ALA A N 4
ATOM 3005 C CA . ALA A 1 13 ? 1.598 12.647 -2.659 1.00 0.00 13 ALA A CA 4
ATOM 3006 C C . ALA A 1 13 ? 0.124 12.387 -2.980 1.00 0.00 13 ALA A C 4
ATOM 3007 O O . ALA A 1 13 ? -0.474 11.486 -2.400 1.00 0.00 13 ALA A O 4
ATOM 3014 N N . ASP A 1 14 ? -0.484 13.156 -3.892 1.00 0.00 14 ASP A N 4
ATOM 3015 C CA . ASP A 1 14 ? -1.891 12.986 -4.259 1.00 0.00 14 ASP A CA 4
ATOM 3016 C C . ASP A 1 14 ? -2.180 11.604 -4.816 1.00 0.00 14 ASP A C 4
ATOM 3017 O O . ASP A 1 14 ? -3.195 10.987 -4.491 1.00 0.00 14 ASP A O 4
ATOM 3026 N N . ASP A 1 15 ? -1.239 11.091 -5.599 1.00 0.00 15 ASP A N 4
ATOM 3027 C CA . ASP A 1 15 ? -1.362 9.761 -6.173 1.00 0.00 15 ASP A CA 4
ATOM 3028 C C . ASP A 1 15 ? -0.823 8.722 -5.202 1.00 0.00 15 ASP A C 4
ATOM 3029 O O . ASP A 1 15 ? -0.333 7.670 -5.613 1.00 0.00 15 ASP A O 4
ATOM 3038 N N . GLU A 1 16 ? -0.958 9.002 -3.911 1.00 0.00 16 GLU A N 4
ATOM 3039 C CA . GLU A 1 16 ? -0.526 8.089 -2.876 1.00 0.00 16 GLU A CA 4
ATOM 3040 C C . GLU A 1 16 ? -1.719 7.730 -1.995 1.00 0.00 16 GLU A C 4
ATOM 3041 O O . GLU A 1 16 ? -2.352 8.595 -1.390 1.00 0.00 16 GLU A O 4
ATOM 3053 N N . LEU A 1 17 ? -2.047 6.454 -1.981 1.00 0.00 17 LEU A N 4
ATOM 3054 C CA . LEU A 1 17 ? -3.192 5.957 -1.225 1.00 0.00 17 LEU A CA 4
ATOM 3055 C C . LEU A 1 17 ? -2.894 5.817 0.273 1.00 0.00 17 LEU A C 4
ATOM 3056 O O . LEU A 1 17 ? -1.961 5.124 0.664 1.00 0.00 17 LEU A O 4
ATOM 3072 N N . SER A 1 18 ? -3.750 6.404 1.103 1.00 0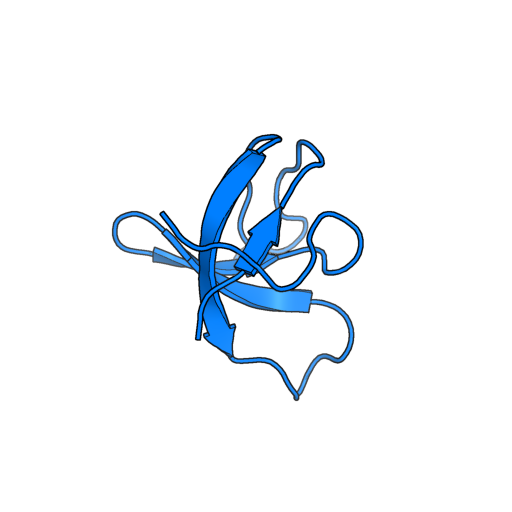.00 18 SER A N 4
ATOM 3073 C CA . SER A 1 18 ? -3.606 6.297 2.556 1.00 0.00 18 SER A CA 4
ATOM 3074 C C . SER A 1 18 ? -4.290 5.032 3.068 1.00 0.00 18 SER A C 4
ATOM 3075 O O . SER A 1 18 ? -5.010 4.359 2.331 1.00 0.00 18 SER A O 4
ATOM 3083 N N . PHE A 1 19 ? -4.014 4.692 4.332 1.00 0.00 19 PHE A N 4
ATOM 3084 C CA . PHE A 1 19 ? -4.583 3.494 4.951 1.00 0.00 19 PHE A CA 4
ATOM 3085 C C . PHE A 1 19 ? -4.357 3.473 6.462 1.00 0.00 19 PHE A C 4
ATOM 3086 O O . PHE A 1 19 ? -3.806 4.419 7.037 1.00 0.00 19 PHE A O 4
ATOM 3103 N N . ARG A 1 20 ? -4.853 2.421 7.110 1.00 0.00 20 ARG A N 4
ATOM 3104 C CA . ARG A 1 20 ? -4.750 2.294 8.560 1.00 0.00 20 ARG A CA 4
ATOM 3105 C C . ARG A 1 20 ? -3.886 1.104 8.954 1.00 0.00 20 ARG A C 4
ATOM 3106 O O . ARG A 1 20 ? -3.627 0.227 8.129 1.00 0.00 20 ARG A O 4
ATOM 3127 N N . LYS A 1 21 ? -3.502 1.019 10.223 1.00 0.00 21 LYS A N 4
ATOM 3128 C CA . LYS A 1 21 ? -2.746 -0.127 10.699 1.00 0.00 21 LYS A CA 4
ATOM 3129 C C . LYS A 1 21 ? -3.628 -1.369 10.603 1.00 0.00 21 LYS A C 4
ATOM 3130 O O . LYS A 1 21 ? -4.804 -1.319 10.961 1.00 0.00 21 LYS A O 4
ATOM 3149 N N . THR A 1 22 ? -3.064 -2.471 10.117 1.00 0.00 22 THR A N 4
ATOM 3150 C CA . THR A 1 22 ? -3.781 -3.741 10.014 1.00 0.00 22 THR A CA 4
ATOM 3151 C C . THR A 1 22 ? -4.622 -3.908 8.753 1.00 0.00 22 THR A C 4
ATOM 3152 O O . THR A 1 22 ? -5.159 -4.994 8.533 1.00 0.00 22 THR A O 4
ATOM 3163 N N . GLN A 1 23 ? -4.764 -2.877 7.914 1.00 0.00 23 GLN A N 4
ATOM 3164 C CA . GLN A 1 23 ? -5.559 -3.069 6.708 1.00 0.00 23 GLN A CA 4
ATOM 3165 C C . GLN A 1 23 ? -4.714 -3.562 5.539 1.00 0.00 23 GLN A C 4
ATOM 3166 O O . GLN A 1 23 ? -3.574 -3.137 5.353 1.00 0.00 23 GLN A O 4
ATOM 3180 N N . ILE A 1 24 ? -5.282 -4.495 4.780 1.00 0.00 24 ILE A N 4
ATOM 3181 C CA . ILE A 1 24 ? -4.588 -5.101 3.645 1.00 0.00 24 ILE A CA 4
ATOM 3182 C C . ILE A 1 24 ? -4.727 -4.250 2.387 1.00 0.00 24 ILE A C 4
ATOM 3183 O O . ILE A 1 24 ? -5.781 -3.662 2.134 1.00 0.00 24 ILE A O 4
ATOM 3199 N N . LEU A 1 25 ? -3.653 -4.187 1.600 1.00 0.00 25 LEU A N 4
ATOM 3200 C CA . LEU A 1 25 ? -3.648 -3.400 0.371 1.00 0.00 25 LEU A CA 4
ATOM 3201 C C . LEU A 1 25 ? -3.426 -4.266 -0.866 1.00 0.00 25 LEU A C 4
ATOM 3202 O O . LEU A 1 25 ? -2.756 -5.297 -0.797 1.00 0.00 25 LEU A O 4
ATOM 3218 N N . LYS A 1 26 ? -4.010 -3.864 -1.990 1.00 0.00 26 LYS A N 4
ATOM 3219 C CA . LYS A 1 26 ? -3.897 -4.609 -3.240 1.00 0.00 26 LYS A CA 4
ATOM 3220 C C . LYS A 1 26 ? -2.647 -4.209 -4.020 1.00 0.00 26 LYS A C 4
ATOM 3221 O O . LYS A 1 26 ? -2.638 -3.207 -4.732 1.00 0.00 26 LYS A O 4
ATOM 3240 N N . ILE A 1 27 ? -1.605 -5.016 -3.888 1.00 0.00 27 ILE A N 4
ATOM 3241 C CA . ILE A 1 27 ? -0.351 -4.742 -4.582 1.00 0.00 27 ILE A CA 4
ATOM 3242 C C . ILE A 1 27 ? -0.418 -5.172 -6.041 1.00 0.00 27 ILE A C 4
ATOM 3243 O O . ILE A 1 27 ? -0.934 -6.244 -6.358 1.00 0.00 27 ILE A O 4
ATOM 3259 N N . LEU A 1 28 ? 0.028 -4.295 -6.940 1.00 0.00 28 LEU A N 4
ATOM 3260 C CA . LEU A 1 28 ? -0.043 -4.591 -8.366 1.00 0.00 28 LEU A CA 4
ATOM 3261 C C . LEU A 1 28 ? 1.099 -3.973 -9.166 1.00 0.00 28 LEU A C 4
ATOM 3262 O O . LEU A 1 28 ? 1.426 -4.469 -10.244 1.00 0.00 28 LEU A O 4
ATOM 3278 N N . ASN A 1 29 ? 1.766 -2.948 -8.631 1.00 0.00 29 ASN A N 4
ATOM 3279 C CA . ASN A 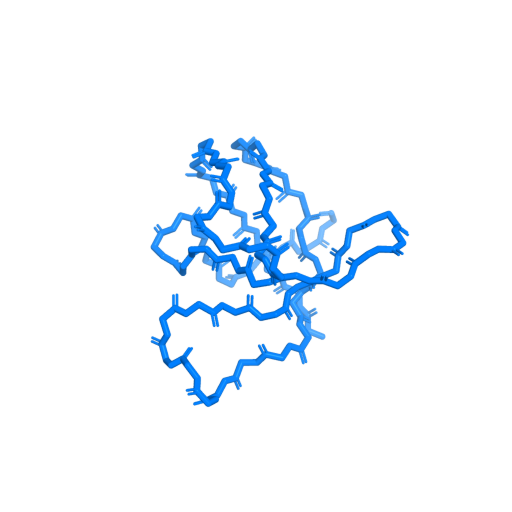1 29 ? 2.912 -2.410 -9.344 1.00 0.00 29 ASN A CA 4
ATOM 3280 C C . ASN A 1 29 ? 3.952 -1.876 -8.374 1.00 0.00 29 ASN A C 4
ATOM 3281 O O . ASN A 1 29 ? 3.855 -0.789 -7.801 1.00 0.00 29 ASN A O 4
ATOM 3292 N N . MET A 1 30 ? 4.997 -2.683 -8.325 1.00 0.00 30 MET A N 4
ATOM 3293 C CA . MET A 1 30 ? 6.210 -2.478 -7.585 1.00 0.00 30 MET A CA 4
ATOM 3294 C C . MET A 1 30 ? 7.406 -2.656 -8.500 1.00 0.00 30 MET A C 4
ATOM 3295 O O . MET A 1 30 ? 7.579 -3.748 -9.037 1.00 0.00 30 MET A O 4
ATOM 3309 N N . GLU A 1 31 ? 8.316 -1.697 -8.541 1.00 0.00 31 GLU A N 4
ATOM 3310 C CA . GLU A 1 31 ? 9.581 -1.908 -9.265 1.00 0.00 31 GLU A CA 4
ATOM 3311 C C . GLU A 1 31 ? 10.386 -0.673 -9.648 1.00 0.00 31 GLU A C 4
ATOM 3312 O O . GLU A 1 31 ? 11.582 -0.579 -9.376 1.00 0.00 31 GLU A O 4
ATOM 3324 N N . ASP A 1 32 ? 9.694 0.281 -10.261 1.00 0.00 32 ASP A N 4
ATOM 3325 C CA . ASP A 1 32 ? 10.332 1.527 -10.668 1.00 0.00 32 ASP A CA 4
ATOM 3326 C C . ASP A 1 32 ? 10.622 2.380 -9.449 1.00 0.00 32 ASP A C 4
ATOM 3327 O O . ASP A 1 32 ? 11.249 3.436 -9.540 1.00 0.00 32 ASP A O 4
ATOM 3336 N N . ASP A 1 33 ? 10.077 1.949 -8.323 1.00 0.00 33 ASP A N 4
ATOM 3337 C CA . ASP A 1 33 ? 10.226 2.666 -7.087 1.00 0.00 33 ASP A CA 4
ATOM 3338 C C . ASP A 1 33 ? 10.339 1.678 -5.945 1.00 0.00 33 ASP A C 4
ATOM 3339 O O . ASP A 1 33 ? 9.329 1.313 -5.340 1.00 0.00 33 ASP A O 4
ATOM 3348 N N . SER A 1 34 ? 11.547 1.200 -5.672 1.00 0.00 34 SER A N 4
ATOM 3349 C CA . SER A 1 34 ? 11.755 0.211 -4.624 1.00 0.00 34 SER A CA 4
ATOM 3350 C C . SER A 1 34 ? 11.343 0.754 -3.260 1.00 0.00 34 SER A C 4
ATOM 3351 O O . SER A 1 34 ? 11.933 0.375 -2.250 1.00 0.00 34 SER A O 4
ATOM 3359 N N . ASN A 1 35 ? 10.428 1.715 -3.216 1.00 0.00 35 ASN A N 4
ATOM 3360 C CA . ASN A 1 35 ? 10.066 2.333 -1.942 1.00 0.00 35 ASN A CA 4
ATOM 3361 C C . ASN A 1 35 ? 8.597 2.747 -1.878 1.00 0.00 35 ASN A C 4
ATOM 3362 O O . ASN A 1 35 ? 7.995 2.772 -0.803 1.00 0.00 35 ASN A O 4
ATOM 3373 N N . TRP A 1 36 ? 8.027 3.069 -3.030 1.00 0.00 36 TRP A N 4
ATOM 3374 C CA . TRP A 1 36 ? 6.631 3.463 -3.107 1.00 0.00 36 TRP A CA 4
ATOM 3375 C C . TRP A 1 36 ? 5.915 2.549 -4.093 1.00 0.00 36 TRP A C 4
ATOM 3376 O O . TRP A 1 36 ? 6.271 2.489 -5.269 1.00 0.00 36 TRP A O 4
ATOM 3397 N N . TYR A 1 37 ? 4.974 1.764 -3.581 1.00 0.00 37 TYR A N 4
ATOM 3398 C CA . TYR A 1 37 ? 4.269 0.771 -4.391 1.00 0.00 37 TYR A CA 4
ATOM 3399 C C . TYR A 1 37 ? 2.946 1.289 -4.921 1.00 0.00 37 TYR A C 4
ATOM 3400 O O . TYR A 1 37 ? 2.369 2.220 -4.370 1.00 0.00 37 TYR A O 4
ATOM 3418 N N . ARG A 1 38 ? 2.517 0.731 -6.049 1.00 0.00 38 ARG A N 4
ATOM 3419 C CA . ARG A 1 38 ? 1.261 1.114 -6.669 1.00 0.00 38 ARG A CA 4
ATOM 3420 C C . ARG A 1 38 ? 0.277 0.008 -6.303 1.00 0.00 38 ARG A C 4
ATOM 3421 O O . ARG A 1 38 ? 0.311 -1.093 -6.860 1.00 0.00 38 ARG A O 4
ATOM 3442 N N . ALA A 1 39 ? -0.584 0.314 -5.348 1.00 0.00 39 ALA A N 4
ATOM 3443 C CA . ALA A 1 39 ? -1.583 -0.627 -4.868 1.00 0.00 39 ALA A CA 4
ATOM 3444 C C . ALA A 1 39 ? -2.979 -0.149 -5.235 1.00 0.00 39 ALA A C 4
ATOM 3445 O O . ALA A 1 39 ? -3.155 0.967 -5.722 1.00 0.00 39 ALA A O 4
ATOM 3452 N N . GLU A 1 40 ? -3.966 -0.998 -4.993 1.00 0.00 40 GLU A N 4
ATOM 3453 C CA . GLU A 1 40 ? -5.339 -0.625 -5.304 1.00 0.00 40 GLU A CA 4
ATOM 3454 C C . GLU A 1 40 ? -6.246 -0.831 -4.098 1.00 0.00 40 GLU A C 4
ATOM 3455 O O . GLU A 1 40 ? -5.940 -1.619 -3.200 1.00 0.00 40 GLU A O 4
ATOM 3467 N N . LEU A 1 41 ? -7.313 -0.044 -4.044 1.00 0.00 41 LEU A N 4
ATOM 3468 C CA . LEU A 1 41 ? -8.238 -0.086 -2.922 1.00 0.00 41 LEU A CA 4
ATOM 3469 C C . LEU A 1 41 ? -9.572 0.542 -3.303 1.00 0.00 41 LEU A C 4
ATOM 3470 O O . LEU A 1 41 ? -9.624 1.674 -3.784 1.00 0.00 41 LEU A O 4
ATOM 3486 N N . ASP A 1 42 ? -10.648 -0.196 -3.067 1.00 0.00 42 ASP A N 4
ATOM 3487 C CA . ASP A 1 42 ? -11.998 0.276 -3.365 1.00 0.00 42 ASP A CA 4
ATOM 3488 C C . ASP A 1 42 ? -12.136 0.830 -4.791 1.00 0.00 42 ASP A C 4
ATOM 3489 O O . ASP A 1 42 ? -13.181 1.381 -5.135 1.00 0.00 42 ASP A O 4
ATOM 3498 N N . GLY A 1 43 ? -11.105 0.677 -5.625 1.00 0.00 43 GLY A N 4
ATOM 3499 C CA . GLY A 1 43 ? -11.189 1.169 -6.991 1.00 0.00 43 GLY A CA 4
ATOM 3500 C C . GLY A 1 43 ? -10.183 2.265 -7.324 1.00 0.00 43 GLY A C 4
ATOM 3501 O O . GLY A 1 43 ? -10.410 3.031 -8.260 1.00 0.00 43 GLY A O 4
ATOM 3505 N N . LYS A 1 44 ? -9.117 2.409 -6.538 1.00 0.00 44 LYS A N 4
ATOM 3506 C CA . LYS A 1 44 ? -8.136 3.474 -6.782 1.00 0.00 44 LYS A CA 4
ATOM 3507 C C . LYS A 1 44 ? -6.717 2.904 -6.794 1.00 0.00 44 LYS A C 4
ATOM 3508 O O . LYS A 1 44 ? -6.357 2.110 -5.930 1.00 0.00 44 LYS A O 4
ATOM 3527 N N . GLU A 1 45 ? -5.896 3.359 -7.744 1.00 0.00 45 GLU A N 4
ATOM 3528 C CA . GLU A 1 45 ? -4.497 2.935 -7.822 1.00 0.00 45 GLU A CA 4
ATOM 3529 C C . GLU A 1 45 ? -3.621 4.005 -7.172 1.00 0.00 45 GLU A C 4
ATOM 3530 O O . GLU A 1 45 ? -3.445 5.081 -7.747 1.00 0.00 45 GLU A O 4
ATOM 3542 N N . GLY A 1 46 ? -3.121 3.760 -5.963 1.00 0.00 46 GLY A N 4
ATOM 3543 C CA . GLY A 1 46 ? -2.336 4.792 -5.301 1.00 0.00 46 GLY A CA 4
ATOM 3544 C C . GLY A 1 46 ? -1.057 4.313 -4.648 1.00 0.00 46 GLY A C 4
ATOM 3545 O O . GLY A 1 46 ? -1.022 3.253 -4.022 1.00 0.00 46 GLY A O 4
ATOM 3549 N N . LEU A 1 47 ? -0.004 5.120 -4.779 1.00 0.00 47 LEU A N 4
ATOM 3550 C CA . LEU A 1 47 ? 1.300 4.816 -4.209 1.00 0.00 47 LEU A CA 4
ATOM 3551 C C . LEU A 1 47 ? 1.254 4.832 -2.682 1.00 0.00 47 LEU A C 4
ATOM 3552 O O . LEU A 1 47 ? 0.494 5.596 -2.091 1.00 0.00 47 LEU A O 4
ATOM 3568 N N . ILE A 1 48 ? 2.056 3.990 -2.045 1.00 0.00 48 ILE A N 4
ATOM 3569 C CA . ILE A 1 48 ? 2.067 3.937 -0.582 1.00 0.00 48 ILE A CA 4
ATOM 3570 C C . ILE A 1 48 ? 3.441 3.620 -0.006 1.00 0.00 48 ILE A C 4
ATOM 3571 O O . ILE A 1 48 ? 4.221 2.888 -0.619 1.00 0.00 48 ILE A O 4
ATOM 3587 N N . PRO A 1 49 ? 3.666 3.977 1.279 1.00 0.00 49 PRO A N 4
ATOM 3588 C CA . PRO A 1 49 ? 4.905 3.652 1.982 1.00 0.00 49 PRO A CA 4
ATOM 3589 C C . PRO A 1 49 ? 5.182 2.151 2.023 1.00 0.00 49 PRO A C 4
ATOM 3590 O O . PRO A 1 49 ? 4.312 1.359 2.382 1.00 0.00 49 PRO A O 4
ATOM 3601 N N . SER A 1 50 ? 6.370 1.769 1.583 1.00 0.00 50 SER A N 4
ATOM 3602 C CA . SER A 1 50 ? 6.761 0.361 1.567 1.00 0.00 50 SER A CA 4
ATOM 3603 C C . SER A 1 50 ? 7.061 -0.129 2.987 1.00 0.00 50 SER A C 4
ATOM 3604 O O . SER A 1 50 ? 6.800 -1.283 3.327 1.00 0.00 50 SER A O 4
ATOM 3612 N N . ASN A 1 51 ? 7.650 0.748 3.793 1.00 0.00 51 ASN A N 4
ATOM 3613 C CA . ASN A 1 51 ? 8.047 0.402 5.162 1.00 0.00 51 ASN A CA 4
ATOM 3614 C C . ASN A 1 51 ? 6.872 0.201 6.127 1.00 0.00 51 ASN A C 4
ATOM 3615 O O . ASN A 1 51 ? 7.054 -0.361 7.206 1.00 0.00 51 ASN A O 4
ATOM 3626 N N . TYR A 1 52 ? 5.676 0.632 5.751 1.00 0.00 52 TYR A N 4
ATOM 3627 C CA . TYR A 1 52 ? 4.512 0.472 6.620 1.00 0.00 52 TYR A CA 4
ATOM 3628 C C . TYR A 1 52 ? 3.722 -0.798 6.289 1.00 0.00 52 TYR A C 4
ATOM 3629 O O . TYR A 1 52 ? 2.761 -1.161 6.998 1.00 0.00 52 TYR A O 4
ATOM 3647 N N . ILE A 1 53 ? 4.186 -1.554 5.300 1.00 0.00 53 ILE A N 4
ATOM 3648 C CA . ILE A 1 53 ? 3.508 -2.786 4.940 1.00 0.00 53 ILE A CA 4
ATOM 3649 C C . ILE A 1 53 ? 4.465 -3.880 4.483 1.00 0.00 53 ILE A C 4
ATOM 3650 O O . ILE A 1 53 ? 5.617 -3.620 4.135 1.00 0.00 53 ILE A O 4
ATOM 3666 N N . GLU A 1 54 ? 3.953 -5.111 4.472 1.00 0.00 54 GLU A N 4
ATOM 3667 C CA . GLU A 1 54 ? 4.677 -6.302 4.060 1.00 0.00 54 GLU A CA 4
ATOM 3668 C C . GLU A 1 54 ? 3.728 -7.266 3.339 1.00 0.00 54 GLU A C 4
ATOM 3669 O O . GLU A 1 54 ? 2.518 -7.234 3.572 1.00 0.00 54 GLU A O 4
ATOM 3681 N N . MET A 1 55 ? 4.265 -8.143 2.506 1.00 0.00 55 MET A N 4
ATOM 3682 C CA . MET A 1 55 ? 3.442 -9.101 1.758 1.00 0.00 55 MET A CA 4
ATOM 3683 C C . MET A 1 55 ? 2.700 -10.099 2.651 1.00 0.00 55 MET A C 4
ATOM 3684 O O . MET A 1 55 ? 3.310 -10.849 3.415 1.00 0.00 55 MET A O 4
ATOM 3698 N N . LYS A 1 56 ? 1.372 -10.169 2.446 1.00 0.00 56 LYS A N 4
ATOM 3699 C CA . LYS A 1 56 ? 0.517 -11.132 3.125 1.00 0.00 56 LYS A CA 4
ATOM 3700 C C . LYS A 1 56 ? 0.458 -12.404 2.283 1.00 0.00 56 LYS A C 4
ATOM 3701 O O . LYS A 1 56 ? -0.253 -13.357 2.600 1.00 0.00 56 LYS A O 4
ATOM 3720 N N . ASN A 1 57 ? 1.241 -12.388 1.203 1.00 0.00 57 ASN A N 4
ATOM 3721 C CA . ASN A 1 57 ? 1.322 -13.519 0.288 1.00 0.00 57 ASN A CA 4
ATOM 3722 C C . ASN A 1 57 ? 2.610 -14.297 0.519 1.00 0.00 57 ASN A C 4
ATOM 3723 O O . ASN A 1 57 ? 3.400 -14.497 -0.403 1.00 0.00 57 ASN A O 4
ATOM 3734 N N . HIS A 1 58 ? 2.809 -14.756 1.745 1.00 0.00 58 HIS A N 4
ATOM 3735 C CA . HIS A 1 58 ? 4.002 -15.522 2.062 1.00 0.00 58 HIS A CA 4
ATOM 3736 C C . HIS A 1 58 ? 3.942 -16.866 1.347 1.00 0.00 58 HIS A C 4
ATOM 3737 O O . HIS A 1 58 ? 3.061 -17.685 1.606 1.00 0.00 58 HIS A O 4
ATOM 3752 N N . ASP A 1 59 ? 4.895 -17.082 0.444 1.00 0.00 59 ASP A N 4
ATOM 3753 C CA . ASP A 1 59 ? 4.969 -18.322 -0.321 1.00 0.00 59 ASP A CA 4
ATOM 3754 C C . ASP A 1 59 ? 3.624 -18.663 -0.958 1.00 0.00 59 ASP A C 4
ATOM 3755 O O . ASP A 1 59 ? 2.721 -17.800 -0.932 1.00 0.00 59 ASP A O 4
ATOM 3765 N N . MET A 1 1 ? -0.132 -10.063 -5.176 1.00 0.00 1 MET A N 5
ATOM 3766 C CA . MET A 1 1 ? -1.586 -9.769 -5.280 1.00 0.00 1 MET A CA 5
ATOM 3767 C C . MET A 1 1 ? -2.127 -9.192 -3.984 1.00 0.00 1 MET A C 5
ATOM 3768 O O . MET A 1 1 ? -3.043 -8.369 -3.988 1.00 0.00 1 MET A O 5
ATOM 3784 N N . GLU A 1 2 ? -1.595 -9.666 -2.879 1.00 0.00 2 GLU A N 5
ATOM 3785 C CA . GLU A 1 2 ? -2.064 -9.219 -1.573 1.00 0.00 2 GLU A CA 5
ATOM 3786 C C . GLU A 1 2 ? -0.925 -8.976 -0.578 1.00 0.00 2 GLU A C 5
ATOM 3787 O O . GLU A 1 2 ? 0.003 -9.774 -0.451 1.00 0.00 2 GLU A O 5
ATOM 3799 N N . ALA A 1 3 ? -1.028 -7.842 0.115 1.00 0.00 3 ALA A N 5
ATOM 3800 C CA . ALA A 1 3 ? -0.073 -7.366 1.106 1.00 0.00 3 ALA A CA 5
ATOM 3801 C C . ALA A 1 3 ? -0.792 -6.663 2.247 1.00 0.00 3 ALA A C 5
ATOM 3802 O O . ALA A 1 3 ? -1.755 -5.932 2.012 1.00 0.00 3 ALA A O 5
ATOM 3809 N N . ILE A 1 4 ? -0.288 -6.806 3.462 1.00 0.00 4 ILE A N 5
ATOM 3810 C CA . ILE A 1 4 ? -0.873 -6.127 4.609 1.00 0.00 4 ILE A CA 5
ATOM 3811 C C . ILE A 1 4 ? 0.003 -4.952 4.986 1.00 0.00 4 ILE A C 5
ATOM 3812 O O . ILE A 1 4 ? 1.197 -4.960 4.688 1.00 0.00 4 ILE A O 5
ATOM 3828 N N . ALA A 1 5 ? -0.550 -3.963 5.669 1.00 0.00 5 ALA A N 5
ATOM 3829 C CA . ALA A 1 5 ? 0.250 -2.808 6.040 1.00 0.00 5 ALA A CA 5
ATOM 3830 C C . ALA A 1 5 ? 0.100 -2.450 7.480 1.00 0.00 5 ALA A C 5
ATOM 3831 O O . ALA A 1 5 ? -0.851 -1.751 7.825 1.00 0.00 5 ALA A O 5
ATOM 3838 N N . LYS A 1 6 ? 1.048 -2.808 8.341 1.00 0.00 6 LYS A N 5
ATOM 3839 C CA . LYS A 1 6 ? 0.874 -2.365 9.689 1.00 0.00 6 LYS A CA 5
ATOM 3840 C C . LYS A 1 6 ? 1.737 -1.154 9.945 1.00 0.00 6 LYS A C 5
ATOM 3841 O O . LYS A 1 6 ? 2.850 -1.245 10.456 1.00 0.00 6 LYS A O 5
ATOM 3860 N N . HIS A 1 7 ? 1.126 -0.005 9.698 1.00 0.00 7 HIS A N 5
ATOM 3861 C CA . HIS A 1 7 ? 1.672 1.301 10.027 1.00 0.00 7 HIS A CA 5
ATOM 3862 C C . HIS A 1 7 ? 0.529 2.288 9.767 1.00 0.00 7 HIS A C 5
ATOM 3863 O O . HIS A 1 7 ? 0.071 2.328 8.628 1.00 0.00 7 HIS A O 5
ATOM 3878 N N . ASP A 1 8 ? 0.067 3.133 10.677 1.00 0.00 8 ASP A N 5
ATOM 3879 C CA . ASP A 1 8 ? -0.971 4.067 10.243 1.00 0.00 8 ASP A CA 5
ATOM 3880 C C . ASP A 1 8 ? -0.322 4.979 9.200 1.00 0.00 8 ASP A C 5
ATOM 3881 O O . ASP A 1 8 ? 0.888 5.200 9.246 1.00 0.00 8 ASP A O 5
ATOM 3890 N N . PHE A 1 9 ? -1.114 5.563 8.303 1.00 0.00 9 PHE A N 5
ATOM 3891 C CA . PHE A 1 9 ? -0.526 6.484 7.332 1.00 0.00 9 PHE A CA 5
ATOM 3892 C C . PHE A 1 9 ? -1.534 7.333 6.569 1.00 0.00 9 PHE A C 5
ATOM 3893 O O . PHE A 1 9 ? -2.680 6.958 6.321 1.00 0.00 9 PHE A O 5
ATOM 3910 N N . SER A 1 10 ? -0.957 8.432 6.081 1.00 0.00 10 SER A N 5
ATOM 3911 C CA . SER A 1 10 ? -1.684 9.352 5.225 1.00 0.00 10 SER A CA 5
ATOM 3912 C C . SER A 1 10 ? -0.770 9.873 4.118 1.00 0.00 10 SER A C 5
ATOM 3913 O O . SER A 1 10 ? -0.042 10.846 4.303 1.00 0.00 10 SER A O 5
ATOM 3921 N N . ALA A 1 11 ? -0.884 9.238 2.953 1.00 0.00 11 ALA A N 5
ATOM 3922 C CA . ALA A 1 11 ? -0.110 9.567 1.760 1.00 0.00 11 ALA A CA 5
ATOM 3923 C C . ALA A 1 11 ? 0.558 10.936 1.782 1.00 0.00 11 ALA A C 5
ATOM 3924 O O . ALA A 1 11 ? 0.068 11.906 2.361 1.00 0.00 11 ALA A O 5
ATOM 3931 N N . THR A 1 12 ? 1.715 10.956 1.108 1.00 0.00 12 THR A N 5
ATOM 3932 C CA . THR A 1 12 ? 2.555 12.134 0.976 1.00 0.00 12 THR A CA 5
ATOM 3933 C C . THR A 1 12 ? 2.369 12.758 -0.420 1.00 0.00 12 THR A C 5
ATOM 3934 O O . THR A 1 12 ? 2.843 13.860 -0.688 1.00 0.00 12 THR A O 5
ATOM 3945 N N . ALA A 1 13 ? 1.633 12.052 -1.276 1.00 0.00 13 ALA A N 5
ATOM 3946 C CA . ALA A 1 13 ? 1.324 12.544 -2.624 1.00 0.00 13 ALA A CA 5
ATOM 3947 C C . ALA A 1 13 ? -0.168 12.337 -2.890 1.00 0.00 13 ALA A C 5
ATOM 3948 O O . ALA A 1 13 ? -0.789 11.485 -2.259 1.00 0.00 13 ALA A O 5
ATOM 3955 N N . ASP A 1 14 ? -0.764 13.103 -3.809 1.00 0.00 14 ASP A N 5
ATOM 3956 C CA . ASP A 1 14 ? -2.185 12.992 -4.132 1.00 0.00 14 ASP A CA 5
ATOM 3957 C C . ASP A 1 14 ? -2.547 11.613 -4.663 1.00 0.00 14 ASP A C 5
ATOM 3958 O O . ASP A 1 14 ? -3.559 11.028 -4.278 1.00 0.00 14 ASP A O 5
ATOM 3967 N N . ASP A 1 15 ? -1.660 11.066 -5.485 1.00 0.00 15 ASP A N 5
ATOM 3968 C CA . ASP A 1 15 ? -1.845 9.737 -6.039 1.00 0.00 15 ASP A CA 5
ATOM 3969 C C . ASP A 1 15 ? -1.277 8.693 -5.088 1.00 0.00 15 ASP A C 5
ATOM 3970 O O . ASP A 1 15 ? -0.982 7.572 -5.497 1.00 0.00 15 ASP A O 5
ATOM 3979 N N . GLU A 1 16 ? -1.188 9.049 -3.806 1.00 0.00 16 GLU A N 5
ATOM 3980 C CA . GLU A 1 16 ? -0.721 8.138 -2.780 1.00 0.00 16 GLU A CA 5
ATOM 3981 C C . GLU A 1 16 ? -1.907 7.747 -1.914 1.00 0.00 16 GLU A C 5
ATOM 3982 O O . GLU A 1 16 ? -2.573 8.597 -1.329 1.00 0.00 16 GLU A O 5
ATOM 3994 N N . LEU A 1 17 ? -2.211 6.468 -1.900 1.00 0.00 17 LEU A N 5
ATOM 3995 C CA . LEU A 1 17 ? -3.362 5.969 -1.164 1.00 0.00 17 LEU A CA 5
ATOM 3996 C C . LEU A 1 17 ? -3.105 5.862 0.339 1.00 0.00 17 LEU A C 5
ATOM 3997 O O . LEU A 1 17 ? -2.189 5.167 0.776 1.00 0.00 17 LEU A O 5
ATOM 4013 N N . SER A 1 18 ? -3.972 6.497 1.123 1.00 0.00 18 SER A N 5
ATOM 4014 C CA . SER A 1 18 ? -3.874 6.444 2.581 1.00 0.00 18 SER A CA 5
ATOM 4015 C C . SER A 1 18 ? -4.590 5.213 3.126 1.00 0.00 18 SER A C 5
ATOM 4016 O O . SER A 1 18 ? -5.339 4.543 2.416 1.00 0.00 18 SER A O 5
ATOM 4024 N N . PHE A 1 19 ? -4.297 4.901 4.393 1.00 0.00 19 PHE A N 5
ATOM 4025 C CA . PHE A 1 19 ? -4.869 3.740 5.068 1.00 0.00 19 PHE A CA 5
ATOM 4026 C C . PHE A 1 19 ? -4.565 3.761 6.566 1.00 0.00 19 PHE A C 5
ATOM 4027 O O . PHE A 1 19 ? -3.958 4.706 7.078 1.00 0.00 19 PHE A O 5
ATOM 4044 N N . ARG A 1 20 ? -5.039 2.739 7.272 1.00 0.00 20 ARG A N 5
ATOM 4045 C CA . ARG A 1 20 ? -4.841 2.646 8.714 1.00 0.00 20 ARG A CA 5
ATOM 4046 C C . ARG A 1 20 ? -3.898 1.498 9.044 1.00 0.00 20 ARG A C 5
ATOM 4047 O O . ARG A 1 20 ? -3.640 0.645 8.192 1.00 0.00 20 ARG A O 5
ATOM 4068 N N . LYS A 1 21 ? -3.421 1.424 10.281 1.00 0.00 21 LYS A N 5
ATOM 4069 C CA . LYS A 1 21 ? -2.563 0.322 10.672 1.00 0.00 21 LYS A CA 5
ATOM 4070 C C . LYS A 1 21 ? -3.342 -0.988 10.557 1.00 0.00 21 LYS A C 5
ATOM 4071 O O . LYS A 1 21 ? -4.502 -1.080 10.957 1.00 0.00 21 LYS A O 5
ATOM 4090 N N . THR A 1 22 ? -2.680 -1.998 10.009 1.00 0.00 22 THR A N 5
ATOM 4091 C CA . THR A 1 22 ? -3.237 -3.338 9.861 1.00 0.00 22 THR A CA 5
ATOM 4092 C C . THR A 1 22 ? -4.199 -3.511 8.695 1.00 0.00 22 THR A C 5
ATOM 4093 O O . THR A 1 22 ? -4.809 -4.575 8.570 1.00 0.00 22 THR A O 5
ATOM 4104 N N . GLN A 1 23 ? -4.356 -2.509 7.830 1.00 0.00 23 GLN A N 5
ATOM 4105 C CA . GLN A 1 23 ? -5.258 -2.700 6.706 1.00 0.00 23 GLN A CA 5
ATOM 4106 C C . GLN A 1 23 ? -4.541 -3.326 5.516 1.00 0.00 23 GLN A C 5
ATOM 4107 O O . GLN A 1 23 ? -3.369 -3.051 5.263 1.00 0.00 23 GLN A O 5
ATOM 4121 N N . ILE A 1 24 ? -5.253 -4.207 4.824 1.00 0.00 24 ILE A N 5
ATOM 4122 C CA . ILE A 1 24 ? -4.702 -4.938 3.689 1.00 0.00 24 ILE A CA 5
ATOM 4123 C C . ILE A 1 24 ? -4.730 -4.105 2.407 1.00 0.00 24 ILE A C 5
ATOM 4124 O O . ILE A 1 24 ? -5.745 -3.502 2.063 1.00 0.00 24 ILE A O 5
ATOM 4140 N N . LEU A 1 25 ? -3.592 -4.065 1.710 1.00 0.00 25 LEU A N 5
ATOM 4141 C CA . LEU A 1 25 ? -3.489 -3.292 0.477 1.00 0.00 25 LEU A CA 5
ATOM 4142 C C . LEU A 1 25 ? -3.255 -4.182 -0.744 1.00 0.00 25 LEU A C 5
ATOM 4143 O O . LEU A 1 25 ? -2.579 -5.205 -0.651 1.00 0.00 25 LEU A O 5
ATOM 4159 N N . LYS A 1 26 ? -3.843 -3.807 -1.876 1.00 0.00 26 LYS A N 5
ATOM 4160 C CA . LYS A 1 26 ? -3.736 -4.575 -3.118 1.00 0.00 26 LYS A CA 5
ATOM 4161 C C . LYS A 1 26 ? -2.475 -4.218 -3.916 1.00 0.00 26 LYS A C 5
ATOM 4162 O O . LYS A 1 26 ? -2.454 -3.226 -4.639 1.00 0.00 26 LYS A O 5
ATOM 4181 N N . ILE A 1 27 ? -1.439 -5.046 -3.797 1.00 0.00 27 ILE A N 5
ATOM 4182 C CA . ILE A 1 27 ? -0.197 -4.792 -4.533 1.00 0.00 27 ILE A CA 5
ATOM 4183 C C . ILE A 1 27 ? -0.324 -5.248 -5.975 1.00 0.00 27 ILE A C 5
ATOM 4184 O O . ILE A 1 27 ? -0.862 -6.323 -6.242 1.00 0.00 27 ILE A O 5
ATOM 4200 N N . LEU A 1 28 ? 0.095 -4.394 -6.911 1.00 0.00 28 LEU A N 5
ATOM 4201 C CA . LEU A 1 28 ? -0.042 -4.721 -8.326 1.00 0.00 28 LEU A CA 5
ATOM 4202 C C . LEU A 1 28 ? 1.086 -4.170 -9.194 1.00 0.00 28 LEU A C 5
ATOM 4203 O O . LEU A 1 28 ? 1.338 -4.706 -10.273 1.00 0.00 28 LEU A O 5
ATOM 4219 N N . ASN A 1 29 ? 1.812 -3.150 -8.732 1.00 0.00 29 ASN A N 5
ATOM 4220 C CA . ASN A 1 29 ? 2.932 -2.671 -9.531 1.00 0.00 29 ASN A CA 5
ATOM 4221 C C . ASN A 1 29 ? 4.057 -2.151 -8.661 1.00 0.00 29 ASN A C 5
ATOM 4222 O O . ASN A 1 29 ? 4.003 -1.072 -8.072 1.00 0.00 29 ASN A O 5
ATOM 4233 N N . MET A 1 30 ? 5.119 -2.946 -8.703 1.00 0.00 30 MET A N 5
ATOM 4234 C CA . MET A 1 30 ? 6.366 -2.695 -8.042 1.00 0.00 30 MET A CA 5
ATOM 4235 C C . MET A 1 30 ? 7.509 -2.722 -9.041 1.00 0.00 30 MET A C 5
ATOM 4236 O O . MET A 1 30 ? 7.730 -3.731 -9.704 1.00 0.00 30 ME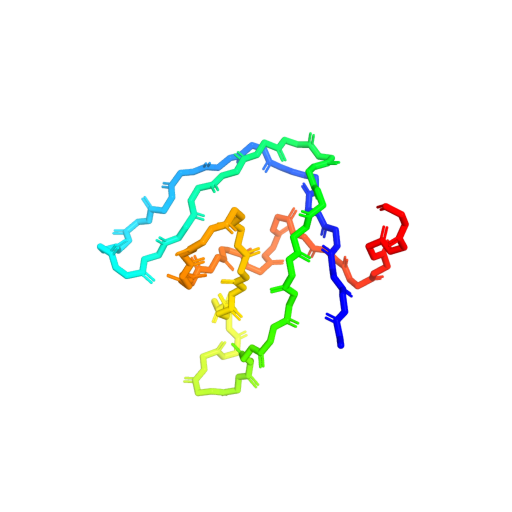T A O 5
ATOM 4250 N N . GLU A 1 31 ? 8.313 -1.686 -9.050 1.00 0.00 31 GLU A N 5
ATOM 4251 C CA . GLU A 1 31 ? 9.528 -1.654 -9.865 1.00 0.00 31 GLU A CA 5
ATOM 4252 C C . GLU A 1 31 ? 10.129 -0.270 -9.999 1.00 0.00 31 GLU A C 5
ATOM 4253 O O . GLU A 1 31 ? 11.345 -0.075 -10.010 1.00 0.00 31 GLU A O 5
ATOM 4265 N N . ASP A 1 32 ? 9.213 0.687 -10.007 1.00 0.00 32 ASP A N 5
ATOM 4266 C CA . ASP A 1 32 ? 9.560 2.086 -10.110 1.00 0.00 32 ASP A CA 5
ATOM 4267 C C . ASP A 1 32 ? 10.095 2.638 -8.818 1.00 0.00 32 ASP A C 5
ATOM 4268 O O . ASP A 1 32 ? 10.709 3.705 -8.814 1.00 0.00 32 ASP A O 5
ATOM 4277 N N . ASP A 1 33 ? 9.803 1.985 -7.706 1.00 0.00 33 ASP A N 5
ATOM 4278 C CA . ASP A 1 33 ? 10.255 2.495 -6.435 1.00 0.00 33 ASP A CA 5
ATOM 4279 C C . ASP A 1 33 ? 10.424 1.400 -5.394 1.00 0.00 33 ASP A C 5
ATOM 4280 O O . ASP A 1 33 ? 9.436 0.974 -4.798 1.00 0.00 33 ASP A O 5
ATOM 4289 N N . SER A 1 34 ? 11.646 0.921 -5.167 1.00 0.00 34 SER A N 5
ATOM 4290 C CA . SER A 1 34 ? 11.875 -0.136 -4.188 1.00 0.00 34 SER A CA 5
ATOM 4291 C C . SER A 1 34 ? 11.487 0.329 -2.786 1.00 0.00 34 SER A C 5
ATOM 4292 O O . SER A 1 34 ? 12.101 -0.087 -1.805 1.00 0.00 34 SER A O 5
ATOM 4300 N N . ASN A 1 35 ? 10.563 1.280 -2.701 1.00 0.00 35 ASN A N 5
ATOM 4301 C CA . ASN A 1 35 ? 10.190 1.867 -1.411 1.00 0.00 35 ASN A CA 5
ATOM 4302 C C . ASN A 1 35 ? 8.733 2.331 -1.375 1.00 0.00 35 ASN A C 5
ATOM 4303 O O . ASN A 1 35 ? 8.126 2.435 -0.308 1.00 0.00 35 ASN A O 5
ATOM 4314 N N . TRP A 1 36 ? 8.184 2.621 -2.548 1.00 0.00 36 TRP A N 5
ATOM 4315 C CA . TRP A 1 36 ? 6.810 3.072 -2.673 1.00 0.00 36 TRP A CA 5
ATOM 4316 C C . TRP A 1 36 ? 6.101 2.213 -3.716 1.00 0.00 36 TRP A C 5
ATOM 4317 O O . TRP A 1 36 ? 6.484 2.203 -4.886 1.00 0.00 36 TRP A O 5
ATOM 4338 N N . TYR A 1 37 ? 5.136 1.416 -3.269 1.00 0.00 37 TYR A N 5
ATOM 4339 C CA . TYR A 1 37 ? 4.443 0.480 -4.155 1.00 0.00 37 TYR A CA 5
ATOM 4340 C C . TYR A 1 37 ? 3.140 1.049 -4.701 1.00 0.00 37 TYR A C 5
ATOM 4341 O O . TYR A 1 37 ? 2.545 1.946 -4.105 1.00 0.00 37 TYR A O 5
ATOM 4359 N N . ARG A 1 38 ? 2.747 0.575 -5.883 1.00 0.00 38 ARG A N 5
ATOM 4360 C CA . ARG A 1 38 ? 1.511 1.012 -6.514 1.00 0.00 38 ARG A CA 5
ATOM 4361 C C . ARG A 1 38 ? 0.503 -0.067 -6.156 1.00 0.00 38 ARG A C 5
ATOM 4362 O O . ARG A 1 38 ? 0.561 -1.187 -6.671 1.00 0.00 38 ARG A O 5
ATOM 4383 N N . ALA A 1 39 ? -0.401 0.272 -5.253 1.00 0.00 39 ALA A N 5
ATOM 4384 C CA . ALA A 1 39 ? -1.414 -0.662 -4.787 1.00 0.00 39 ALA A CA 5
ATOM 4385 C C . ALA A 1 39 ? -2.812 -0.200 -5.178 1.00 0.00 39 ALA A C 5
ATOM 4386 O O . ALA A 1 39 ? -3.006 0.909 -5.676 1.00 0.00 39 ALA A O 5
ATOM 4393 N N . GLU A 1 40 ? -3.777 -1.082 -4.946 1.00 0.00 40 GLU A N 5
ATOM 4394 C CA . GLU A 1 40 ? -5.161 -0.778 -5.280 1.00 0.00 40 GLU A CA 5
ATOM 4395 C C . GLU A 1 40 ? -6.069 -0.879 -4.061 1.00 0.00 40 GLU A C 5
ATOM 4396 O O . GLU A 1 40 ? -5.788 -1.613 -3.115 1.00 0.00 40 GLU A O 5
ATOM 4408 N N . LEU A 1 41 ? -7.119 -0.081 -4.059 1.00 0.00 41 LEU A N 5
ATOM 4409 C CA . LEU A 1 41 ? -8.043 -0.056 -2.943 1.00 0.00 41 LEU A CA 5
ATOM 4410 C C . LEU A 1 41 ? -9.336 0.607 -3.365 1.00 0.00 41 LEU A C 5
ATOM 4411 O O . LEU A 1 41 ? -9.326 1.677 -3.970 1.00 0.00 41 LEU A O 5
ATOM 4427 N N . ASP A 1 42 ? -10.445 -0.036 -3.049 1.00 0.00 42 ASP A N 5
ATOM 4428 C CA . ASP A 1 42 ? -11.759 0.486 -3.404 1.00 0.00 42 ASP A CA 5
ATOM 4429 C C . ASP A 1 42 ? -11.825 0.910 -4.880 1.00 0.00 42 ASP A C 5
ATOM 4430 O O . ASP A 1 42 ? -12.773 1.578 -5.291 1.00 0.00 42 ASP A O 5
ATOM 4439 N N . GLY A 1 43 ? -10.832 0.508 -5.678 1.00 0.00 43 GLY A N 5
ATOM 4440 C CA . GLY A 1 43 ? -10.820 0.863 -7.085 1.00 0.00 43 GLY A CA 5
ATOM 4441 C C . GLY A 1 43 ? -9.837 1.981 -7.398 1.00 0.00 43 GLY A C 5
ATOM 4442 O O . GLY A 1 43 ? -9.843 2.518 -8.506 1.00 0.00 43 GLY A O 5
ATOM 4446 N N . LYS A 1 44 ? -9.058 2.405 -6.403 1.00 0.00 44 LYS A N 5
ATOM 4447 C CA . LYS A 1 44 ? -8.102 3.496 -6.597 1.00 0.00 44 LYS A CA 5
ATOM 4448 C C . LYS A 1 44 ? -6.687 2.922 -6.631 1.00 0.00 44 LYS A C 5
ATOM 4449 O O . LYS A 1 44 ? -6.313 2.136 -5.762 1.00 0.00 44 LYS A O 5
ATOM 4468 N N . GLU A 1 45 ? -5.892 3.343 -7.613 1.00 0.00 45 GLU A N 5
ATOM 4469 C CA . GLU A 1 45 ? -4.509 2.888 -7.717 1.00 0.00 45 GLU A CA 5
ATOM 4470 C C . GLU A 1 45 ? -3.561 3.997 -7.259 1.00 0.00 45 GLU A C 5
ATOM 4471 O O . GLU A 1 45 ? -3.505 5.049 -7.898 1.00 0.00 45 GLU A O 5
ATOM 4483 N N . GLY A 1 46 ? -2.853 3.814 -6.152 1.00 0.00 46 GLY A N 5
ATOM 4484 C CA . GLY A 1 46 ? -1.994 4.890 -5.689 1.00 0.00 46 GLY A CA 5
ATOM 4485 C C . GLY A 1 46 ? -0.636 4.462 -5.177 1.00 0.00 46 GLY A C 5
ATOM 4486 O O . GLY A 1 46 ? -0.314 3.276 -5.124 1.00 0.00 46 GLY A O 5
ATOM 4490 N N . LEU A 1 47 ? 0.148 5.465 -4.782 1.00 0.00 47 LEU A N 5
ATOM 4491 C CA . LEU A 1 47 ? 1.481 5.252 -4.236 1.00 0.00 47 LEU A CA 5
ATOM 4492 C C . LEU A 1 47 ? 1.396 5.176 -2.717 1.00 0.00 47 LEU A C 5
ATOM 4493 O O . LEU A 1 47 ? 0.630 5.914 -2.100 1.00 0.00 47 LEU A O 5
ATOM 4509 N N . ILE A 1 48 ? 2.158 4.286 -2.107 1.00 0.00 48 ILE A N 5
ATOM 4510 C CA . ILE A 1 48 ? 2.107 4.143 -0.659 1.00 0.00 48 ILE A CA 5
ATOM 4511 C C . ILE A 1 48 ? 3.435 3.720 -0.063 1.00 0.00 48 ILE A C 5
ATOM 4512 O O . ILE A 1 48 ? 4.204 2.994 -0.698 1.00 0.00 48 ILE A O 5
ATOM 4528 N N . PRO A 1 49 ? 3.627 3.986 1.244 1.00 0.00 49 PRO A N 5
ATOM 4529 C CA . PRO A 1 49 ? 4.818 3.557 1.953 1.00 0.00 49 PRO A CA 5
ATOM 4530 C C . PRO A 1 49 ? 4.991 2.038 1.923 1.00 0.00 49 PRO A C 5
ATOM 4531 O O . PRO A 1 49 ? 4.147 1.301 2.431 1.00 0.00 49 PRO A O 5
ATOM 4542 N N . SER A 1 50 ? 6.041 1.575 1.260 1.00 0.00 50 SER A N 5
ATOM 4543 C CA . SER A 1 50 ? 6.291 0.140 1.166 1.00 0.00 50 SER A CA 5
ATOM 4544 C C . SER A 1 50 ? 6.753 -0.391 2.522 1.00 0.00 50 SER A C 5
ATOM 4545 O O . SER A 1 50 ? 6.499 -1.545 2.870 1.00 0.00 50 SER A O 5
ATOM 4553 N N . ASN A 1 51 ? 7.438 0.464 3.273 1.00 0.00 51 ASN A N 5
ATOM 4554 C CA . ASN A 1 51 ? 7.961 0.089 4.588 1.00 0.00 51 ASN A CA 5
ATOM 4555 C C . ASN A 1 51 ? 6.852 -0.064 5.636 1.00 0.00 51 ASN A C 5
ATOM 4556 O O . ASN A 1 51 ? 7.083 -0.607 6.718 1.00 0.00 51 ASN A O 5
ATOM 4567 N N . TYR A 1 52 ? 5.650 0.394 5.301 1.00 0.00 52 TYR A N 5
ATOM 4568 C CA . TYR A 1 52 ? 4.502 0.307 6.205 1.00 0.00 52 TYR A CA 5
ATOM 4569 C C . TYR A 1 52 ? 3.680 -0.966 5.958 1.00 0.00 52 TYR A C 5
ATOM 4570 O O . TYR A 1 52 ? 2.738 -1.278 6.715 1.00 0.00 52 TYR A O 5
ATOM 4588 N N . ILE A 1 53 ? 4.103 -1.771 4.986 1.00 0.00 53 ILE A N 5
ATOM 4589 C CA . ILE A 1 53 ? 3.415 -3.019 4.705 1.00 0.00 53 ILE A CA 5
ATOM 4590 C C . ILE A 1 53 ? 4.370 -4.092 4.194 1.00 0.00 53 ILE A C 5
ATOM 4591 O O . ILE A 1 53 ? 5.489 -3.798 3.775 1.00 0.00 53 ILE A O 5
ATOM 4607 N N . GLU A 1 54 ? 3.901 -5.337 4.213 1.00 0.00 54 GLU A N 5
ATOM 4608 C CA . GLU A 1 54 ? 4.654 -6.493 3.758 1.00 0.00 54 GLU A CA 5
ATOM 4609 C C . GLU A 1 54 ? 3.729 -7.466 3.024 1.00 0.00 54 GLU A C 5
ATOM 4610 O O . GLU A 1 54 ? 2.526 -7.485 3.285 1.00 0.00 54 GLU A O 5
ATOM 4622 N N . MET A 1 55 ? 4.276 -8.309 2.161 1.00 0.00 55 MET A N 5
ATOM 4623 C CA . MET A 1 55 ? 3.452 -9.266 1.432 1.00 0.00 55 MET A CA 5
ATOM 4624 C C . MET A 1 55 ? 2.670 -10.172 2.370 1.00 0.00 55 MET A C 5
ATOM 4625 O O . MET A 1 55 ? 3.234 -10.906 3.181 1.00 0.00 55 MET A O 5
ATOM 4639 N N . LYS A 1 56 ? 1.350 -10.168 2.156 1.00 0.00 56 LYS A N 5
ATOM 4640 C CA . LYS A 1 56 ? 0.422 -11.021 2.876 1.00 0.00 56 LYS A CA 5
ATOM 4641 C C . LYS A 1 56 ? 0.343 -12.349 2.140 1.00 0.00 56 LYS A C 5
ATOM 4642 O O . LYS A 1 56 ? -0.455 -13.221 2.475 1.00 0.00 56 LYS A O 5
ATOM 4661 N N . ASN A 1 57 ? 1.200 -12.473 1.134 1.00 0.00 57 ASN A N 5
ATOM 4662 C CA . ASN A 1 57 ? 1.276 -13.675 0.321 1.00 0.00 57 ASN A CA 5
ATOM 4663 C C . ASN A 1 57 ? 2.525 -14.474 0.661 1.00 0.00 57 ASN A C 5
ATOM 4664 O O . ASN A 1 57 ? 3.279 -14.862 -0.229 1.00 0.00 57 ASN A O 5
ATOM 4675 N N . HIS A 1 58 ? 2.728 -14.748 1.944 1.00 0.00 58 HIS A N 5
ATOM 4676 C CA . HIS A 1 58 ? 3.892 -15.516 2.365 1.00 0.00 58 HIS A CA 5
ATOM 4677 C C . HIS A 1 58 ? 3.696 -16.158 3.740 1.00 0.00 58 HIS A C 5
ATOM 4678 O O . HIS A 1 58 ? 4.630 -16.727 4.302 1.00 0.00 58 HIS A O 5
ATOM 4693 N N . ASP A 1 59 ? 2.478 -16.076 4.280 1.00 0.00 59 ASP A N 5
ATOM 4694 C CA . ASP A 1 59 ? 2.176 -16.666 5.579 1.00 0.00 59 ASP A CA 5
ATOM 4695 C C . ASP A 1 59 ? 1.475 -18.006 5.396 1.00 0.00 59 ASP A C 5
ATOM 4696 O O . ASP A 1 59 ? 0.776 -18.168 4.373 1.00 0.00 59 ASP A O 5
ATOM 4706 N N . MET A 1 1 ? -0.380 -10.438 -5.103 1.00 0.00 1 MET A N 6
ATOM 4707 C CA . MET A 1 1 ? -1.823 -10.062 -5.216 1.00 0.00 1 MET A CA 6
ATOM 4708 C C . MET A 1 1 ? -2.353 -9.420 -3.938 1.00 0.00 1 MET A C 6
ATOM 4709 O O . MET A 1 1 ? -3.190 -8.520 -3.986 1.00 0.00 1 MET A O 6
ATOM 4725 N N . GLU A 1 2 ? -1.863 -9.885 -2.812 1.00 0.00 2 GLU A N 6
ATOM 4726 C CA . GLU A 1 2 ? -2.283 -9.334 -1.523 1.00 0.00 2 GLU A CA 6
ATOM 4727 C C . GLU A 1 2 ? -1.070 -8.971 -0.672 1.00 0.00 2 GLU A C 6
ATOM 4728 O O . GLU A 1 2 ? -0.058 -9.673 -0.669 1.00 0.00 2 GLU A O 6
ATOM 4740 N N . ALA A 1 3 ? -1.183 -7.852 0.037 1.00 0.00 3 ALA A N 6
ATOM 4741 C CA . ALA A 1 3 ? -0.133 -7.318 0.886 1.00 0.00 3 ALA A CA 6
ATOM 4742 C C . ALA A 1 3 ? -0.747 -6.624 2.092 1.00 0.00 3 ALA A C 6
ATOM 4743 O O . ALA A 1 3 ? -1.706 -5.865 1.949 1.00 0.00 3 ALA A O 6
ATOM 4750 N N . ILE A 1 4 ? -0.170 -6.816 3.266 1.00 0.00 4 ILE A N 6
ATOM 4751 C CA . ILE A 1 4 ? -0.671 -6.168 4.459 1.00 0.00 4 ILE A CA 6
ATOM 4752 C C . ILE A 1 4 ? 0.248 -5.028 4.846 1.00 0.00 4 ILE A C 6
ATOM 4753 O O . ILE A 1 4 ? 1.420 -5.016 4.470 1.00 0.00 4 ILE A O 6
ATOM 4769 N N . ALA A 1 5 ? -0.256 -4.101 5.634 1.00 0.00 5 ALA A N 6
ATOM 4770 C CA . ALA A 1 5 ? 0.560 -2.983 6.060 1.00 0.00 5 ALA A CA 6
ATOM 4771 C C . ALA A 1 5 ? 0.142 -2.486 7.414 1.00 0.00 5 ALA A C 6
ATOM 4772 O O . ALA A 1 5 ? -0.887 -1.813 7.529 1.00 0.00 5 ALA A O 6
ATOM 4779 N N . LYS A 1 6 ? 0.949 -2.725 8.445 1.00 0.00 6 LYS A N 6
ATOM 4780 C CA . LYS A 1 6 ? 0.549 -2.186 9.725 1.00 0.00 6 LYS A CA 6
ATOM 4781 C C . LYS A 1 6 ? 1.422 -1.038 10.161 1.00 0.00 6 LYS A C 6
ATOM 4782 O O . LYS A 1 6 ? 2.382 -1.195 10.919 1.00 0.00 6 LYS A O 6
ATOM 4801 N N . HIS A 1 7 ? 0.942 0.129 9.800 1.00 0.00 7 HIS A N 6
ATOM 4802 C CA . HIS A 1 7 ? 1.467 1.401 10.239 1.00 0.00 7 HIS A CA 6
ATOM 4803 C C . HIS A 1 7 ? 0.391 2.398 9.819 1.00 0.00 7 HIS A C 6
ATOM 4804 O O . HIS A 1 7 ? 0.064 2.426 8.631 1.00 0.00 7 HIS A O 6
ATOM 4819 N N . ASP A 1 8 ? -0.153 3.240 10.687 1.00 0.00 8 ASP A N 6
ATOM 4820 C CA . ASP A 1 8 ? -1.140 4.198 10.191 1.00 0.00 8 ASP A CA 6
ATOM 4821 C C . ASP A 1 8 ? -0.432 5.065 9.152 1.00 0.00 8 ASP A C 6
ATOM 4822 O O . ASP A 1 8 ? 0.782 5.235 9.226 1.00 0.00 8 ASP A O 6
ATOM 4831 N N . PHE A 1 9 ? -1.175 5.652 8.219 1.00 0.00 9 PHE A N 6
ATOM 4832 C CA . PHE A 1 9 ? -0.537 6.524 7.230 1.00 0.00 9 PHE A CA 6
ATOM 4833 C C . PHE A 1 9 ? -1.518 7.384 6.450 1.00 0.00 9 PHE A C 6
ATOM 4834 O O . PHE A 1 9 ? -2.633 6.979 6.100 1.00 0.00 9 PHE A O 6
ATOM 4851 N N . SER A 1 10 ? -0.955 8.524 6.057 1.00 0.00 10 SER A N 6
ATOM 4852 C CA . SER A 1 10 ? -1.664 9.459 5.206 1.00 0.00 10 SER A CA 6
ATOM 4853 C C . SER A 1 10 ? -0.735 10.024 4.139 1.00 0.00 10 SER A C 6
ATOM 4854 O O . SER A 1 10 ? 0.003 10.977 4.382 1.00 0.00 10 SER A O 6
ATOM 4862 N N . ALA A 1 11 ? -0.852 9.448 2.945 1.00 0.00 11 ALA A N 6
ATOM 4863 C CA . ALA A 1 11 ? -0.082 9.808 1.757 1.00 0.00 11 ALA A CA 6
ATOM 4864 C C . ALA A 1 11 ? 0.619 11.151 1.819 1.00 0.00 11 ALA A C 6
ATOM 4865 O O . ALA A 1 11 ? 0.151 12.125 2.409 1.00 0.00 11 ALA A O 6
ATOM 4872 N N . THR A 1 12 ? 1.781 11.146 1.158 1.00 0.00 12 THR A N 6
ATOM 4873 C CA . THR A 1 12 ? 2.651 12.299 1.065 1.00 0.00 12 THR A CA 6
ATOM 4874 C C . THR A 1 12 ? 2.566 12.930 -0.334 1.00 0.00 12 THR A C 6
ATOM 4875 O O . THR A 1 12 ? 2.984 14.069 -0.546 1.00 0.00 12 THR A O 6
ATOM 4886 N N . ALA A 1 13 ? 1.966 12.192 -1.261 1.00 0.00 13 ALA A N 6
ATOM 4887 C CA . ALA A 1 13 ? 1.750 12.682 -2.617 1.00 0.00 13 ALA A CA 6
ATOM 4888 C C . ALA A 1 13 ? 0.286 12.451 -2.952 1.00 0.00 13 ALA A C 6
ATOM 4889 O O . ALA A 1 13 ? -0.346 11.579 -2.359 1.00 0.00 13 ALA A O 6
ATOM 4896 N N . ASP A 1 14 ? -0.279 13.228 -3.868 1.00 0.00 14 ASP A N 6
ATOM 4897 C CA . ASP A 1 14 ? -1.681 13.110 -4.238 1.00 0.00 14 ASP A CA 6
ATOM 4898 C C . ASP A 1 14 ? -2.041 11.725 -4.754 1.00 0.00 14 ASP A C 6
ATOM 4899 O O . ASP A 1 14 ? -3.120 11.202 -4.475 1.00 0.00 14 ASP A O 6
ATOM 4908 N N . ASP A 1 15 ? -1.100 11.117 -5.462 1.00 0.00 15 ASP A N 6
ATOM 4909 C CA . ASP A 1 15 ? -1.296 9.779 -5.995 1.00 0.00 15 ASP A CA 6
ATOM 4910 C C . ASP A 1 15 ? -0.872 8.719 -4.978 1.00 0.00 15 ASP A C 6
ATOM 4911 O O . ASP A 1 15 ? -0.632 7.569 -5.345 1.00 0.00 15 ASP A O 6
ATOM 4920 N N . GLU A 1 16 ? -0.813 9.087 -3.698 1.00 0.00 16 GLU A N 6
ATOM 4921 C CA . GLU A 1 16 ? -0.448 8.132 -2.659 1.00 0.00 16 GLU A CA 6
ATOM 4922 C C . GLU A 1 16 ? -1.687 7.695 -1.890 1.00 0.00 16 GLU A C 6
ATOM 4923 O O . GLU A 1 16 ? -2.389 8.504 -1.283 1.00 0.00 16 GLU A O 6
ATOM 4935 N N . LEU A 1 17 ? -1.964 6.412 -1.964 1.00 0.00 17 LEU A N 6
ATOM 4936 C CA . LEU A 1 17 ? -3.126 5.838 -1.305 1.00 0.00 17 LEU A CA 6
ATOM 4937 C C . LEU A 1 17 ? -2.871 5.646 0.195 1.00 0.00 17 LEU A C 6
ATOM 4938 O O . LEU A 1 17 ? -1.962 4.919 0.586 1.00 0.00 17 LEU A O 6
ATOM 4954 N N . SER A 1 18 ? -3.721 6.251 1.027 1.00 0.00 18 SER A N 6
ATOM 4955 C CA . SER A 1 18 ? -3.599 6.128 2.487 1.00 0.00 18 SER A CA 6
ATOM 4956 C C . SER A 1 18 ? -4.283 4.875 3.004 1.00 0.00 18 SER A C 6
ATOM 4957 O O . SER A 1 18 ? -4.996 4.190 2.270 1.00 0.00 18 SER A O 6
ATOM 4965 N N . PHE A 1 19 ? -4.015 4.551 4.276 1.00 0.00 19 PHE A N 6
ATOM 4966 C CA . PHE A 1 19 ? -4.583 3.363 4.902 1.00 0.00 19 PHE A CA 6
ATOM 4967 C C . PHE A 1 19 ? -4.331 3.333 6.415 1.00 0.00 19 PHE A C 6
ATOM 4968 O O . PHE A 1 19 ? -3.758 4.271 6.982 1.00 0.00 19 PHE A O 6
ATOM 4985 N N . ARG A 1 20 ? -4.826 2.286 7.071 1.00 0.00 20 ARG A N 6
ATOM 4986 C CA . ARG A 1 20 ? -4.698 2.146 8.520 1.00 0.00 20 ARG A CA 6
ATOM 4987 C C . ARG A 1 20 ? -3.857 0.919 8.873 1.00 0.00 20 ARG A C 6
ATOM 4988 O O . ARG A 1 20 ? -3.642 0.056 8.020 1.00 0.00 20 ARG A O 6
ATOM 5009 N N . LYS A 1 21 ? -3.424 0.793 10.123 1.00 0.00 21 LYS A N 6
ATOM 5010 C CA . LYS A 1 21 ? -2.665 -0.377 10.536 1.00 0.00 21 LYS A CA 6
ATOM 5011 C C . LYS A 1 21 ? -3.511 -1.642 10.358 1.00 0.00 21 LYS A C 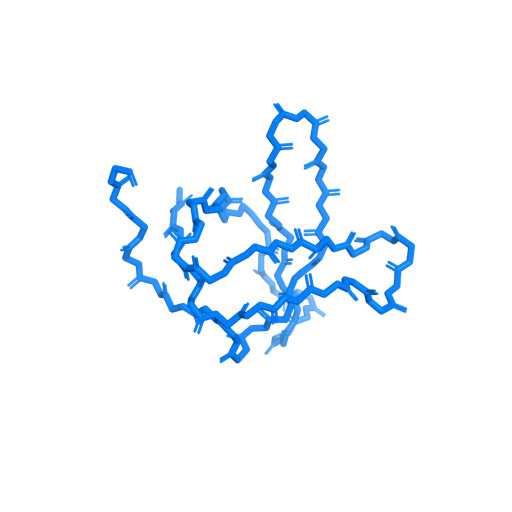6
ATOM 5012 O O . LYS A 1 21 ? -4.674 -1.679 10.755 1.00 0.00 21 LYS A O 6
ATOM 5031 N N . THR A 1 22 ? -2.907 -2.676 9.772 1.00 0.00 22 THR A N 6
ATOM 5032 C CA . THR A 1 22 ? -3.549 -3.977 9.581 1.00 0.00 22 THR A CA 6
ATOM 5033 C C . THR A 1 22 ? -4.535 -4.056 8.426 1.00 0.00 22 THR A C 6
ATOM 5034 O O . THR A 1 22 ? -5.183 -5.089 8.262 1.00 0.00 22 THR A O 6
ATOM 5045 N N . GLN A 1 23 ? -4.670 -3.017 7.606 1.00 0.00 23 GLN A N 6
ATOM 5046 C CA . GLN A 1 23 ? -5.599 -3.136 6.497 1.00 0.00 23 GLN A CA 6
ATOM 5047 C C . GLN A 1 23 ? -4.950 -3.850 5.318 1.00 0.00 23 GLN A C 6
ATOM 5048 O O . GLN A 1 23 ? -3.755 -3.701 5.068 1.00 0.00 23 GLN A O 6
ATOM 5062 N N . ILE A 1 24 ? -5.745 -4.634 4.604 1.00 0.00 24 ILE A N 6
ATOM 5063 C CA . ILE A 1 24 ? -5.237 -5.381 3.458 1.00 0.00 24 ILE A CA 6
ATOM 5064 C C . ILE A 1 24 ? -5.273 -4.530 2.199 1.00 0.00 24 ILE A C 6
ATOM 5065 O O . ILE A 1 24 ? -6.323 -4.024 1.805 1.00 0.00 24 ILE A O 6
ATOM 5081 N N . LEU A 1 25 ? -4.105 -4.361 1.580 1.00 0.00 25 LEU A N 6
ATOM 5082 C CA . LEU A 1 25 ? -3.992 -3.551 0.373 1.00 0.00 25 LEU A CA 6
ATOM 5083 C C . LEU A 1 25 ? -3.736 -4.401 -0.866 1.00 0.00 25 LEU A C 6
ATOM 5084 O O . LEU A 1 25 ? -3.059 -5.431 -0.794 1.00 0.00 25 LEU A O 6
ATOM 5100 N N . LYS A 1 26 ? -4.287 -3.978 -1.997 1.00 0.00 26 LYS A N 6
ATOM 5101 C CA . LYS A 1 26 ? -4.136 -4.695 -3.261 1.00 0.00 26 LYS A CA 6
ATOM 5102 C C . LYS A 1 26 ? -2.852 -4.275 -3.965 1.00 0.00 26 LYS A C 6
ATOM 5103 O O . LYS A 1 26 ? -2.805 -3.246 -4.632 1.00 0.00 26 LYS A O 6
ATOM 5122 N N . ILE A 1 27 ? -1.822 -5.093 -3.822 1.00 0.00 27 ILE A N 6
ATOM 5123 C CA . ILE A 1 27 ? -0.547 -4.785 -4.453 1.00 0.00 27 ILE A CA 6
ATOM 5124 C C . ILE A 1 27 ? -0.586 -5.155 -5.934 1.00 0.00 27 ILE A C 6
ATOM 5125 O O . ILE A 1 27 ? -1.130 -6.196 -6.298 1.00 0.00 27 ILE A O 6
ATOM 5141 N N . LEU A 1 28 ? -0.106 -4.261 -6.798 1.00 0.00 28 LEU A N 6
ATOM 5142 C CA . LEU A 1 28 ? -0.184 -4.528 -8.233 1.00 0.00 28 LEU A CA 6
ATOM 5143 C C . LEU A 1 28 ? 0.967 -3.946 -9.049 1.00 0.00 28 LEU A C 6
ATOM 5144 O O . LEU A 1 28 ? 1.245 -4.448 -10.139 1.00 0.00 28 LEU A O 6
ATOM 5160 N N . ASN A 1 29 ? 1.685 -2.945 -8.539 1.00 0.00 29 ASN A N 6
ATOM 5161 C CA . ASN A 1 29 ? 2.827 -2.449 -9.301 1.00 0.00 29 ASN A CA 6
ATOM 5162 C C . ASN A 1 29 ? 3.934 -1.963 -8.398 1.00 0.00 29 ASN A C 6
ATOM 5163 O O . ASN A 1 29 ? 3.901 -0.883 -7.805 1.00 0.00 29 ASN A O 6
ATOM 5174 N N . MET A 1 30 ? 4.958 -2.800 -8.416 1.00 0.00 30 MET A N 6
ATOM 5175 C CA . MET A 1 30 ? 6.206 -2.629 -7.736 1.00 0.00 30 MET A CA 6
ATOM 5176 C C . MET A 1 30 ? 7.370 -2.803 -8.684 1.00 0.00 30 MET A C 6
ATOM 5177 O O . MET A 1 30 ? 7.504 -3.870 -9.278 1.00 0.00 30 MET A O 6
ATOM 5191 N N . GLU A 1 31 ? 8.297 -1.867 -8.688 1.00 0.00 31 GLU A N 6
ATOM 5192 C CA . GLU A 1 31 ? 9.549 -2.061 -9.432 1.00 0.00 31 GLU A CA 6
ATOM 5193 C C . GLU A 1 31 ? 10.371 -0.823 -9.764 1.00 0.00 31 GLU A C 6
ATOM 5194 O O . GLU A 1 31 ? 11.569 -0.764 -9.497 1.00 0.00 31 GLU A O 6
ATOM 5206 N N . ASP A 1 32 ? 9.691 0.174 -10.318 1.00 0.00 32 ASP A N 6
ATOM 5207 C CA . ASP A 1 32 ? 10.349 1.430 -10.662 1.00 0.00 32 ASP A CA 6
ATOM 5208 C C . ASP A 1 32 ? 10.609 2.231 -9.398 1.00 0.00 32 ASP A C 6
ATOM 5209 O O . ASP A 1 32 ? 11.239 3.289 -9.427 1.00 0.00 32 ASP A O 6
ATOM 5218 N N . ASP A 1 33 ? 10.038 1.745 -8.304 1.00 0.00 33 ASP A N 6
ATOM 5219 C CA . ASP A 1 33 ? 10.150 2.405 -7.028 1.00 0.00 33 ASP A CA 6
ATOM 5220 C C . ASP A 1 33 ? 10.258 1.376 -5.916 1.00 0.00 33 ASP A C 6
ATOM 5221 O O . ASP A 1 33 ? 9.252 1.026 -5.297 1.00 0.00 33 ASP A O 6
ATOM 5230 N N . SER A 1 34 ? 11.464 0.861 -5.684 1.00 0.00 34 SER A N 6
ATOM 5231 C CA . SER A 1 34 ? 11.686 -0.170 -4.672 1.00 0.00 34 SER A CA 6
ATOM 5232 C C . SER A 1 34 ? 11.299 0.304 -3.273 1.00 0.00 34 SER A C 6
ATOM 5233 O O . SER A 1 34 ? 11.908 -0.136 -2.299 1.00 0.00 34 SER A O 6
ATOM 5241 N N . ASN A 1 35 ? 10.385 1.260 -3.147 1.00 0.00 35 ASN A N 6
ATOM 5242 C CA . ASN A 1 35 ? 10.064 1.789 -1.819 1.00 0.00 35 ASN A CA 6
ATOM 5243 C C . ASN A 1 35 ? 8.588 2.148 -1.654 1.00 0.00 35 ASN A C 6
ATOM 5244 O O . ASN A 1 35 ? 8.044 2.091 -0.555 1.00 0.00 35 ASN A O 6
ATOM 5255 N N . TRP A 1 36 ? 7.945 2.514 -2.746 1.00 0.00 36 TRP A N 6
ATOM 5256 C CA . TRP A 1 36 ? 6.531 2.852 -2.716 1.00 0.00 36 TRP A CA 6
ATOM 5257 C C . TRP A 1 36 ? 5.818 2.006 -3.751 1.00 0.00 36 TRP A C 6
ATOM 5258 O O . TRP A 1 36 ? 6.187 2.019 -4.924 1.00 0.00 36 TRP A O 6
ATOM 5279 N N . TYR A 1 37 ? 4.856 1.201 -3.313 1.00 0.00 37 TYR A N 6
ATOM 5280 C CA . TYR A 1 37 ? 4.178 0.294 -4.237 1.00 0.00 37 TYR A CA 6
ATOM 5281 C C . TYR A 1 37 ? 2.856 0.869 -4.707 1.00 0.00 37 TYR A C 6
ATOM 5282 O O . TYR A 1 37 ? 2.290 1.749 -4.064 1.00 0.00 37 TYR A O 6
ATOM 5300 N N . ARG A 1 38 ? 2.429 0.456 -5.892 1.00 0.00 38 ARG A N 6
ATOM 5301 C CA . ARG A 1 38 ? 1.183 0.938 -6.456 1.00 0.00 38 ARG A CA 6
ATOM 5302 C C . ARG A 1 38 ? 0.144 -0.107 -6.092 1.00 0.00 38 ARG A C 6
ATOM 5303 O O . ARG A 1 38 ? 0.091 -1.178 -6.689 1.00 0.00 38 ARG A O 6
ATOM 5324 N N . ALA A 1 39 ? -0.669 0.203 -5.096 1.00 0.00 39 ALA A N 6
ATOM 5325 C CA . ALA A 1 39 ? -1.699 -0.715 -4.643 1.00 0.00 39 ALA A CA 6
ATOM 5326 C C . ALA A 1 39 ? -3.081 -0.207 -5.024 1.00 0.00 39 ALA A C 6
ATOM 5327 O O . ALA A 1 39 ? -3.241 0.922 -5.487 1.00 0.00 39 ALA A O 6
ATOM 5334 N N . GLU A 1 40 ? -4.075 -1.058 -4.826 1.00 0.00 40 GLU A N 6
ATOM 5335 C CA . GLU A 1 40 ? -5.442 -0.695 -5.155 1.00 0.00 40 GLU A CA 6
ATOM 5336 C C . GLU A 1 40 ? -6.338 -0.760 -3.933 1.00 0.00 40 GLU A C 6
ATOM 5337 O O . GLU A 1 40 ? -6.087 -1.523 -3.002 1.00 0.00 40 GLU A O 6
ATOM 5349 N N . LEU A 1 41 ? -7.341 0.101 -3.907 1.00 0.00 41 LEU A N 6
ATOM 5350 C CA . LEU A 1 41 ? -8.246 0.179 -2.779 1.00 0.00 41 LEU A CA 6
ATOM 5351 C C . LEU A 1 41 ? -9.535 0.874 -3.195 1.00 0.00 41 LEU A C 6
ATOM 5352 O O . LEU A 1 41 ? -9.502 1.944 -3.803 1.00 0.00 41 LEU A O 6
ATOM 5368 N N . ASP A 1 42 ? -10.671 0.273 -2.864 1.00 0.00 42 ASP A N 6
ATOM 5369 C CA . ASP A 1 42 ? -11.972 0.848 -3.201 1.00 0.00 42 ASP A CA 6
ATOM 5370 C C . ASP A 1 42 ? -12.066 1.272 -4.674 1.00 0.00 42 ASP A C 6
ATOM 5371 O O . ASP A 1 42 ? -13.001 1.976 -5.057 1.00 0.00 42 ASP A O 6
ATOM 5380 N N . GLY A 1 43 ? -11.122 0.828 -5.503 1.00 0.00 43 GLY A N 6
ATOM 5381 C CA . GLY A 1 43 ? -11.152 1.180 -6.913 1.00 0.00 43 GLY A CA 6
ATOM 5382 C C . GLY A 1 43 ? -10.139 2.256 -7.270 1.00 0.00 43 GLY A C 6
ATOM 5383 O O . GLY A 1 43 ? -10.375 3.038 -8.193 1.00 0.00 43 GLY A O 6
ATOM 5387 N N . LYS A 1 44 ? -9.056 2.369 -6.505 1.00 0.00 44 LYS A N 6
ATOM 5388 C CA . LYS A 1 44 ? -8.067 3.419 -6.752 1.00 0.00 44 LYS A CA 6
ATOM 5389 C C . LYS A 1 44 ? -6.657 2.844 -6.777 1.00 0.00 44 LYS A C 6
ATOM 5390 O O . LYS A 1 44 ? -6.304 2.019 -5.941 1.00 0.00 44 LYS A O 6
ATOM 5409 N N . GLU A 1 45 ? -5.836 3.331 -7.706 1.00 0.00 45 GLU A N 6
ATOM 5410 C CA . GLU A 1 45 ? -4.444 2.900 -7.788 1.00 0.00 45 GLU A CA 6
ATOM 5411 C C . GLU A 1 45 ? -3.542 3.965 -7.165 1.00 0.00 45 GLU A C 6
ATOM 5412 O O . GLU A 1 45 ? -3.375 5.038 -7.747 1.00 0.00 45 GLU A O 6
ATOM 5424 N N . GLY A 1 46 ? -3.009 3.719 -5.971 1.00 0.00 46 GLY A N 6
ATOM 5425 C CA . GLY A 1 46 ? -2.187 4.740 -5.337 1.00 0.00 46 GLY A CA 6
ATOM 5426 C C . GLY A 1 46 ? -0.967 4.204 -4.615 1.00 0.00 46 GLY A C 6
ATOM 5427 O O . GLY A 1 46 ? -1.004 3.126 -4.021 1.00 0.00 46 GLY A O 6
ATOM 5431 N N . LEU A 1 47 ? 0.116 4.974 -4.669 1.00 0.00 47 LEU A N 6
ATOM 5432 C CA . LEU A 1 47 ? 1.378 4.612 -4.038 1.00 0.00 47 LEU A CA 6
ATOM 5433 C C . LEU A 1 47 ? 1.227 4.457 -2.525 1.00 0.00 47 LEU A C 6
ATOM 5434 O O . LEU A 1 47 ? 0.419 5.146 -1.900 1.00 0.00 47 LEU A O 6
ATOM 5450 N N . ILE A 1 48 ? 2.005 3.549 -1.942 1.00 0.00 48 ILE A N 6
ATOM 5451 C CA . ILE A 1 48 ? 1.943 3.317 -0.502 1.00 0.00 48 ILE A CA 6
ATOM 5452 C C . ILE A 1 48 ? 3.316 2.999 0.096 1.00 0.00 48 ILE A C 6
ATOM 5453 O O . ILE A 1 48 ? 3.861 1.909 -0.143 1.00 0.00 48 ILE A O 6
ATOM 5469 N N . PRO A 1 49 ? 3.820 3.894 0.995 1.00 0.00 49 PRO A N 6
ATOM 5470 C CA . PRO A 1 49 ? 5.083 3.720 1.712 1.00 0.00 49 PRO A CA 6
ATOM 5471 C C . PRO A 1 49 ? 5.447 2.242 1.954 1.00 0.00 49 PRO A C 6
ATOM 5472 O O . PRO A 1 49 ? 4.572 1.413 2.205 1.00 0.00 49 PRO A O 6
ATOM 5483 N N . SER A 1 50 ? 6.730 1.915 1.813 1.00 0.00 50 SER A N 6
ATOM 5484 C CA . SER A 1 50 ? 7.220 0.541 1.998 1.00 0.00 50 SER A CA 6
ATOM 5485 C C . SER A 1 50 ? 7.238 0.103 3.464 1.00 0.00 50 SER A C 6
ATOM 5486 O O . SER A 1 50 ? 6.878 -1.026 3.787 1.00 0.00 50 SER A O 6
ATOM 5494 N N . ASN A 1 51 ? 7.724 0.976 4.334 1.00 0.00 51 ASN A N 6
ATOM 5495 C CA . ASN A 1 51 ? 7.872 0.644 5.754 1.00 0.00 51 ASN A CA 6
ATOM 5496 C C . ASN A 1 51 ? 6.549 0.461 6.504 1.00 0.00 51 ASN A C 6
ATOM 5497 O O . ASN A 1 51 ? 6.526 -0.168 7.561 1.00 0.00 51 ASN A O 6
ATOM 5508 N N . TYR A 1 52 ? 5.450 0.961 5.955 1.00 0.00 52 TYR A N 6
ATOM 5509 C CA . TYR A 1 52 ? 4.148 0.802 6.603 1.00 0.00 52 TYR A CA 6
ATOM 5510 C C . TYR A 1 52 ? 3.435 -0.458 6.095 1.00 0.00 52 TYR A C 6
ATOM 5511 O O . TYR A 1 52 ? 2.580 -1.057 6.794 1.00 0.00 52 TYR A O 6
ATOM 5529 N N . ILE A 1 53 ? 3.919 -0.959 4.957 1.00 0.00 53 ILE A N 6
ATOM 5530 C CA . ILE A 1 53 ? 3.398 -2.175 4.363 1.00 0.00 53 ILE A CA 6
ATOM 5531 C C . ILE A 1 53 ? 4.467 -3.245 4.204 1.00 0.00 53 ILE A C 6
ATOM 5532 O O . ILE A 1 53 ? 5.663 -2.965 4.181 1.00 0.00 53 ILE A O 6
ATOM 5548 N N . GLU A 1 54 ? 3.996 -4.485 4.097 1.00 0.00 54 GLU A N 6
ATOM 5549 C CA . GLU A 1 54 ? 4.833 -5.662 3.936 1.00 0.00 54 GLU A CA 6
ATOM 5550 C C . GLU A 1 54 ? 4.139 -6.683 3.038 1.00 0.00 54 GLU A C 6
ATOM 5551 O O . GLU A 1 54 ? 2.941 -6.934 3.198 1.00 0.00 54 GLU A O 6
ATOM 5563 N N . MET A 1 55 ? 4.889 -7.341 2.165 1.00 0.00 55 MET A N 6
ATOM 5564 C CA . MET A 1 55 ? 4.308 -8.346 1.284 1.00 0.00 55 MET A CA 6
ATOM 5565 C C . MET A 1 55 ? 3.558 -9.408 2.080 1.00 0.00 55 MET A C 6
ATOM 5566 O O . MET A 1 55 ? 4.138 -10.146 2.876 1.00 0.00 55 MET A O 6
ATOM 5580 N N . LYS A 1 56 ? 2.255 -9.493 1.812 1.00 0.00 56 LYS A N 6
ATOM 5581 C CA . LYS A 1 56 ? 1.372 -10.461 2.450 1.00 0.00 56 LYS A CA 6
ATOM 5582 C C . LYS A 1 56 ? 1.381 -11.764 1.674 1.00 0.00 56 LYS A C 6
ATOM 5583 O O . LYS A 1 56 ? 2.245 -11.997 0.831 1.00 0.00 56 LYS A O 6
ATOM 5602 N N . ASN A 1 57 ? 0.385 -12.591 1.943 1.00 0.00 57 ASN A N 6
ATOM 5603 C CA . ASN A 1 57 ? 0.242 -13.872 1.278 1.00 0.00 57 ASN A CA 6
ATOM 5604 C C . ASN A 1 57 ? 1.275 -14.817 1.866 1.00 0.00 57 ASN A C 6
ATOM 5605 O O . ASN A 1 57 ? 0.963 -15.530 2.818 1.00 0.00 57 ASN A O 6
ATOM 5616 N N . HIS A 1 58 ? 2.464 -14.902 1.270 1.00 0.00 58 HIS A N 6
ATOM 5617 C CA . HIS A 1 58 ? 3.473 -15.852 1.733 1.00 0.00 58 HIS A CA 6
ATOM 5618 C C . HIS A 1 58 ? 3.125 -17.224 1.170 1.00 0.00 58 HIS A C 6
ATOM 5619 O O . HIS A 1 58 ? 3.804 -17.735 0.278 1.00 0.00 58 HIS A O 6
ATOM 5634 N N . ASP A 1 59 ? 2.057 -17.816 1.700 1.00 0.00 59 ASP A N 6
ATOM 5635 C CA . ASP A 1 59 ? 1.605 -19.129 1.255 1.00 0.00 59 ASP A CA 6
ATOM 5636 C C . ASP A 1 59 ? 2.767 -20.117 1.204 1.00 0.00 59 ASP A C 6
ATOM 5637 O O . ASP A 1 59 ? 2.581 -21.221 0.652 1.00 0.00 59 ASP A O 6
ATOM 5647 N N . MET A 1 1 ? -2.839 -12.118 -4.814 1.00 0.00 1 MET A N 7
ATOM 5648 C CA . MET A 1 1 ? -1.506 -11.941 -4.180 1.00 0.00 1 MET A CA 7
ATOM 5649 C C . MET A 1 1 ? -1.418 -10.621 -3.415 1.00 0.00 1 MET A C 7
ATOM 5650 O O . MET A 1 1 ? -0.907 -9.632 -3.938 1.00 0.00 1 MET A O 7
ATOM 5666 N N . GLU A 1 2 ? -1.920 -10.598 -2.186 1.00 0.00 2 GLU A N 7
ATOM 5667 C CA . GLU A 1 2 ? -1.938 -9.357 -1.412 1.00 0.00 2 GLU A CA 7
ATOM 5668 C C . GLU A 1 2 ? -0.828 -9.238 -0.366 1.00 0.00 2 GLU A C 7
ATOM 5669 O O . GLU A 1 2 ? -0.009 -10.134 -0.161 1.00 0.00 2 GLU A O 7
ATOM 5681 N N . ALA A 1 3 ? -0.852 -8.064 0.266 1.00 0.00 3 ALA A N 7
ATOM 5682 C CA . ALA A 1 3 ? 0.071 -7.620 1.300 1.00 0.00 3 ALA A CA 7
ATOM 5683 C C . ALA A 1 3 ? -0.687 -6.851 2.371 1.00 0.00 3 ALA A C 7
ATOM 5684 O O . ALA A 1 3 ? -1.622 -6.115 2.060 1.00 0.00 3 ALA A O 7
ATOM 5691 N N . ILE A 1 4 ? -0.254 -6.961 3.612 1.00 0.00 4 ILE A N 7
ATOM 5692 C CA . ILE A 1 4 ? -0.881 -6.234 4.702 1.00 0.00 4 ILE A CA 7
ATOM 5693 C C . ILE A 1 4 ? -0.021 -5.033 5.072 1.00 0.00 4 ILE A C 7
ATOM 5694 O O . ILE A 1 4 ? 1.191 -5.051 4.854 1.00 0.00 4 ILE A O 7
ATOM 5710 N N . ALA A 1 5 ? -0.625 -4.010 5.669 1.00 0.00 5 ALA A N 7
ATOM 5711 C CA . ALA A 1 5 ? 0.140 -2.822 6.041 1.00 0.00 5 ALA A CA 7
ATOM 5712 C C . ALA A 1 5 ? -0.115 -2.396 7.449 1.00 0.00 5 ALA A C 7
ATOM 5713 O O . ALA A 1 5 ? -1.117 -1.725 7.709 1.00 0.00 5 ALA A O 7
ATOM 5720 N N . LYS A 1 6 ? 0.795 -2.695 8.375 1.00 0.00 6 LYS A N 7
ATOM 5721 C CA . LYS A 1 6 ? 0.543 -2.208 9.704 1.00 0.00 6 LYS A CA 7
ATOM 5722 C C . LYS A 1 6 ? 1.454 -1.047 10.016 1.00 0.00 6 LYS A C 7
ATOM 5723 O O . LYS A 1 6 ? 2.480 -1.182 10.680 1.00 0.00 6 LYS A O 7
ATOM 5742 N N . HIS A 1 7 ? 0.952 0.114 9.661 1.00 0.00 7 HIS A N 7
ATOM 5743 C CA . HIS A 1 7 ? 1.536 1.390 10.009 1.00 0.00 7 HIS A CA 7
ATOM 5744 C C . HIS A 1 7 ? 0.487 2.412 9.578 1.00 0.00 7 HIS A C 7
ATOM 5745 O O . HIS A 1 7 ? 0.126 2.393 8.399 1.00 0.00 7 HIS A O 7
ATOM 5760 N N . ASP A 1 8 ? 0.003 3.331 10.403 1.00 0.00 8 ASP A N 7
ATOM 5761 C CA . ASP A 1 8 ? -0.949 4.295 9.860 1.00 0.00 8 ASP A CA 7
ATOM 5762 C C . ASP A 1 8 ? -0.218 5.117 8.796 1.00 0.00 8 ASP A C 7
ATOM 5763 O O . ASP A 1 8 ? 1.001 5.278 8.867 1.00 0.00 8 ASP A O 7
ATOM 5772 N N . PHE A 1 9 ? -0.960 5.683 7.848 1.00 0.00 9 PHE A N 7
ATOM 5773 C CA . PHE A 1 9 ? -0.326 6.523 6.830 1.00 0.00 9 PHE A CA 7
ATOM 5774 C C . PHE A 1 9 ? -1.321 7.373 6.058 1.00 0.00 9 PHE A C 7
ATOM 5775 O O . PHE A 1 9 ? -2.281 6.893 5.454 1.00 0.00 9 PHE A O 7
ATOM 5792 N N . SER A 1 10 ? -0.960 8.649 6.019 1.00 0.00 10 SER A N 7
ATOM 5793 C CA . SER A 1 10 ? -1.728 9.602 5.238 1.00 0.00 10 SER A CA 7
ATOM 5794 C C . SER A 1 10 ? -0.854 10.124 4.098 1.00 0.00 10 SER A C 7
ATOM 5795 O O . SER A 1 10 ? -0.101 11.082 4.265 1.00 0.00 10 SER A O 7
ATOM 5803 N N . ALA A 1 11 ? -1.029 9.512 2.926 1.00 0.00 11 ALA A N 7
ATOM 5804 C CA . ALA A 1 11 ? -0.300 9.830 1.696 1.00 0.00 11 ALA A CA 7
ATOM 5805 C C . ALA A 1 11 ? 0.439 11.164 1.678 1.00 0.00 11 ALA A C 7
ATOM 5806 O O . ALA A 1 11 ? -0.017 12.184 2.193 1.00 0.00 11 ALA A O 7
ATOM 5813 N N . THR A 1 12 ? 1.614 11.096 1.030 1.00 0.00 12 THR A N 7
ATOM 5814 C CA . THR A 1 12 ? 2.511 12.231 0.860 1.00 0.00 12 THR A CA 7
ATOM 5815 C C . THR A 1 12 ? 2.403 12.794 -0.570 1.00 0.00 12 THR A C 7
ATOM 5816 O O . THR A 1 12 ? 2.898 13.881 -0.864 1.00 0.00 12 THR A O 7
ATOM 5827 N N . ALA A 1 13 ? 1.714 12.052 -1.430 1.00 0.00 13 ALA A N 7
ATOM 5828 C CA . ALA A 1 13 ? 1.489 12.476 -2.814 1.00 0.00 13 ALA A CA 7
ATOM 5829 C C . ALA A 1 13 ? 0.006 12.330 -3.144 1.00 0.00 13 ALA A C 7
ATOM 5830 O O . ALA A 1 13 ? -0.694 11.555 -2.495 1.00 0.00 13 ALA A O 7
ATOM 5837 N N . ASP A 1 14 ? -0.493 13.066 -4.138 1.00 0.00 14 ASP A N 7
ATOM 5838 C CA . ASP A 1 14 ? -1.894 13.008 -4.533 1.00 0.00 14 ASP A CA 7
ATOM 5839 C C . ASP A 1 14 ? -2.286 11.614 -4.982 1.00 0.00 14 ASP A C 7
ATOM 5840 O O . ASP A 1 14 ? -3.361 11.111 -4.654 1.00 0.00 14 ASP A O 7
ATOM 5849 N N . ASP A 1 15 ? -1.355 10.967 -5.673 1.00 0.00 15 ASP A N 7
ATOM 5850 C CA . ASP A 1 15 ? -1.550 9.608 -6.142 1.00 0.00 15 ASP A CA 7
ATOM 5851 C C . ASP A 1 15 ? -1.083 8.614 -5.092 1.00 0.00 15 ASP A C 7
ATOM 5852 O O . ASP A 1 15 ? -0.816 7.458 -5.409 1.00 0.00 15 ASP A O 7
ATOM 5861 N N . GLU A 1 16 ? -1.030 9.042 -3.834 1.00 0.00 16 GLU A N 7
ATOM 5862 C CA . GLU A 1 16 ? -0.639 8.159 -2.758 1.00 0.00 16 GLU A CA 7
ATOM 5863 C C . GLU A 1 16 ? -1.877 7.758 -1.977 1.00 0.00 16 GLU A C 7
ATOM 5864 O O . GLU A 1 16 ? -2.581 8.601 -1.425 1.00 0.00 16 GLU A O 7
ATOM 5876 N N . LEU A 1 17 ? -2.168 6.473 -1.983 1.00 0.00 17 LEU A N 7
ATOM 5877 C CA . LEU A 1 17 ? -3.345 5.960 -1.306 1.00 0.00 17 LEU A CA 7
ATOM 5878 C C . LEU A 1 17 ? -3.114 5.853 0.203 1.00 0.00 17 LEU A C 7
ATOM 5879 O O . LEU A 1 17 ? -2.229 5.139 0.661 1.00 0.00 17 LEU A O 7
ATOM 5895 N N . SER A 1 18 ? -3.972 6.510 0.968 1.00 0.00 18 SER A N 7
ATOM 5896 C CA . SER A 1 18 ? -3.885 6.462 2.423 1.00 0.00 18 SER A CA 7
ATOM 5897 C C . SER A 1 18 ? -4.611 5.242 2.968 1.00 0.00 18 SER A C 7
ATOM 5898 O O . SER A 1 18 ? -5.458 4.644 2.303 1.00 0.00 18 SER A O 7
ATOM 5906 N N . PHE A 1 19 ? -4.216 4.858 4.179 1.00 0.00 19 PHE A N 7
ATOM 5907 C CA . PHE A 1 19 ? -4.775 3.688 4.838 1.00 0.00 19 PHE A CA 7
ATOM 5908 C C . PHE A 1 19 ? -4.518 3.704 6.341 1.00 0.00 19 PHE A C 7
ATOM 5909 O O . PHE A 1 19 ? -3.885 4.623 6.871 1.00 0.00 19 PHE A O 7
ATOM 5926 N N . ARG A 1 20 ? -5.049 2.699 7.028 1.00 0.00 20 ARG A N 7
ATOM 5927 C CA . ARG A 1 20 ? -4.905 2.588 8.470 1.00 0.00 20 ARG A CA 7
ATOM 5928 C C . ARG A 1 20 ? -4.055 1.372 8.819 1.00 0.00 20 ARG A C 7
ATOM 5929 O O . ARG A 1 20 ? -3.918 0.458 8.000 1.00 0.00 20 ARG A O 7
ATOM 5950 N N . LYS A 1 21 ? -3.549 1.302 10.042 1.00 0.00 21 LYS A N 7
ATOM 5951 C CA . LYS A 1 21 ? -2.791 0.137 10.459 1.00 0.00 21 LYS A CA 7
ATOM 5952 C C . LYS A 1 21 ? -3.701 -1.091 10.413 1.00 0.00 21 LYS A C 7
ATOM 5953 O O . LYS A 1 21 ? -4.877 -1.018 10.768 1.00 0.00 21 LYS A O 7
ATOM 5972 N N . THR A 1 22 ? -3.145 -2.217 9.979 1.00 0.00 22 THR A N 7
ATOM 5973 C CA . THR A 1 22 ? -3.863 -3.488 9.930 1.00 0.00 22 THR A CA 7
ATOM 5974 C C . THR A 1 22 ? -4.785 -3.679 8.732 1.00 0.00 22 THR A C 7
ATOM 5975 O O . THR A 1 22 ? -5.364 -4.759 8.591 1.00 0.00 22 THR A O 7
ATOM 5986 N N . GLN A 1 23 ? -4.947 -2.685 7.857 1.00 0.00 23 GLN A N 7
ATOM 5987 C CA . GLN A 1 23 ? -5.819 -2.914 6.715 1.00 0.00 23 GLN A CA 7
ATOM 5988 C C . GLN A 1 23 ? -5.071 -3.629 5.594 1.00 0.00 23 GLN A C 7
ATOM 5989 O O . GLN A 1 23 ? -3.899 -3.352 5.345 1.00 0.00 23 GLN A O 7
ATOM 6003 N N . ILE A 1 24 ? -5.747 -4.571 4.939 1.00 0.00 24 ILE A N 7
ATOM 6004 C CA . ILE A 1 24 ? -5.124 -5.344 3.867 1.00 0.00 24 ILE A CA 7
ATOM 6005 C C . ILE A 1 24 ? -5.099 -4.546 2.569 1.00 0.00 24 ILE A C 7
ATOM 6006 O O . ILE A 1 24 ? -6.133 -4.079 2.091 1.00 0.00 24 ILE A O 7
ATOM 6022 N N . LEU A 1 25 ? -3.895 -4.366 2.026 1.00 0.00 25 LEU A N 7
ATOM 6023 C CA . LEU A 1 25 ? -3.705 -3.590 0.803 1.00 0.00 25 LEU A CA 7
ATOM 6024 C C . LEU A 1 25 ? -3.360 -4.458 -0.406 1.00 0.00 25 LEU A C 7
ATOM 6025 O O . LEU A 1 25 ? -2.662 -5.461 -0.276 1.00 0.00 25 LEU A O 7
ATOM 6041 N N . LYS A 1 26 ? -3.844 -4.054 -1.578 1.00 0.00 26 LYS A N 7
ATOM 6042 C CA . LYS A 1 26 ? -3.605 -4.744 -2.850 1.00 0.00 26 LYS A CA 7
ATOM 6043 C C . LYS A 1 26 ? -2.289 -4.265 -3.474 1.00 0.00 26 LYS A C 7
ATOM 6044 O O . LYS A 1 26 ? -1.976 -3.081 -3.419 1.00 0.00 26 LYS A O 7
ATOM 6063 N N . ILE A 1 27 ? -1.474 -5.197 -3.962 1.00 0.00 27 ILE A N 7
ATOM 6064 C CA . ILE A 1 27 ? -0.169 -4.841 -4.533 1.00 0.00 27 ILE A CA 7
ATOM 6065 C C . ILE A 1 27 ? -0.122 -5.176 -6.018 1.00 0.00 27 ILE A C 7
ATOM 6066 O O . ILE A 1 27 ? -0.672 -6.200 -6.427 1.00 0.00 27 ILE A O 7
ATOM 6082 N N . LEU A 1 28 ? 0.438 -4.294 -6.856 1.00 0.00 28 LEU A N 7
ATOM 6083 C CA . LEU A 1 28 ? 0.412 -4.567 -8.292 1.00 0.00 28 LEU A CA 7
ATOM 6084 C C . LEU A 1 28 ? 1.659 -4.169 -9.089 1.00 0.00 28 LEU A C 7
ATOM 6085 O O . LEU A 1 28 ? 1.919 -4.790 -10.121 1.00 0.00 28 LEU A O 7
ATOM 6101 N N . ASN A 1 29 ? 2.437 -3.159 -8.683 1.00 0.00 29 ASN A N 7
ATOM 6102 C CA . ASN A 1 29 ? 3.596 -2.822 -9.516 1.00 0.00 29 ASN A CA 7
ATOM 6103 C C . ASN A 1 29 ? 4.800 -2.190 -8.829 1.00 0.00 29 ASN A C 7
ATOM 6104 O O . ASN A 1 29 ? 4.762 -1.065 -8.336 1.00 0.00 29 ASN A O 7
ATOM 6115 N N . MET A 1 30 ? 5.913 -2.889 -9.014 1.00 0.00 30 MET A N 7
ATOM 6116 C CA . MET A 1 30 ? 7.194 -2.412 -8.625 1.00 0.00 30 MET A CA 7
ATOM 6117 C C . MET A 1 30 ? 7.886 -2.061 -9.922 1.00 0.00 30 MET A C 7
ATOM 6118 O O . MET A 1 30 ? 7.850 -2.804 -10.902 1.00 0.00 30 MET A O 7
ATOM 6132 N N . GLU A 1 31 ? 8.440 -0.896 -9.916 1.00 0.00 31 GLU A N 7
ATOM 6133 C CA . GLU A 1 31 ? 9.070 -0.364 -11.108 1.00 0.00 31 GLU A CA 7
ATOM 6134 C C . GLU A 1 31 ? 9.949 0.796 -10.772 1.00 0.00 31 GLU A C 7
ATOM 6135 O O . GLU A 1 31 ? 11.134 0.827 -11.102 1.00 0.00 31 GLU A O 7
ATOM 6147 N N . ASP A 1 32 ? 9.339 1.767 -10.123 1.00 0.00 32 ASP A N 7
ATOM 6148 C CA . ASP A 1 32 ? 10.033 2.957 -9.768 1.00 0.00 32 ASP A CA 7
ATOM 6149 C C . ASP A 1 32 ? 11.070 2.689 -8.717 1.00 0.00 32 ASP A C 7
ATOM 6150 O O . ASP A 1 32 ? 12.203 3.155 -8.858 1.00 0.00 32 ASP A O 7
ATOM 6159 N N . ASP A 1 33 ? 10.744 1.942 -7.656 1.00 0.00 33 ASP A N 7
ATOM 6160 C CA . ASP A 1 33 ? 11.756 1.745 -6.639 1.00 0.00 33 ASP A CA 7
ATOM 6161 C C . ASP A 1 33 ? 11.361 0.742 -5.569 1.00 0.00 33 ASP A C 7
ATOM 6162 O O . ASP A 1 33 ? 10.185 0.544 -5.266 1.00 0.00 33 ASP A O 7
ATOM 6171 N N . SER A 1 34 ? 12.383 0.155 -4.980 1.00 0.00 34 SER A N 7
ATOM 6172 C CA . SER A 1 34 ? 12.243 -0.803 -3.897 1.00 0.00 34 SER A CA 7
ATOM 6173 C C . SER A 1 34 ? 11.718 -0.106 -2.640 1.00 0.00 34 SER A C 7
ATOM 6174 O O . SER A 1 34 ? 12.191 -0.410 -1.543 1.00 0.00 34 SER A O 7
ATOM 6182 N N . ASN A 1 35 ? 10.855 0.914 -2.767 1.00 0.00 35 ASN A N 7
ATOM 6183 C CA . ASN A 1 35 ? 10.447 1.662 -1.573 1.00 0.00 35 ASN A CA 7
ATOM 6184 C C . ASN A 1 35 ? 9.011 2.178 -1.620 1.00 0.00 35 ASN A C 7
ATOM 6185 O O . ASN A 1 35 ? 8.370 2.361 -0.583 1.00 0.00 35 ASN A O 7
ATOM 6196 N N . TRP A 1 36 ? 8.516 2.441 -2.815 1.00 0.00 36 TRP A N 7
ATOM 6197 C CA . TRP A 1 36 ? 7.167 2.950 -2.973 1.00 0.00 36 TRP A CA 7
ATOM 6198 C C . TRP A 1 36 ? 6.386 2.055 -3.913 1.00 0.00 36 TRP A C 7
ATOM 6199 O O . TRP A 1 36 ? 6.784 1.824 -5.054 1.00 0.00 36 TRP A O 7
ATOM 6220 N N . TYR A 1 37 ? 5.326 1.466 -3.377 1.00 0.00 37 TYR A N 7
ATOM 6221 C CA . TYR A 1 37 ? 4.520 0.503 -4.112 1.00 0.00 37 TYR A CA 7
ATOM 6222 C C . TYR A 1 37 ? 3.206 1.091 -4.594 1.00 0.00 37 TYR A C 7
ATOM 6223 O O . TYR A 1 37 ? 2.751 2.116 -4.091 1.00 0.00 37 TYR A O 7
ATOM 6241 N N . ARG A 1 38 ? 2.661 0.499 -5.646 1.00 0.00 38 ARG A N 7
ATOM 6242 C CA . ARG A 1 38 ? 1.405 0.958 -6.212 1.00 0.00 38 ARG A CA 7
ATOM 6243 C C . ARG A 1 38 ?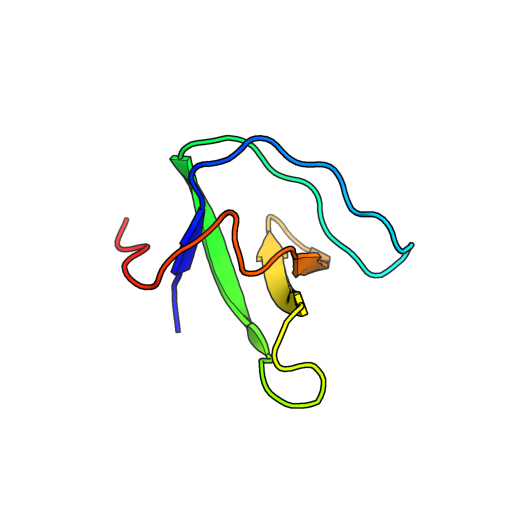 0.355 -0.044 -5.772 1.00 0.00 38 ARG A C 7
ATOM 6244 O O . ARG A 1 38 ? 0.330 -1.183 -6.244 1.00 0.00 38 ARG A O 7
ATOM 6265 N N . ALA A 1 39 ? -0.486 0.370 -4.840 1.00 0.00 39 ALA A N 7
ATOM 6266 C CA . ALA A 1 39 ? -1.514 -0.511 -4.303 1.00 0.00 39 ALA A CA 7
ATOM 6267 C C . ALA A 1 39 ? -2.923 -0.070 -4.677 1.00 0.00 39 ALA A C 7
ATOM 6268 O O . ALA A 1 39 ? -3.187 1.101 -4.948 1.00 0.00 39 ALA A O 7
ATOM 6275 N N . GLU A 1 40 ? -3.814 -1.057 -4.668 1.00 0.00 40 GLU A N 7
ATOM 6276 C CA . GLU A 1 40 ? -5.217 -0.830 -4.989 1.00 0.00 40 GLU A CA 7
ATOM 6277 C C . GLU A 1 40 ? -6.071 -0.952 -3.736 1.00 0.00 40 GLU A C 7
ATOM 6278 O O . GLU A 1 40 ? -5.712 -1.677 -2.801 1.00 0.00 40 GLU A O 7
ATOM 6290 N N . LEU A 1 41 ? -7.139 -0.167 -3.669 1.00 0.00 41 LEU A N 7
ATOM 6291 C CA . LEU A 1 41 ? -7.978 -0.168 -2.480 1.00 0.00 41 LEU A CA 7
ATOM 6292 C C . LEU A 1 41 ? -9.388 0.357 -2.749 1.00 0.00 41 LEU A C 7
ATOM 6293 O O . LEU A 1 41 ? -9.610 1.562 -2.872 1.00 0.00 41 LEU A O 7
ATOM 6309 N N . ASP A 1 42 ? -10.329 -0.581 -2.831 1.00 0.00 42 ASP A N 7
ATOM 6310 C CA . ASP A 1 42 ? -11.736 -0.264 -3.072 1.00 0.00 42 ASP A CA 7
ATOM 6311 C C . ASP A 1 42 ? -11.965 0.215 -4.502 1.00 0.00 42 ASP A C 7
ATOM 6312 O O . ASP A 1 42 ? -12.518 -0.511 -5.328 1.00 0.00 42 ASP A O 7
ATOM 6321 N N . GLY A 1 43 ? -11.550 1.445 -4.782 1.00 0.00 43 GLY A N 7
ATOM 6322 C CA . GLY A 1 43 ? -11.733 1.996 -6.110 1.00 0.00 43 GLY A CA 7
ATOM 6323 C C . GLY A 1 43 ? -10.620 2.940 -6.521 1.00 0.00 43 GLY A C 7
ATOM 6324 O O . GLY A 1 43 ? -10.762 3.652 -7.516 1.00 0.00 43 GLY A O 7
ATOM 6328 N N . LYS A 1 44 ? -9.548 3.025 -5.733 1.00 0.00 44 LYS A N 7
ATOM 6329 C CA . LYS A 1 44 ? -8.474 3.960 -6.054 1.00 0.00 44 LYS A CA 7
ATOM 6330 C C . LYS A 1 44 ? -7.124 3.257 -6.156 1.00 0.00 44 LYS A C 7
ATOM 6331 O O . LYS A 1 44 ? -6.704 2.542 -5.245 1.00 0.00 44 LYS A O 7
ATOM 6350 N N . GLU A 1 45 ? -6.433 3.529 -7.259 1.00 0.00 45 GLU A N 7
ATOM 6351 C CA . GLU A 1 45 ? -5.105 2.985 -7.511 1.00 0.00 45 GLU A CA 7
ATOM 6352 C C . GLU A 1 45 ? -4.056 4.034 -7.152 1.00 0.00 45 GLU A C 7
ATOM 6353 O O . GLU A 1 45 ? -4.027 5.093 -7.781 1.00 0.00 45 GLU A O 7
ATOM 6365 N N . GLY A 1 46 ? -3.217 3.799 -6.150 1.00 0.00 46 GLY A N 7
ATOM 6366 C CA . GLY A 1 46 ? -2.253 4.833 -5.809 1.00 0.00 46 GLY A CA 7
ATOM 6367 C C . GLY A 1 46 ? -1.048 4.360 -5.032 1.00 0.00 46 GLY A C 7
ATOM 6368 O O . GLY A 1 46 ? -1.104 3.361 -4.315 1.00 0.00 46 GLY A O 7
ATOM 6372 N N . LEU A 1 47 ? 0.045 5.108 -5.162 1.00 0.00 47 LEU A N 7
ATOM 6373 C CA . LEU A 1 47 ? 1.300 4.824 -4.489 1.00 0.00 47 LEU A CA 7
ATOM 6374 C C . LEU A 1 47 ? 1.147 4.869 -2.973 1.00 0.00 47 LEU A C 7
ATOM 6375 O O . LEU A 1 47 ? 0.335 5.622 -2.444 1.00 0.00 47 LEU A O 7
ATOM 6391 N N . ILE A 1 48 ? 1.930 4.068 -2.279 1.00 0.00 48 ILE A N 7
ATOM 6392 C CA . ILE A 1 48 ? 1.868 4.048 -0.824 1.00 0.00 48 ILE A CA 7
ATOM 6393 C C . ILE A 1 48 ? 3.218 3.710 -0.204 1.00 0.00 48 ILE A C 7
ATOM 6394 O O . ILE A 1 48 ? 4.079 3.120 -0.869 1.00 0.00 48 ILE A O 7
ATOM 6410 N N . PRO A 1 49 ? 3.339 3.877 1.131 1.00 0.00 49 PRO A N 7
ATOM 6411 C CA . PRO A 1 49 ? 4.549 3.507 1.856 1.00 0.00 49 PRO A CA 7
ATOM 6412 C C . PRO A 1 49 ? 4.792 2.001 1.842 1.00 0.00 49 PRO A C 7
ATOM 6413 O O . PRO A 1 49 ? 3.915 1.227 2.223 1.00 0.00 49 PRO A O 7
ATOM 6424 N N . SER A 1 50 ? 5.946 1.577 1.330 1.00 0.00 50 SER A N 7
ATOM 6425 C CA . SER A 1 50 ? 6.260 0.150 1.271 1.00 0.00 50 SER A CA 7
ATOM 6426 C C . SER A 1 50 ? 6.672 -0.363 2.652 1.00 0.00 50 SER A C 7
ATOM 6427 O O . SER A 1 50 ? 6.396 -1.507 3.013 1.00 0.00 50 SER A O 7
ATOM 6435 N N . ASN A 1 51 ? 7.366 0.487 3.401 1.00 0.00 51 ASN A N 7
ATOM 6436 C CA . ASN A 1 51 ? 7.867 0.107 4.726 1.00 0.00 51 ASN A CA 7
ATOM 6437 C C . ASN A 1 51 ? 6.761 -0.013 5.776 1.00 0.00 51 ASN A C 7
ATOM 6438 O O . ASN A 1 51 ? 6.999 -0.516 6.875 1.00 0.00 51 ASN A O 7
ATOM 6449 N N . TYR A 1 52 ? 5.556 0.422 5.435 1.00 0.00 52 TYR A N 7
ATOM 6450 C CA . TYR A 1 52 ? 4.426 0.343 6.356 1.00 0.00 52 TYR A CA 7
ATOM 6451 C C . TYR A 1 52 ? 3.579 -0.909 6.088 1.00 0.00 52 TYR A C 7
ATOM 6452 O O . TYR A 1 52 ? 2.611 -1.201 6.817 1.00 0.00 52 TYR A O 7
ATOM 6470 N N . ILE A 1 53 ? 4.029 -1.731 5.137 1.00 0.00 53 ILE A N 7
ATOM 6471 C CA . ILE A 1 53 ? 3.346 -2.975 4.826 1.00 0.00 53 ILE A CA 7
ATOM 6472 C C . ILE A 1 53 ? 4.328 -4.040 4.340 1.00 0.00 53 ILE A C 7
ATOM 6473 O O . ILE A 1 53 ? 5.464 -3.729 3.981 1.00 0.00 53 ILE A O 7
ATOM 6489 N N . GLU A 1 54 ? 3.873 -5.289 4.309 1.00 0.00 54 GLU A N 7
ATOM 6490 C CA . GLU A 1 54 ? 4.667 -6.420 3.850 1.00 0.00 54 GLU A CA 7
ATOM 6491 C C . GLU A 1 54 ? 3.796 -7.403 3.069 1.00 0.00 54 GLU A C 7
ATOM 6492 O O . GLU A 1 54 ? 2.574 -7.403 3.219 1.00 0.00 54 GLU A O 7
ATOM 6504 N N . MET A 1 55 ? 4.419 -8.271 2.286 1.00 0.00 55 MET A N 7
ATOM 6505 C CA . MET A 1 55 ? 3.685 -9.253 1.486 1.00 0.00 55 MET A CA 7
ATOM 6506 C C . MET A 1 55 ? 2.816 -10.184 2.320 1.00 0.00 55 MET A C 7
ATOM 6507 O O . MET A 1 55 ? 3.292 -10.871 3.224 1.00 0.00 55 MET A O 7
ATOM 6521 N N . LYS A 1 56 ? 1.539 -10.259 1.920 1.00 0.00 56 LYS A N 7
ATOM 6522 C CA . LYS A 1 56 ? 0.567 -11.155 2.536 1.00 0.00 56 LYS A CA 7
ATOM 6523 C C . LYS A 1 56 ? 0.551 -12.467 1.760 1.00 0.00 56 LYS A C 7
ATOM 6524 O O . LYS A 1 56 ? -0.278 -13.346 2.001 1.00 0.00 56 LYS A O 7
ATOM 6543 N N . ASN A 1 57 ? 1.469 -12.559 0.803 1.00 0.00 57 ASN A N 7
ATOM 6544 C CA . ASN A 1 57 ? 1.576 -13.732 -0.056 1.00 0.00 57 ASN A CA 7
ATOM 6545 C C . ASN A 1 57 ? 2.829 -14.552 0.249 1.00 0.00 57 ASN A C 7
ATOM 6546 O O . ASN A 1 57 ? 3.630 -14.823 -0.645 1.00 0.00 57 ASN A O 7
ATOM 6557 N N . HIS A 1 58 ? 2.979 -14.972 1.498 1.00 0.00 58 HIS A N 7
ATOM 6558 C CA . HIS A 1 58 ? 4.136 -15.783 1.875 1.00 0.00 58 HIS A CA 7
ATOM 6559 C C . HIS A 1 58 ? 4.038 -17.152 1.205 1.00 0.00 58 HIS A C 7
ATOM 6560 O O . HIS A 1 58 ? 4.898 -17.523 0.407 1.00 0.00 58 HIS A O 7
ATOM 6575 N N . ASP A 1 59 ? 2.976 -17.890 1.515 1.00 0.00 59 ASP A N 7
ATOM 6576 C CA . ASP A 1 59 ? 2.760 -19.207 0.922 1.00 0.00 59 ASP A CA 7
ATOM 6577 C C . ASP A 1 59 ? 1.285 -19.416 0.599 1.00 0.00 59 ASP A C 7
ATOM 6578 O O . ASP A 1 59 ? 0.917 -20.547 0.216 1.00 0.00 59 ASP A O 7
ATOM 6588 N N . MET A 1 1 ? -2.172 -10.535 -6.247 1.00 0.00 1 MET A N 8
ATOM 6589 C CA . MET A 1 1 ? -1.124 -10.136 -5.267 1.00 0.00 1 MET A CA 8
ATOM 6590 C C . MET A 1 1 ? -1.712 -9.399 -4.065 1.00 0.00 1 MET A C 8
ATOM 6591 O O . MET A 1 1 ? -2.543 -8.506 -4.216 1.00 0.00 1 MET A O 8
ATOM 6607 N N . GLU A 1 2 ? -1.294 -9.811 -2.871 1.00 0.00 2 GLU A N 8
ATOM 6608 C CA . GLU A 1 2 ? -1.800 -9.191 -1.652 1.00 0.00 2 GLU A CA 8
ATOM 6609 C C . GLU A 1 2 ? -0.681 -8.914 -0.651 1.00 0.00 2 GLU A C 8
ATOM 6610 O O . GLU A 1 2 ? 0.255 -9.698 -0.506 1.00 0.00 2 GLU A O 8
ATOM 6622 N N . ALA A 1 3 ? -0.806 -7.782 0.036 1.00 0.00 3 ALA A N 8
ATOM 6623 C CA . ALA A 1 3 ? 0.140 -7.312 1.030 1.00 0.00 3 ALA A CA 8
ATOM 6624 C C . ALA A 1 3 ? -0.607 -6.634 2.174 1.00 0.00 3 ALA A C 8
ATOM 6625 O O . ALA A 1 3 ? -1.565 -5.903 1.927 1.00 0.00 3 ALA A O 8
ATOM 6632 N N . ILE A 1 4 ? -0.148 -6.798 3.405 1.00 0.00 4 ILE A N 8
ATOM 6633 C CA . ILE A 1 4 ? -0.790 -6.133 4.534 1.00 0.00 4 ILE A CA 8
ATOM 6634 C C . ILE A 1 4 ? 0.070 -4.954 4.990 1.00 0.00 4 ILE A C 8
ATOM 6635 O O . ILE A 1 4 ? 1.274 -4.948 4.748 1.00 0.00 4 ILE A O 8
ATOM 6651 N N . ALA A 1 5 ? -0.520 -3.971 5.668 1.00 0.00 5 ALA A N 8
ATOM 6652 C CA . ALA A 1 5 ? 0.262 -2.808 6.094 1.00 0.00 5 ALA A CA 8
ATOM 6653 C C . ALA A 1 5 ? -0.033 -2.371 7.510 1.00 0.00 5 ALA A C 8
ATOM 6654 O O . ALA A 1 5 ? -1.026 -1.670 7.724 1.00 0.00 5 ALA A O 8
ATOM 6661 N N . LYS A 1 6 ? 0.837 -2.681 8.490 1.00 0.00 6 LYS A N 8
ATOM 6662 C CA . LYS A 1 6 ? 0.539 -2.175 9.825 1.00 0.00 6 LYS A CA 8
ATOM 6663 C C . LYS A 1 6 ? 1.444 -1.015 10.181 1.00 0.00 6 LYS A C 8
ATOM 6664 O O . LYS A 1 6 ? 2.471 -1.169 10.845 1.00 0.00 6 LYS A O 8
ATOM 6683 N N . HIS A 1 7 ? 0.943 0.153 9.860 1.00 0.00 7 HIS A N 8
ATOM 6684 C CA . HIS A 1 7 ? 1.506 1.421 10.248 1.00 0.00 7 HIS A CA 8
ATOM 6685 C C . HIS A 1 7 ? 0.448 2.443 9.818 1.00 0.00 7 HIS A C 8
ATOM 6686 O O . HIS A 1 7 ? 0.114 2.446 8.631 1.00 0.00 7 HIS A O 8
ATOM 6701 N N . ASP A 1 8 ? -0.066 3.329 10.657 1.00 0.00 8 ASP A N 8
ATOM 6702 C CA . ASP A 1 8 ? -1.024 4.300 10.123 1.00 0.00 8 ASP A CA 8
ATOM 6703 C C . ASP A 1 8 ? -0.302 5.119 9.053 1.00 0.00 8 ASP A C 8
ATOM 6704 O O . ASP A 1 8 ? 0.918 5.270 9.112 1.00 0.00 8 ASP A O 8
ATOM 6713 N N . PHE A 1 9 ? -1.047 5.701 8.117 1.00 0.00 9 PHE A N 8
ATOM 6714 C CA . PHE A 1 9 ? -0.405 6.546 7.113 1.00 0.00 9 PHE A CA 8
ATOM 6715 C C . PHE A 1 9 ? -1.379 7.408 6.328 1.00 0.00 9 PHE A C 8
ATOM 6716 O O . PHE A 1 9 ? -2.480 7.004 5.946 1.00 0.00 9 PHE A O 8
ATOM 6733 N N . SER A 1 10 ? -0.824 8.563 5.986 1.00 0.00 10 SER A N 8
ATOM 6734 C CA . SER A 1 10 ? -1.527 9.512 5.144 1.00 0.00 10 SER A CA 8
ATOM 6735 C C . SER A 1 10 ? -0.596 9.994 4.036 1.00 0.00 10 SER A C 8
ATOM 6736 O O . SER A 1 10 ? 0.163 10.947 4.216 1.00 0.00 10 SER A O 8
ATOM 6744 N N . ALA A 1 11 ? -0.735 9.356 2.874 1.00 0.00 11 ALA A N 8
ATOM 6745 C CA . ALA A 1 11 ? 0.051 9.634 1.667 1.00 0.00 11 ALA A CA 8
ATOM 6746 C C . ALA A 1 11 ? 0.793 10.968 1.661 1.00 0.00 11 ALA A C 8
ATOM 6747 O O . ALA A 1 11 ? 0.334 11.986 2.177 1.00 0.00 11 ALA A O 8
ATOM 6754 N N . THR A 1 12 ? 1.979 10.908 1.032 1.00 0.00 12 THR A N 8
ATOM 6755 C CA . THR A 1 12 ? 2.871 12.052 0.896 1.00 0.00 12 THR A CA 8
ATOM 6756 C C . THR A 1 12 ? 2.794 12.629 -0.527 1.00 0.00 12 THR A C 8
ATOM 6757 O O . THR A 1 12 ? 3.228 13.752 -0.785 1.00 0.00 12 THR A O 8
ATOM 6768 N N . ALA A 1 13 ? 2.182 11.857 -1.424 1.00 0.00 13 ALA A N 8
ATOM 6769 C CA . ALA A 1 13 ? 1.966 12.279 -2.807 1.00 0.00 13 ALA A CA 8
ATOM 6770 C C . ALA A 1 13 ? 0.480 12.125 -3.115 1.00 0.00 13 ALA A C 8
ATOM 6771 O O . ALA A 1 13 ? -0.192 11.315 -2.477 1.00 0.00 13 ALA A O 8
ATOM 6778 N N . ASP A 1 14 ? -0.065 12.888 -4.064 1.00 0.00 14 ASP A N 8
ATOM 6779 C CA . ASP A 1 14 ? -1.482 12.813 -4.409 1.00 0.00 14 ASP A CA 8
ATOM 6780 C C . ASP A 1 14 ? -1.883 11.435 -4.903 1.00 0.00 14 ASP A C 8
ATOM 6781 O O . ASP A 1 14 ? -2.940 10.916 -4.546 1.00 0.00 14 ASP A O 8
ATOM 6790 N N . ASP A 1 15 ? -0.991 10.813 -5.660 1.00 0.00 15 ASP A N 8
ATOM 6791 C CA . ASP A 1 15 ? -1.223 9.470 -6.167 1.00 0.00 15 ASP A CA 8
ATOM 6792 C C . ASP A 1 15 ? -0.778 8.444 -5.135 1.00 0.00 15 ASP A C 8
ATOM 6793 O O . ASP A 1 15 ? -0.425 7.324 -5.489 1.00 0.00 15 ASP A O 8
ATOM 6802 N N . GLU A 1 16 ? -0.827 8.815 -3.855 1.00 0.00 16 GLU A N 8
ATOM 6803 C CA . GLU A 1 16 ? -0.454 7.912 -2.782 1.00 0.00 16 GLU A CA 8
ATOM 6804 C C . GLU A 1 16 ? -1.681 7.564 -1.948 1.00 0.00 16 GLU A C 8
ATOM 6805 O O . GLU A 1 16 ? -2.336 8.435 -1.374 1.00 0.00 16 GLU A O 8
ATOM 6817 N N . LEU A 1 17 ? -2.011 6.288 -1.941 1.00 0.00 17 LEU A N 8
ATOM 6818 C CA . LEU A 1 17 ? -3.178 5.790 -1.228 1.00 0.00 17 LEU A CA 8
ATOM 6819 C C . LEU A 1 17 ? -2.921 5.654 0.278 1.00 0.00 17 LEU A C 8
ATOM 6820 O O . LEU A 1 17 ? -2.019 4.931 0.700 1.00 0.00 17 LEU A O 8
ATOM 6836 N N . SER A 1 18 ? -3.771 6.296 1.078 1.00 0.00 18 SER A N 8
ATOM 6837 C CA . SER A 1 18 ? -3.671 6.224 2.541 1.00 0.00 18 SER A CA 8
ATOM 6838 C C . SER A 1 18 ? -4.410 5.004 3.084 1.00 0.00 18 SER A C 8
ATOM 6839 O O . SER A 1 18 ? -5.189 4.363 2.379 1.00 0.00 18 SER A O 8
ATOM 6847 N N . PHE A 1 19 ? -4.114 4.671 4.348 1.00 0.00 19 PHE A N 8
ATOM 6848 C CA . PHE A 1 19 ? -4.726 3.528 5.013 1.00 0.00 19 PHE A CA 8
ATOM 6849 C C . PHE A 1 19 ? -4.456 3.524 6.519 1.00 0.00 19 PHE A C 8
ATOM 6850 O O . PHE A 1 19 ? -3.821 4.439 7.058 1.00 0.00 19 PHE A O 8
ATOM 6867 N N . ARG A 1 20 ? -4.979 2.508 7.197 1.00 0.00 20 ARG A N 8
ATOM 6868 C CA . ARG A 1 20 ? -4.816 2.373 8.637 1.00 0.00 20 ARG A CA 8
ATOM 6869 C C . ARG A 1 20 ? -3.971 1.143 8.952 1.00 0.00 20 ARG A C 8
ATOM 6870 O O . ARG A 1 20 ? -3.806 0.275 8.094 1.00 0.00 20 ARG A O 8
ATOM 6891 N N . LYS A 1 21 ? -3.480 1.024 10.179 1.00 0.00 21 LYS A N 8
ATOM 6892 C CA . LYS A 1 21 ? -2.713 -0.156 10.561 1.00 0.00 21 LYS A CA 8
ATOM 6893 C C . LYS A 1 21 ? -3.589 -1.401 10.408 1.00 0.00 21 LYS A C 8
ATOM 6894 O O . LYS A 1 21 ? -4.771 -1.375 10.749 1.00 0.00 21 LYS A O 8
ATOM 6913 N N . THR A 1 22 ? -3.009 -2.484 9.899 1.00 0.00 22 THR A N 8
ATOM 6914 C CA . THR A 1 22 ? -3.706 -3.756 9.735 1.00 0.00 22 THR A CA 8
ATOM 6915 C C . THR A 1 22 ? -4.556 -3.864 8.469 1.00 0.00 22 THR A C 8
ATOM 6916 O O . THR A 1 22 ? -5.207 -4.890 8.263 1.00 0.00 22 THR A O 8
ATOM 6927 N N . GLN A 1 23 ? -4.575 -2.839 7.605 1.00 0.00 23 GLN A N 8
ATOM 6928 C CA . GLN A 1 23 ? -5.375 -2.947 6.387 1.00 0.00 23 GLN A CA 8
ATOM 6929 C C . GLN A 1 23 ? -4.661 -3.770 5.312 1.00 0.00 23 GLN A C 8
ATOM 6930 O O . GLN A 1 23 ? -3.463 -4.031 5.411 1.00 0.00 23 GLN A O 8
ATOM 6944 N N . ILE A 1 24 ? -5.408 -4.169 4.284 1.00 0.00 24 ILE A N 8
ATOM 6945 C CA . ILE A 1 24 ? -4.851 -4.960 3.186 1.00 0.00 24 ILE A CA 8
ATOM 6946 C C . ILE A 1 24 ? -4.738 -4.120 1.920 1.00 0.00 24 ILE A C 8
ATOM 6947 O O . ILE A 1 24 ? -5.720 -3.530 1.471 1.00 0.00 24 ILE A O 8
ATOM 6963 N N . LEU A 1 25 ? -3.543 -4.070 1.337 1.00 0.00 25 LEU A N 8
ATOM 6964 C CA . LEU A 1 25 ? -3.339 -3.294 0.124 1.00 0.00 25 LEU A CA 8
ATOM 6965 C C . LEU A 1 25 ? -3.108 -4.190 -1.081 1.00 0.00 25 LEU A C 8
ATOM 6966 O O . LEU A 1 25 ? -2.459 -5.235 -0.973 1.00 0.00 25 LEU A O 8
ATOM 6982 N N . LYS A 1 26 ? -3.655 -3.793 -2.221 1.00 0.00 26 LYS A N 8
ATOM 6983 C CA . LYS A 1 26 ? -3.530 -4.556 -3.451 1.00 0.00 26 LYS A CA 8
ATOM 6984 C C . LYS A 1 26 ? -2.244 -4.188 -4.184 1.00 0.00 26 LYS A C 8
ATOM 6985 O O . LYS A 1 26 ? -2.197 -3.202 -4.904 1.00 0.00 26 LYS A O 8
ATOM 7004 N N . ILE A 1 27 ? -1.219 -5.004 -4.010 1.00 0.00 27 ILE A N 8
ATOM 7005 C CA . ILE A 1 27 ? 0.049 -4.737 -4.679 1.00 0.00 27 ILE A CA 8
ATOM 7006 C C . ILE A 1 27 ? -0.053 -5.142 -6.138 1.00 0.00 27 ILE A C 8
ATOM 7007 O O . ILE A 1 27 ? -0.610 -6.197 -6.446 1.00 0.00 27 ILE A O 8
ATOM 7023 N N . LEU A 1 28 ? 0.376 -4.268 -7.049 1.00 0.00 28 LEU A N 8
ATOM 7024 C CA . LEU A 1 28 ? 0.217 -4.574 -8.466 1.00 0.00 28 LEU A CA 8
ATOM 7025 C C . LEU A 1 28 ? 1.308 -4.012 -9.365 1.00 0.00 28 LEU A C 8
ATOM 7026 O O . LEU A 1 28 ? 1.448 -4.479 -10.498 1.00 0.00 28 LEU A O 8
ATOM 7042 N N . ASN A 1 29 ? 2.077 -3.017 -8.925 1.00 0.00 29 ASN A N 8
ATOM 7043 C CA . ASN A 1 29 ? 3.098 -2.504 -9.828 1.00 0.00 29 ASN A CA 8
ATOM 7044 C C . ASN A 1 29 ? 4.329 -1.918 -9.152 1.00 0.00 29 ASN A C 8
ATOM 7045 O O . ASN A 1 29 ? 4.320 -0.827 -8.579 1.00 0.00 29 ASN A O 8
ATOM 7056 N N . MET A 1 30 ? 5.421 -2.628 -9.411 1.00 0.00 30 MET A N 8
ATOM 7057 C CA . MET A 1 30 ? 6.733 -2.237 -9.013 1.00 0.00 30 MET A CA 8
ATOM 7058 C C . MET A 1 30 ? 7.486 -1.900 -10.280 1.00 0.00 30 MET A C 8
ATOM 7059 O O . MET A 1 30 ? 7.465 -2.631 -11.268 1.00 0.00 30 MET A O 8
ATOM 7073 N N . GLU A 1 31 ? 8.083 -0.751 -10.235 1.00 0.00 31 GLU A N 8
ATOM 7074 C CA . GLU A 1 31 ? 8.789 -0.204 -11.375 1.00 0.00 31 GLU A CA 8
ATOM 7075 C C . GLU A 1 31 ? 9.533 1.029 -10.961 1.00 0.00 31 GLU A C 8
ATOM 7076 O O . GLU A 1 31 ? 10.714 1.216 -11.259 1.00 0.00 31 GLU A O 8
ATOM 7088 N N . ASP A 1 32 ? 8.786 1.896 -10.300 1.00 0.00 32 ASP A N 8
ATOM 7089 C CA . ASP A 1 32 ? 9.290 3.166 -9.877 1.00 0.00 32 ASP A CA 8
ATOM 7090 C C . ASP A 1 32 ? 10.242 3.036 -8.726 1.00 0.00 32 ASP A C 8
ATOM 7091 O O . ASP A 1 32 ? 11.283 3.693 -8.742 1.00 0.00 32 ASP A O 8
ATOM 7100 N N . ASP A 1 33 ? 9.941 2.238 -7.702 1.00 0.00 33 ASP A N 8
ATOM 7101 C CA . ASP A 1 33 ? 10.870 2.182 -6.594 1.00 0.00 33 ASP A CA 8
ATOM 7102 C C . ASP A 1 33 ? 10.583 1.062 -5.612 1.00 0.00 33 ASP A C 8
ATOM 7103 O O . ASP A 1 33 ? 9.430 0.760 -5.296 1.00 0.00 33 ASP A O 8
ATOM 7112 N N . SER A 1 34 ? 11.661 0.486 -5.109 1.00 0.00 34 SER A N 8
ATOM 7113 C CA . SER A 1 34 ? 11.616 -0.569 -4.114 1.00 0.00 34 SER A CA 8
ATOM 7114 C C . SER A 1 34 ? 11.090 -0.012 -2.796 1.00 0.00 34 SER A C 8
ATOM 7115 O O . SER A 1 34 ? 11.596 -0.381 -1.733 1.00 0.00 34 SER A O 8
ATOM 7123 N N . ASN A 1 35 ? 10.188 0.972 -2.842 1.00 0.00 35 ASN A N 8
ATOM 7124 C CA . ASN A 1 35 ? 9.756 1.615 -1.601 1.00 0.00 35 ASN A CA 8
ATOM 7125 C C . ASN A 1 35 ? 8.318 2.109 -1.628 1.00 0.00 35 ASN A C 8
ATOM 7126 O O . ASN A 1 35 ? 7.673 2.230 -0.588 1.00 0.00 35 ASN A O 8
ATOM 7137 N N . TRP A 1 36 ? 7.825 2.417 -2.806 1.00 0.00 36 TRP A N 8
ATOM 7138 C CA . TRP A 1 36 ? 6.471 2.902 -2.940 1.00 0.00 36 TRP A CA 8
ATOM 7139 C C . TRP A 1 36 ? 5.744 2.041 -3.950 1.00 0.00 36 TRP A C 8
ATOM 7140 O O . TRP A 1 36 ? 6.131 1.973 -5.117 1.00 0.00 36 TRP A O 8
ATOM 7161 N N . TYR A 1 37 ? 4.757 1.304 -3.470 1.00 0.00 37 TYR A N 8
ATOM 7162 C CA . TYR A 1 37 ? 4.042 0.367 -4.317 1.00 0.00 37 TYR A CA 8
ATOM 7163 C C . TYR A 1 37 ? 2.784 0.973 -4.896 1.00 0.00 37 TYR A C 8
ATOM 7164 O O . TYR A 1 37 ? 2.202 1.883 -4.312 1.00 0.00 37 TYR A O 8
ATOM 7182 N N . ARG A 1 38 ? 2.409 0.520 -6.084 1.00 0.00 38 ARG A N 8
ATOM 7183 C CA . ARG A 1 38 ? 1.208 1.007 -6.724 1.00 0.00 38 ARG A CA 8
ATOM 7184 C C . ARG A 1 38 ? 0.161 -0.014 -6.330 1.00 0.00 38 ARG A C 8
ATOM 7185 O O . ARG A 1 38 ? 0.098 -1.115 -6.889 1.00 0.00 38 ARG A O 8
ATOM 7206 N N . ALA A 1 39 ? -0.621 0.334 -5.320 1.00 0.00 39 ALA A N 8
ATOM 7207 C CA . ALA A 1 39 ? -1.629 -0.566 -4.806 1.00 0.00 39 ALA A CA 8
ATOM 7208 C C . ALA A 1 39 ? -3.028 -0.093 -5.154 1.00 0.00 39 ALA A C 8
ATOM 7209 O O . ALA A 1 39 ? -3.230 1.024 -5.632 1.00 0.00 39 ALA A O 8
ATOM 7216 N N . GLU A 1 40 ? -3.989 -0.971 -4.906 1.00 0.00 40 GLU A N 8
ATOM 7217 C CA . GLU A 1 40 ? -5.384 -0.676 -5.193 1.00 0.00 40 GLU A CA 8
ATOM 7218 C C . GLU A 1 40 ? -6.246 -0.822 -3.953 1.00 0.00 40 GLU A C 8
ATOM 7219 O O . GLU A 1 40 ? -5.917 -1.582 -3.037 1.00 0.00 40 GLU A O 8
ATOM 7231 N N . LEU A 1 41 ? -7.309 -0.027 -3.902 1.00 0.00 41 LEU A N 8
ATOM 7232 C CA . LEU A 1 41 ? -8.205 -0.023 -2.757 1.00 0.00 41 LEU A CA 8
ATOM 7233 C C . LEU A 1 41 ? -9.575 0.546 -3.133 1.00 0.00 41 LEU A C 8
ATOM 7234 O O . LEU A 1 41 ? -9.700 1.693 -3.559 1.00 0.00 41 LEU A O 8
ATOM 7250 N N . ASP A 1 42 ? -10.599 -0.295 -2.962 1.00 0.00 42 ASP A N 8
ATOM 7251 C CA . ASP A 1 42 ? -11.996 0.040 -3.257 1.00 0.00 42 ASP A CA 8
ATOM 7252 C C . ASP A 1 42 ? -12.180 0.779 -4.584 1.00 0.00 42 ASP A C 8
ATOM 7253 O O . ASP A 1 42 ? -13.214 1.414 -4.796 1.00 0.00 42 ASP A O 8
ATOM 7262 N N . GLY A 1 43 ? -11.213 0.673 -5.490 1.00 0.00 43 GLY A N 8
ATOM 7263 C CA . GLY A 1 43 ? -11.358 1.321 -6.785 1.00 0.00 43 GLY A CA 8
ATOM 7264 C C . GLY A 1 43 ? -10.326 2.396 -7.068 1.00 0.00 43 GLY A C 8
ATOM 7265 O O . GLY A 1 43 ? -10.455 3.115 -8.059 1.00 0.00 43 GLY A O 8
ATOM 7269 N N . LYS A 1 44 ? -9.350 2.584 -6.188 1.00 0.00 44 LYS A N 8
ATOM 7270 C CA . LYS A 1 44 ? -8.359 3.635 -6.403 1.00 0.00 44 LYS A CA 8
ATOM 7271 C C . LYS A 1 44 ? -6.963 3.029 -6.481 1.00 0.00 44 LYS A C 8
ATOM 7272 O O . LYS A 1 44 ? -6.557 2.261 -5.610 1.00 0.00 44 LYS A O 8
ATOM 7291 N N . GLU A 1 45 ? -6.215 3.414 -7.512 1.00 0.00 45 GLU A N 8
ATOM 7292 C CA . GLU A 1 45 ? -4.849 2.939 -7.694 1.00 0.00 45 GLU A CA 8
ATOM 7293 C C . GLU A 1 45 ? -3.864 3.971 -7.153 1.00 0.00 45 GLU A C 8
ATOM 7294 O O . GLU A 1 45 ? -3.840 5.103 -7.638 1.00 0.00 45 GLU A O 8
ATOM 7306 N N . GLY A 1 46 ? -3.078 3.625 -6.132 1.00 0.00 46 GLY A N 8
ATOM 7307 C CA . GLY A 1 46 ? -2.172 4.620 -5.582 1.00 0.00 46 GLY A CA 8
ATOM 7308 C C . GLY A 1 46 ? -0.838 4.102 -5.069 1.00 0.00 46 GLY A C 8
ATOM 7309 O O . GLY A 1 46 ? -0.587 2.897 -5.029 1.00 0.00 46 GLY A O 8
ATOM 7313 N N . LEU A 1 47 ? 0.002 5.051 -4.659 1.00 0.00 47 LEU A N 8
ATOM 7314 C CA . LEU A 1 47 ? 1.316 4.743 -4.114 1.00 0.00 47 LEU A CA 8
ATOM 7315 C C . LEU A 1 47 ? 1.223 4.647 -2.599 1.00 0.00 47 LEU A C 8
ATOM 7316 O O . LEU A 1 47 ? 0.435 5.362 -1.980 1.00 0.00 47 LEU A O 8
ATOM 7332 N N . ILE A 1 48 ? 1.991 3.753 -1.999 1.00 0.00 48 ILE A N 8
ATOM 7333 C CA . ILE A 1 48 ? 1.926 3.587 -0.555 1.00 0.00 48 ILE A CA 8
ATOM 7334 C C . ILE A 1 48 ? 3.273 3.242 0.073 1.00 0.00 48 ILE A C 8
ATOM 7335 O O . ILE A 1 48 ? 3.985 2.359 -0.419 1.00 0.00 48 ILE A O 8
ATOM 7351 N N . PRO A 1 49 ? 3.528 3.768 1.295 1.00 0.00 49 PRO A N 8
ATOM 7352 C CA . PRO A 1 49 ? 4.732 3.453 2.065 1.00 0.00 49 PRO A CA 8
ATOM 7353 C C . PRO A 1 49 ? 5.004 1.952 2.146 1.00 0.00 49 PRO A C 8
ATOM 7354 O O . PRO A 1 49 ? 4.114 1.167 2.472 1.00 0.00 49 PRO A O 8
ATOM 7365 N N . SER A 1 50 ? 6.217 1.557 1.777 1.00 0.00 50 SER A N 8
ATOM 7366 C CA . SER A 1 50 ? 6.615 0.148 1.802 1.00 0.00 50 SER A CA 8
ATOM 7367 C C . SER A 1 50 ? 6.933 -0.315 3.230 1.00 0.00 50 SER A C 8
ATOM 7368 O O . SER A 1 50 ? 6.603 -1.436 3.620 1.00 0.00 50 SER A O 8
ATOM 7376 N N . ASN A 1 51 ? 7.616 0.547 3.982 1.00 0.00 51 ASN A N 8
ATOM 7377 C CA . ASN A 1 51 ? 8.040 0.215 5.350 1.00 0.00 51 ASN A CA 8
ATOM 7378 C C . ASN A 1 51 ? 6.877 0.117 6.341 1.00 0.00 51 ASN A C 8
ATOM 7379 O O . ASN A 1 51 ? 7.039 -0.428 7.434 1.00 0.00 51 ASN A O 8
ATOM 7390 N N . TYR A 1 52 ? 5.705 0.602 5.955 1.00 0.00 52 TYR A N 8
ATOM 7391 C CA . TYR A 1 52 ? 4.528 0.530 6.818 1.00 0.00 52 TYR A CA 8
ATOM 7392 C C . TYR A 1 52 ? 3.727 -0.741 6.529 1.00 0.00 52 TYR A C 8
ATOM 7393 O O . TYR A 1 52 ? 2.737 -1.058 7.216 1.00 0.00 52 TYR A O 8
ATOM 7411 N N . ILE A 1 53 ? 4.227 -1.541 5.589 1.00 0.00 53 ILE A N 8
ATOM 7412 C CA . ILE A 1 53 ? 3.581 -2.787 5.247 1.00 0.00 53 ILE A CA 8
ATOM 7413 C C . ILE A 1 53 ? 4.584 -3.875 4.930 1.00 0.00 53 ILE A C 8
ATOM 7414 O O . ILE A 1 53 ? 5.758 -3.617 4.665 1.00 0.00 53 ILE A O 8
ATOM 7430 N N . GLU A 1 54 ? 4.076 -5.094 4.940 1.00 0.00 54 GLU A N 8
ATOM 7431 C CA . GLU A 1 54 ? 4.817 -6.293 4.639 1.00 0.00 54 GLU A CA 8
ATOM 7432 C C . GLU A 1 54 ? 3.878 -7.262 3.926 1.00 0.00 54 GLU A C 8
ATOM 7433 O O . GLU A 1 54 ? 2.669 -7.224 4.154 1.00 0.00 54 GLU A O 8
ATOM 7445 N N . MET A 1 55 ? 4.411 -8.147 3.110 1.00 0.00 55 MET A N 8
ATOM 7446 C CA . MET A 1 55 ? 3.577 -9.096 2.381 1.00 0.00 55 MET A CA 8
ATOM 7447 C C . MET A 1 55 ? 2.739 -9.991 3.292 1.00 0.00 55 MET A C 8
ATOM 7448 O O . MET A 1 55 ? 3.258 -10.753 4.107 1.00 0.00 55 MET A O 8
ATOM 7462 N N . LYS A 1 56 ? 1.418 -9.946 3.045 1.00 0.00 56 LYS A N 8
ATOM 7463 C CA . LYS A 1 56 ? 0.442 -10.784 3.721 1.00 0.00 56 LYS A CA 8
ATOM 7464 C C . LYS A 1 56 ? 0.327 -12.100 2.957 1.00 0.00 56 LYS A C 8
ATOM 7465 O O . LYS A 1 56 ? -0.479 -12.969 3.286 1.00 0.00 56 LYS A O 8
ATOM 7484 N N . ASN A 1 57 ? 1.154 -12.215 1.916 1.00 0.00 57 ASN A N 8
ATOM 7485 C CA . ASN A 1 57 ? 1.168 -13.396 1.062 1.00 0.00 57 ASN A CA 8
ATOM 7486 C C . ASN A 1 57 ? 2.417 -14.243 1.289 1.00 0.00 57 ASN A C 8
ATOM 7487 O O . ASN A 1 57 ? 3.092 -14.632 0.337 1.00 0.00 57 ASN A O 8
ATOM 7498 N N . HIS A 1 58 ? 2.692 -14.571 2.545 1.00 0.00 58 HIS A N 8
ATOM 7499 C CA . HIS A 1 58 ? 3.844 -15.406 2.879 1.00 0.00 58 HIS A CA 8
ATOM 7500 C C . HIS A 1 58 ? 3.706 -16.013 4.274 1.00 0.00 58 HIS A C 8
ATOM 7501 O O . HIS A 1 58 ? 4.651 -16.606 4.799 1.00 0.00 58 HIS A O 8
ATOM 7516 N N . ASP A 1 59 ? 2.523 -15.871 4.869 1.00 0.00 59 ASP A N 8
ATOM 7517 C CA . ASP A 1 59 ? 2.262 -16.406 6.196 1.00 0.00 59 ASP A CA 8
ATOM 7518 C C . ASP A 1 59 ? 3.246 -15.845 7.219 1.00 0.00 59 ASP A C 8
ATOM 7519 O O . ASP A 1 59 ? 2.847 -14.943 7.988 1.00 0.00 59 ASP A O 8
ATOM 7529 N N . MET A 1 1 ? -2.681 -10.879 -6.089 1.00 0.00 1 MET A N 9
ATOM 7530 C CA . MET A 1 1 ? -1.625 -10.532 -5.097 1.00 0.00 1 MET A CA 9
ATOM 7531 C C . MET A 1 1 ? -2.181 -9.762 -3.903 1.00 0.00 1 MET A C 9
ATOM 7532 O O . MET A 1 1 ? -2.983 -8.841 -4.057 1.00 0.00 1 MET A O 9
ATOM 7548 N N . GLU A 1 2 ? -1.764 -10.176 -2.709 1.00 0.00 2 GLU A N 9
ATOM 7549 C CA . GLU A 1 2 ? -2.230 -9.530 -1.484 1.00 0.00 2 GLU A CA 9
ATOM 7550 C C . GLU A 1 2 ? -1.062 -9.215 -0.553 1.00 0.00 2 GLU A C 9
ATOM 7551 O O . GLU A 1 2 ? -0.103 -9.980 -0.453 1.00 0.00 2 GLU A O 9
ATOM 7563 N N . ALA A 1 3 ? -1.161 -8.075 0.122 1.00 0.00 3 ALA A N 9
ATOM 7564 C CA . ALA A 1 3 ? -0.150 -7.578 1.047 1.00 0.00 3 ALA A CA 9
ATOM 7565 C C . ALA A 1 3 ? -0.803 -6.814 2.190 1.00 0.00 3 ALA A C 9
ATOM 7566 O O . ALA A 1 3 ? -1.730 -6.035 1.966 1.00 0.00 3 ALA A O 9
ATOM 7573 N N . ILE A 1 4 ? -0.286 -6.972 3.398 1.00 0.00 4 ILE A N 9
ATOM 7574 C CA . ILE A 1 4 ? -0.819 -6.258 4.549 1.00 0.00 4 ILE A CA 9
ATOM 7575 C C . ILE A 1 4 ? 0.082 -5.089 4.922 1.00 0.00 4 ILE A C 9
ATOM 7576 O O . ILE A 1 4 ? 1.267 -5.080 4.587 1.00 0.00 4 ILE A O 9
ATOM 7592 N N . ALA A 1 5 ? -0.467 -4.124 5.649 1.00 0.00 5 ALA A N 9
ATOM 7593 C CA . ALA A 1 5 ? 0.307 -2.959 6.047 1.00 0.00 5 ALA A CA 9
ATOM 7594 C C . ALA A 1 5 ? -0.037 -2.507 7.425 1.00 0.00 5 ALA A C 9
ATOM 7595 O O . ALA A 1 5 ? -1.044 -1.816 7.594 1.00 0.00 5 ALA A O 9
ATOM 7602 N N . LYS A 1 6 ? 0.784 -2.795 8.417 1.00 0.00 6 LYS A N 9
ATOM 7603 C CA . LYS A 1 6 ? 0.406 -2.285 9.702 1.00 0.00 6 LYS A CA 9
ATOM 7604 C C . LYS A 1 6 ? 1.276 -1.126 10.126 1.00 0.00 6 LYS A C 9
ATOM 7605 O O . LYS A 1 6 ? 2.234 -1.272 10.882 1.00 0.00 6 LYS A O 9
ATOM 7624 N N . HIS A 1 7 ? 0.797 0.044 9.755 1.00 0.00 7 HIS A N 9
ATOM 7625 C CA . HIS A 1 7 ? 1.322 1.322 10.189 1.00 0.00 7 HIS A CA 9
ATOM 7626 C C . HIS A 1 7 ? 0.285 2.339 9.704 1.00 0.00 7 HIS A C 9
ATOM 7627 O O . HIS A 1 7 ? -0.013 2.328 8.508 1.00 0.00 7 HIS A O 9
ATOM 7642 N N . ASP A 1 8 ? -0.256 3.239 10.516 1.00 0.00 8 ASP A N 9
ATOM 7643 C CA . ASP A 1 8 ? -1.200 4.200 9.938 1.00 0.00 8 ASP A CA 9
ATOM 7644 C C . ASP A 1 8 ? -0.447 5.022 8.884 1.00 0.00 8 ASP A C 9
ATOM 7645 O O . ASP A 1 8 ? 0.769 5.188 8.984 1.00 0.00 8 ASP A O 9
ATOM 7654 N N . PHE A 1 9 ? -1.166 5.588 7.909 1.00 0.00 9 PHE A N 9
ATOM 7655 C CA . PHE A 1 9 ? -0.505 6.422 6.898 1.00 0.00 9 PHE A CA 9
ATOM 7656 C C . PHE A 1 9 ? -1.475 7.247 6.063 1.00 0.00 9 PHE A C 9
ATOM 7657 O O . PHE A 1 9 ? -2.638 6.894 5.860 1.00 0.00 9 PHE A O 9
ATOM 7674 N N . SER A 1 10 ? -0.892 8.285 5.477 1.00 0.00 10 SER A N 9
ATOM 7675 C CA . SER A 1 10 ? -1.638 9.143 4.571 1.00 0.00 10 SER A CA 9
ATOM 7676 C C . SER A 1 10 ? -0.768 9.636 3.422 1.00 0.00 10 SER A C 9
ATOM 7677 O O . SER A 1 10 ? 0.025 10.562 3.585 1.00 0.00 10 SER A O 9
ATOM 7685 N N . ALA A 1 11 ? -1.004 9.055 2.241 1.00 0.00 11 ALA A N 9
ATOM 7686 C CA . ALA A 1 11 ? -0.301 9.391 1.000 1.00 0.00 11 ALA A CA 9
ATOM 7687 C C . ALA A 1 11 ? 0.435 10.726 1.034 1.00 0.00 11 ALA A C 9
ATOM 7688 O O . ALA A 1 11 ? -0.014 11.714 1.615 1.00 0.00 11 ALA A O 9
ATOM 7695 N N . THR A 1 12 ? 1.600 10.704 0.373 1.00 0.00 12 THR A N 9
ATOM 7696 C CA . THR A 1 12 ? 2.481 11.855 0.273 1.00 0.00 12 THR A CA 9
ATOM 7697 C C . THR A 1 12 ? 2.417 12.467 -1.137 1.00 0.00 12 THR A C 9
ATOM 7698 O O . THR A 1 12 ? 2.873 13.588 -1.364 1.00 0.00 12 THR A O 9
ATOM 7709 N N . ALA A 1 13 ? 1.805 11.729 -2.057 1.00 0.00 13 ALA A N 9
ATOM 7710 C CA . ALA A 1 13 ? 1.613 12.193 -3.431 1.00 0.00 13 ALA A CA 9
ATOM 7711 C C . ALA A 1 13 ? 0.132 12.050 -3.764 1.00 0.00 13 ALA A C 9
ATOM 7712 O O . ALA A 1 13 ? -0.552 11.237 -3.147 1.00 0.00 13 ALA A O 9
ATOM 7719 N N . ASP A 1 14 ? -0.394 12.824 -4.715 1.00 0.00 14 ASP A N 9
ATOM 7720 C CA . ASP A 1 14 ? -1.804 12.754 -5.079 1.00 0.00 14 ASP A CA 9
ATOM 7721 C C . ASP A 1 14 ? -2.182 11.376 -5.595 1.00 0.00 14 ASP A C 9
ATOM 7722 O O . ASP A 1 14 ? -3.266 10.865 -5.315 1.00 0.00 14 ASP A O 9
ATOM 7731 N N . ASP A 1 15 ? -1.237 10.751 -6.289 1.00 0.00 15 ASP A N 9
ATOM 7732 C CA . ASP A 1 15 ? -1.432 9.411 -6.812 1.00 0.00 15 ASP A CA 9
ATOM 7733 C C . ASP A 1 15 ? -1.006 8.372 -5.779 1.00 0.00 15 ASP A C 9
ATOM 7734 O O . ASP A 1 15 ? -0.512 7.305 -6.134 1.00 0.00 15 ASP A O 9
ATOM 7743 N N . GLU A 1 16 ? -1.248 8.668 -4.500 1.00 0.00 16 GLU A N 9
ATOM 7744 C CA . GLU A 1 16 ? -0.940 7.748 -3.417 1.00 0.00 16 GLU A CA 9
ATOM 7745 C C . GLU A 1 16 ? -2.235 7.424 -2.678 1.00 0.00 16 GLU A C 9
ATOM 7746 O O . GLU A 1 16 ? -3.300 7.906 -3.066 1.00 0.00 16 GLU A O 9
ATOM 7758 N N . LEU A 1 17 ? -2.180 6.525 -1.709 1.00 0.00 17 LEU A N 9
ATOM 7759 C CA . LEU A 1 17 ? -3.399 6.099 -1.024 1.00 0.00 17 LEU A CA 9
ATOM 7760 C C . LEU A 1 17 ? -3.203 5.965 0.483 1.00 0.00 17 LEU A C 9
ATOM 7761 O O . LEU A 1 17 ? -2.320 5.239 0.942 1.00 0.00 17 LEU A O 9
ATOM 7777 N N . SER A 1 18 ? -4.088 6.597 1.242 1.00 0.00 18 SER A N 9
ATOM 7778 C CA . SER A 1 18 ? -4.050 6.508 2.696 1.00 0.00 18 SER A CA 9
ATOM 7779 C C . SER A 1 18 ? -4.816 5.284 3.180 1.00 0.00 18 SER A C 9
ATOM 7780 O O . SER A 1 18 ? -5.649 4.722 2.470 1.00 0.00 18 SER A O 9
ATOM 7788 N N . PHE A 1 19 ? -4.484 4.867 4.400 1.00 0.00 19 PHE A N 9
ATOM 7789 C CA . PHE A 1 19 ? -5.109 3.704 5.017 1.00 0.00 19 PHE A CA 9
ATOM 7790 C C . PHE A 1 19 ? -4.828 3.650 6.515 1.00 0.00 19 PHE A C 9
ATOM 7791 O O . PHE A 1 19 ? -4.186 4.548 7.071 1.00 0.00 19 PHE A O 9
ATOM 7808 N N . ARG A 1 20 ? -5.346 2.620 7.175 1.00 0.00 20 ARG A N 9
ATOM 7809 C CA . ARG A 1 20 ? -5.161 2.467 8.611 1.00 0.00 20 ARG A CA 9
ATOM 7810 C C . ARG A 1 20 ? -4.294 1.253 8.902 1.00 0.00 20 ARG A C 9
ATOM 7811 O O . ARG A 1 20 ? -4.115 0.398 8.032 1.00 0.00 20 ARG A O 9
ATOM 7832 N N . LYS A 1 21 ? -3.804 1.120 10.126 1.00 0.00 21 LYS A N 9
ATOM 7833 C CA . LYS A 1 21 ? -3.019 -0.049 10.477 1.00 0.00 21 LYS A CA 9
ATOM 7834 C C . LYS A 1 21 ? -3.862 -1.308 10.286 1.00 0.00 21 LYS A C 9
ATOM 7835 O O . LYS A 1 21 ? -5.044 -1.333 10.627 1.00 0.00 21 LYS A O 9
ATOM 7854 N N . THR A 1 22 ? -3.240 -2.352 9.753 1.00 0.00 22 THR A N 9
ATOM 7855 C CA . THR A 1 22 ? -3.883 -3.645 9.559 1.00 0.00 22 THR A CA 9
ATOM 7856 C C . THR A 1 22 ? -4.750 -3.766 8.311 1.00 0.00 22 THR A C 9
ATOM 7857 O O . THR A 1 22 ? -5.359 -4.817 8.108 1.00 0.00 22 THR A O 9
ATOM 7868 N N . GLN A 1 23 ? -4.835 -2.739 7.462 1.00 0.00 23 GLN A N 9
ATOM 7869 C CA . GLN A 1 23 ? -5.652 -2.904 6.275 1.00 0.00 23 GLN A CA 9
ATOM 7870 C C . GLN A 1 23 ? -4.882 -3.605 5.167 1.00 0.00 23 GLN A C 9
ATOM 7871 O O . GLN A 1 23 ? -3.676 -3.412 5.011 1.00 0.00 23 GLN A O 9
ATOM 7885 N N . ILE A 1 24 ? -5.589 -4.443 4.423 1.00 0.00 24 ILE A N 9
ATOM 7886 C CA . ILE A 1 24 ? -4.984 -5.214 3.344 1.00 0.00 24 ILE A CA 9
ATOM 7887 C C . ILE A 1 24 ? -4.871 -4.379 2.074 1.00 0.00 24 ILE A C 9
ATOM 7888 O O . ILE A 1 24 ? -5.862 -3.838 1.585 1.00 0.00 24 ILE A O 9
ATOM 7904 N N . LEU A 1 25 ? -3.648 -4.264 1.551 1.00 0.00 25 LEU A N 9
ATOM 7905 C CA . LEU A 1 25 ? -3.413 -3.476 0.345 1.00 0.00 25 LEU A CA 9
ATOM 7906 C C . LEU A 1 25 ? -3.138 -4.358 -0.867 1.00 0.00 25 LEU A C 9
ATOM 7907 O O . LEU A 1 25 ? -2.503 -5.408 -0.752 1.00 0.00 25 LEU A O 9
ATOM 7923 N N . LYS A 1 26 ? -3.641 -3.939 -2.022 1.00 0.00 26 LYS A N 9
ATOM 7924 C CA . LYS A 1 26 ? -3.483 -4.680 -3.268 1.00 0.00 26 LYS A CA 9
ATOM 7925 C C . LYS A 1 26 ? -2.194 -4.302 -4.005 1.00 0.00 26 LYS A C 9
ATOM 7926 O O . LYS A 1 26 ? -2.158 -3.318 -4.737 1.00 0.00 26 LYS A O 9
ATOM 7945 N N . ILE A 1 27 ? -1.162 -5.123 -3.844 1.00 0.00 27 ILE A N 9
ATOM 7946 C CA . ILE A 1 27 ? 0.105 -4.864 -4.531 1.00 0.00 27 ILE A CA 9
ATOM 7947 C C . ILE A 1 27 ? -0.000 -5.306 -5.984 1.00 0.00 27 ILE A C 9
ATOM 7948 O O . ILE A 1 27 ? -0.579 -6.356 -6.265 1.00 0.00 27 ILE A O 9
ATOM 7964 N N . LEU A 1 28 ? 0.471 -4.480 -6.923 1.00 0.00 28 LEU A N 9
ATOM 7965 C CA . LEU A 1 28 ? 0.323 -4.854 -8.330 1.00 0.00 28 LEU A CA 9
ATOM 7966 C C . LEU A 1 28 ? 1.437 -4.368 -9.259 1.00 0.00 28 LEU A C 9
ATOM 7967 O O . LEU A 1 28 ? 1.592 -4.925 -10.345 1.00 0.00 28 LEU A O 9
ATOM 7983 N N . ASN A 1 29 ? 2.231 -3.372 -8.872 1.00 0.00 29 ASN A N 9
ATOM 7984 C CA . ASN A 1 29 ? 3.299 -2.945 -9.774 1.00 0.00 29 ASN A CA 9
ATOM 7985 C C . ASN A 1 29 ? 4.508 -2.345 -9.080 1.00 0.00 29 ASN A C 9
ATOM 7986 O O . ASN A 1 29 ? 4.467 -1.245 -8.529 1.00 0.00 29 ASN A O 9
ATOM 7997 N N . MET A 1 30 ? 5.625 -3.037 -9.262 1.00 0.00 30 MET A N 9
ATOM 7998 C CA . MET A 1 30 ? 6.877 -2.559 -8.784 1.00 0.00 30 MET A CA 9
ATOM 7999 C C . MET A 1 30 ? 7.654 -2.017 -9.959 1.00 0.00 30 MET A C 9
ATOM 8000 O O . MET A 1 30 ? 7.814 -2.647 -11.002 1.00 0.00 30 MET A O 9
ATOM 8014 N N . GLU A 1 31 ? 8.093 -0.818 -9.725 1.00 0.00 31 GLU A N 9
ATOM 8015 C CA . GLU A 1 31 ? 8.843 -0.036 -10.687 1.00 0.00 31 GLU A CA 9
ATOM 8016 C C . GLU A 1 31 ? 9.299 1.222 -10.003 1.00 0.00 31 GLU A C 9
ATOM 8017 O O . GLU A 1 31 ? 10.426 1.685 -10.186 1.00 0.00 31 GLU A O 9
ATOM 8029 N N . ASP A 1 32 ? 8.368 1.806 -9.250 1.00 0.00 32 ASP A N 9
ATOM 8030 C CA . ASP A 1 32 ? 8.609 3.048 -8.574 1.00 0.00 32 ASP A CA 9
ATOM 8031 C C . ASP A 1 32 ? 9.763 2.935 -7.608 1.00 0.00 32 ASP A C 9
ATOM 8032 O O . ASP A 1 32 ? 10.077 3.938 -6.971 1.00 0.00 32 ASP A O 9
ATOM 8041 N N . ASP A 1 33 ? 10.437 1.770 -7.489 1.00 0.00 33 ASP A N 9
ATOM 8042 C CA . ASP A 1 33 ? 11.594 1.631 -6.587 1.00 0.00 33 ASP A CA 9
ATOM 8043 C C . ASP A 1 33 ? 11.273 0.788 -5.362 1.00 0.00 33 ASP A C 9
ATOM 8044 O O . ASP A 1 33 ? 10.118 0.670 -4.950 1.00 0.00 33 ASP A O 9
ATOM 8053 N N . SER A 1 34 ? 12.313 0.181 -4.807 1.00 0.00 34 SER A N 9
ATOM 8054 C CA . SER A 1 34 ? 12.198 -0.692 -3.644 1.00 0.00 34 SER A CA 9
ATOM 8055 C C . SER A 1 34 ? 11.694 0.038 -2.394 1.00 0.00 34 SER A C 9
ATOM 8056 O O . SER A 1 34 ? 12.143 -0.291 -1.295 1.00 0.00 34 SER A O 9
ATOM 8064 N N . ASN A 1 35 ? 10.859 1.075 -2.512 1.00 0.00 35 ASN A N 9
ATOM 8065 C CA . ASN A 1 35 ? 10.456 1.804 -1.310 1.00 0.00 35 ASN A CA 9
ATOM 8066 C C . ASN A 1 35 ? 9.021 2.329 -1.373 1.00 0.00 35 ASN A C 9
ATOM 8067 O O . ASN A 1 35 ? 8.381 2.527 -0.341 1.00 0.00 35 ASN A O 9
ATOM 8078 N N . TRP A 1 36 ? 8.526 2.566 -2.581 1.00 0.00 36 TRP A N 9
ATOM 8079 C CA . TRP A 1 36 ? 7.168 3.059 -2.763 1.00 0.00 36 TRP A CA 9
ATOM 8080 C C . TRP A 1 36 ? 6.418 2.165 -3.747 1.00 0.00 36 TRP A C 9
ATOM 8081 O O . TRP A 1 36 ? 6.810 2.033 -4.907 1.00 0.00 36 TRP A O 9
ATOM 8102 N N . TYR A 1 37 ? 5.394 1.480 -3.242 1.00 0.00 37 TYR A N 9
ATOM 8103 C CA . TYR A 1 37 ? 4.627 0.519 -4.032 1.00 0.00 37 TYR A CA 9
ATOM 8104 C C . TYR A 1 37 ? 3.292 1.082 -4.491 1.00 0.00 37 TYR A C 9
ATOM 8105 O O . TYR A 1 37 ? 2.784 2.048 -3.927 1.00 0.00 37 TYR A O 9
ATOM 8123 N N . ARG A 1 38 ? 2.794 0.535 -5.596 1.00 0.00 38 ARG A N 9
ATOM 8124 C CA . ARG A 1 38 ? 1.533 0.968 -6.176 1.00 0.00 38 ARG A CA 9
ATOM 8125 C C . ARG A 1 38 ? 0.492 -0.092 -5.816 1.00 0.00 38 ARG A C 9
ATOM 8126 O O . ARG A 1 38 ? 0.550 -1.237 -6.293 1.00 0.00 38 ARG A O 9
ATOM 8147 N N . ALA A 1 39 ? -0.455 0.299 -4.969 1.00 0.00 39 ALA A N 9
ATOM 8148 C CA . ALA A 1 39 ? -1.508 -0.597 -4.509 1.00 0.00 39 ALA A CA 9
ATOM 8149 C C . ALA A 1 39 ? -2.906 -0.064 -4.831 1.00 0.00 39 ALA A C 9
ATOM 8150 O O . ALA A 1 39 ? -3.070 1.074 -5.269 1.00 0.00 39 ALA A O 9
ATOM 8157 N N . GLU A 1 40 ? -3.906 -0.909 -4.593 1.00 0.00 40 GLU A N 9
ATOM 8158 C CA . GLU A 1 40 ? -5.303 -0.546 -4.835 1.00 0.00 40 GLU A CA 9
ATOM 8159 C C . GLU A 1 40 ? -6.130 -0.747 -3.567 1.00 0.00 40 GLU A C 9
ATOM 8160 O O . GLU A 1 40 ? -5.765 -1.544 -2.700 1.00 0.00 40 GLU A O 9
ATOM 8172 N N . LEU A 1 41 ? -7.190 0.050 -3.418 1.00 0.00 41 LEU A N 9
ATOM 8173 C CA . LEU A 1 41 ? -8.018 -0.014 -2.218 1.00 0.00 41 LEU A CA 9
ATOM 8174 C C . LEU A 1 41 ? -9.386 0.642 -2.444 1.00 0.00 41 LEU A C 9
ATOM 8175 O O . LEU A 1 41 ? -9.468 1.829 -2.759 1.00 0.00 41 LEU A O 9
ATOM 8191 N N . ASP A 1 42 ? -10.456 -0.137 -2.273 1.00 0.00 42 ASP A N 9
ATOM 8192 C CA . ASP A 1 42 ? -11.820 0.362 -2.446 1.00 0.00 42 ASP A CA 9
ATOM 8193 C C . ASP A 1 42 ? -12.087 0.735 -3.903 1.00 0.00 42 ASP A C 9
ATOM 8194 O O . ASP A 1 42 ? -12.671 -0.043 -4.656 1.00 0.00 42 ASP A O 9
ATOM 8203 N N . GLY A 1 43 ? -11.650 1.928 -4.292 1.00 0.00 43 GLY A N 9
ATOM 8204 C CA . GLY A 1 43 ? -11.843 2.388 -5.654 1.00 0.00 43 GLY A CA 9
ATOM 8205 C C . GLY A 1 43 ? -10.759 3.356 -6.081 1.00 0.00 43 GLY A C 9
ATOM 8206 O O . GLY A 1 43 ? -10.945 4.110 -7.036 1.00 0.00 43 GLY A O 9
ATOM 8210 N N . LYS A 1 44 ? -9.662 3.412 -5.330 1.00 0.00 44 LYS A N 9
ATOM 8211 C CA . LYS A 1 44 ? -8.596 4.359 -5.625 1.00 0.00 44 LYS A CA 9
ATOM 8212 C C . LYS A 1 44 ? -7.243 3.658 -5.682 1.00 0.00 44 LYS A C 9
ATOM 8213 O O . LYS A 1 44 ? -6.890 2.888 -4.787 1.00 0.00 44 LYS A O 9
ATOM 8232 N N . GLU A 1 45 ? -6.472 3.974 -6.717 1.00 0.00 45 GLU A N 9
ATOM 8233 C CA . GLU A 1 45 ? -5.137 3.414 -6.886 1.00 0.00 45 GLU A CA 9
ATOM 8234 C C . GLU A 1 45 ? -4.080 4.420 -6.432 1.00 0.00 45 GLU A C 9
ATOM 8235 O O . GLU A 1 45 ? -4.390 5.605 -6.296 1.00 0.00 45 GLU A O 9
ATOM 8247 N N . GLY A 1 46 ? -2.834 3.992 -6.224 1.00 0.00 46 GLY A N 9
ATOM 8248 C CA . GLY A 1 46 ? -1.824 4.963 -5.829 1.00 0.00 46 GLY A CA 9
ATOM 8249 C C . GLY A 1 46 ? -0.610 4.403 -5.106 1.00 0.00 46 GLY A C 9
ATOM 8250 O O . GLY A 1 46 ? -0.608 3.256 -4.659 1.00 0.00 46 GLY A O 9
ATOM 8254 N N . LEU A 1 47 ? 0.427 5.234 -4.991 1.00 0.00 47 LEU A N 9
ATOM 8255 C CA . LEU A 1 47 ? 1.665 4.846 -4.326 1.00 0.00 47 LEU A CA 9
ATOM 8256 C C . LEU A 1 47 ? 1.514 4.892 -2.800 1.00 0.00 47 LEU A C 9
ATOM 8257 O O . LEU A 1 47 ? 0.748 5.698 -2.271 1.00 0.00 47 LEU A O 9
ATOM 8273 N N . ILE A 1 48 ? 2.242 4.028 -2.102 1.00 0.00 48 ILE A N 9
ATOM 8274 C CA . ILE A 1 48 ? 2.177 3.988 -0.636 1.00 0.00 48 ILE A CA 9
ATOM 8275 C C . ILE A 1 48 ? 3.507 3.614 -0.004 1.00 0.00 48 ILE A C 9
ATOM 8276 O O . ILE A 1 48 ? 4.382 3.055 -0.669 1.00 0.00 48 ILE A O 9
ATOM 8292 N N . PRO A 1 49 ? 3.596 3.721 1.341 1.00 0.00 49 PRO A N 9
ATOM 8293 C CA . PRO A 1 49 ? 4.792 3.324 2.073 1.00 0.00 49 PRO A CA 9
ATOM 8294 C C . PRO A 1 49 ? 5.050 1.821 2.049 1.00 0.00 49 PRO A C 9
ATOM 8295 O O . PRO A 1 49 ? 4.160 1.021 2.330 1.00 0.00 49 PRO A O 9
ATOM 8306 N N . SER A 1 50 ? 6.259 1.451 1.648 1.00 0.00 50 SER A N 9
ATOM 8307 C CA . SER A 1 50 ? 6.664 0.051 1.581 1.00 0.00 50 SER A CA 9
ATOM 8308 C C . SER A 1 50 ? 6.990 -0.467 2.983 1.00 0.00 50 SER A C 9
ATOM 8309 O O . SER A 1 50 ? 6.663 -1.598 3.337 1.00 0.00 50 SER A O 9
ATOM 8317 N N . ASN A 1 51 ? 7.668 0.370 3.759 1.00 0.00 51 ASN A N 9
ATOM 8318 C CA . ASN A 1 51 ? 8.084 -0.010 5.109 1.00 0.00 51 ASN A CA 9
ATOM 8319 C C . ASN A 1 51 ? 6.912 -0.074 6.100 1.00 0.00 51 ASN A C 9
ATOM 8320 O O . ASN A 1 51 ? 7.050 -0.628 7.190 1.00 0.00 51 ASN A O 9
ATOM 8331 N N . TYR A 1 52 ? 5.744 0.435 5.700 1.00 0.00 52 TYR A N 9
ATOM 8332 C CA . TYR A 1 52 ? 4.551 0.377 6.552 1.00 0.00 52 TYR A CA 9
ATOM 8333 C C . TYR A 1 52 ? 3.729 -0.874 6.224 1.00 0.00 52 TYR A C 9
ATOM 8334 O O . TYR A 1 52 ? 2.756 -1.230 6.930 1.00 0.00 52 TYR A O 9
ATOM 8352 N N . ILE A 1 53 ? 4.205 -1.631 5.239 1.00 0.00 53 ILE A N 9
ATOM 8353 C CA . ILE A 1 53 ? 3.552 -2.861 4.857 1.00 0.00 53 ILE A CA 9
ATOM 8354 C C . ILE A 1 53 ? 4.557 -3.939 4.511 1.00 0.00 53 ILE A C 9
ATOM 8355 O O . ILE A 1 53 ? 5.735 -3.668 4.282 1.00 0.00 53 ILE A O 9
ATOM 8371 N N . GLU A 1 54 ? 4.066 -5.165 4.461 1.00 0.00 54 GLU A N 9
ATOM 8372 C CA . GLU A 1 54 ? 4.862 -6.324 4.139 1.00 0.00 54 GLU A CA 9
ATOM 8373 C C . GLU A 1 54 ? 4.080 -7.265 3.222 1.00 0.00 54 GLU A C 9
ATOM 8374 O O . GLU A 1 54 ? 2.860 -7.394 3.362 1.00 0.00 54 GLU A O 9
ATOM 8386 N N . MET A 1 55 ? 4.770 -7.973 2.339 1.00 0.00 55 MET A N 9
ATOM 8387 C CA . MET A 1 55 ? 4.101 -8.895 1.424 1.00 0.00 55 MET A CA 9
ATOM 8388 C C . MET A 1 55 ? 3.282 -9.932 2.169 1.00 0.00 55 MET A C 9
ATOM 8389 O O . MET A 1 55 ? 3.805 -10.691 2.984 1.00 0.00 55 MET A O 9
ATOM 8403 N N . LYS A 1 56 ? 1.996 -10.011 1.811 1.00 0.00 56 LYS A N 9
ATOM 8404 C CA . LYS A 1 56 ? 1.115 -10.994 2.371 1.00 0.00 56 LYS A CA 9
ATOM 8405 C C . LYS A 1 56 ? 1.209 -12.221 1.498 1.00 0.00 56 LYS A C 9
ATOM 8406 O O . LYS A 1 56 ? 2.182 -12.389 0.762 1.00 0.00 56 LYS A O 9
ATOM 8425 N N . ASN A 1 57 ? 0.198 -13.055 1.530 1.00 0.00 57 ASN A N 9
ATOM 8426 C CA . ASN A 1 57 ? 0.189 -14.230 0.685 1.00 0.00 57 ASN A CA 9
ATOM 8427 C C . ASN A 1 57 ? 1.435 -15.057 0.915 1.00 0.00 57 ASN A C 9
ATOM 8428 O O . ASN A 1 57 ? 2.090 -15.499 -0.029 1.00 0.00 57 ASN A O 9
ATOM 8439 N N . HIS A 1 58 ? 1.731 -15.300 2.176 1.00 0.00 58 HIS A N 9
ATOM 8440 C CA . HIS A 1 58 ? 2.892 -16.098 2.537 1.00 0.00 58 HIS A CA 9
ATOM 8441 C C . HIS A 1 58 ? 2.744 -16.706 3.926 1.00 0.00 58 HIS A C 9
ATOM 8442 O O . HIS A 1 58 ? 1.688 -16.610 4.552 1.00 0.00 58 HIS A O 9
ATOM 8457 N N . ASP A 1 59 ? 3.817 -17.326 4.400 1.00 0.00 59 ASP A N 9
ATOM 8458 C CA . ASP A 1 59 ? 3.825 -17.950 5.715 1.00 0.00 59 ASP A CA 9
ATOM 8459 C C . ASP A 1 59 ? 3.920 -16.896 6.814 1.00 0.00 59 ASP A C 9
ATOM 8460 O O . ASP A 1 59 ? 3.414 -17.154 7.925 1.00 0.00 59 ASP A O 9
ATOM 8470 N N . MET A 1 1 ? -3.484 -9.881 -6.055 1.00 0.00 1 MET A N 10
ATOM 8471 C CA . MET A 1 1 ? -2.563 -10.401 -5.001 1.00 0.00 1 MET A CA 10
ATOM 8472 C C . MET A 1 1 ? -2.868 -9.725 -3.667 1.00 0.00 1 MET A C 10
ATOM 8473 O O . MET A 1 1 ? -3.674 -8.797 -3.614 1.00 0.00 1 MET A O 10
ATOM 8489 N N . GLU A 1 2 ? -2.253 -10.208 -2.590 1.00 0.00 2 GLU A N 10
ATOM 8490 C CA . GLU A 1 2 ? -2.520 -9.622 -1.283 1.00 0.00 2 GLU A CA 10
ATOM 8491 C C . GLU A 1 2 ? -1.246 -9.264 -0.523 1.00 0.00 2 GLU A C 10
ATOM 8492 O O . GLU A 1 2 ? -0.251 -9.987 -0.553 1.00 0.00 2 GLU A O 10
ATOM 8504 N N . ALA A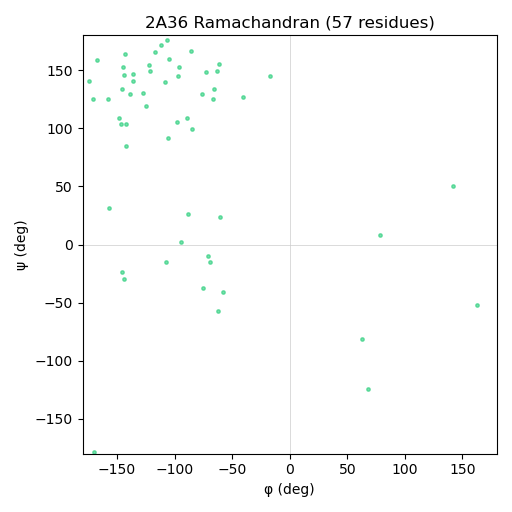 1 3 ? -1.313 -8.128 0.168 1.00 0.00 3 ALA A N 10
ATOM 8505 C CA . ALA A 1 3 ? -0.224 -7.580 0.969 1.00 0.00 3 ALA A CA 10
ATOM 8506 C C . ALA A 1 3 ? -0.805 -6.864 2.186 1.00 0.00 3 ALA A C 10
ATOM 8507 O O . ALA A 1 3 ? -1.791 -6.143 2.055 1.00 0.00 3 ALA A O 10
ATOM 8514 N N . ILE A 1 4 ? -0.188 -7.006 3.356 1.00 0.00 4 ILE A N 10
ATOM 8515 C CA . ILE A 1 4 ? -0.696 -6.331 4.551 1.00 0.00 4 ILE A CA 10
ATOM 8516 C C . ILE A 1 4 ? 0.176 -5.144 4.937 1.00 0.00 4 ILE A C 10
ATOM 8517 O O . ILE A 1 4 ? 1.355 -5.101 4.594 1.00 0.00 4 ILE A O 10
ATOM 8533 N N . ALA A 1 5 ? -0.382 -4.204 5.692 1.00 0.00 5 ALA A N 10
ATOM 8534 C CA . ALA A 1 5 ? 0.390 -3.035 6.091 1.00 0.00 5 ALA A CA 10
ATOM 8535 C C . ALA A 1 5 ? 0.089 -2.600 7.496 1.00 0.00 5 ALA A C 10
ATOM 8536 O O . ALA A 1 5 ? -0.896 -1.887 7.701 1.00 0.00 5 ALA A O 10
ATOM 8543 N N . LYS A 1 6 ? 0.947 -2.901 8.470 1.00 0.00 6 LYS A N 10
ATOM 8544 C CA . LYS A 1 6 ? 0.631 -2.392 9.784 1.00 0.00 6 LYS A CA 10
ATOM 8545 C C . LYS A 1 6 ? 1.510 -1.220 10.155 1.00 0.00 6 LYS A C 10
ATOM 8546 O O . LYS A 1 6 ? 2.525 -1.361 10.836 1.00 0.00 6 LYS A O 10
ATOM 8565 N N . HIS A 1 7 ? 1.001 -0.053 9.828 1.00 0.00 7 HIS A N 10
ATOM 8566 C CA . HIS A 1 7 ? 1.556 1.224 10.229 1.00 0.00 7 HIS A CA 10
ATOM 8567 C C . HIS A 1 7 ? 0.483 2.236 9.831 1.00 0.00 7 HIS A C 10
ATOM 8568 O O . HIS A 1 7 ? 0.162 2.291 8.647 1.00 0.00 7 HIS A O 10
ATOM 8583 N N . ASP A 1 8 ? -0.065 3.071 10.704 1.00 0.00 8 ASP A N 10
ATOM 8584 C CA . ASP A 1 8 ? -1.046 4.034 10.202 1.00 0.00 8 ASP A CA 10
ATOM 8585 C C . ASP A 1 8 ? -0.339 4.923 9.176 1.00 0.00 8 ASP A C 10
ATOM 8586 O O . ASP A 1 8 ? 0.876 5.085 9.243 1.00 0.00 8 ASP A O 10
ATOM 8595 N N . PHE A 1 9 ? -1.093 5.523 8.257 1.00 0.00 9 PHE A N 10
ATOM 8596 C CA . PHE A 1 9 ? -0.466 6.409 7.274 1.00 0.00 9 PHE A CA 10
ATOM 8597 C C . PHE A 1 9 ? -1.460 7.282 6.523 1.00 0.00 9 PHE A C 10
ATOM 8598 O O . PHE A 1 9 ? -2.584 6.896 6.208 1.00 0.00 9 PHE A O 10
ATOM 8615 N N . SER A 1 10 ? -0.903 8.421 6.131 1.00 0.00 10 SER A N 10
ATOM 8616 C CA . SER A 1 10 ? -1.639 9.368 5.316 1.00 0.00 10 SER A CA 10
ATOM 8617 C C . SER A 1 10 ? -0.736 9.970 4.251 1.00 0.00 10 SER A C 10
ATOM 8618 O O . SER A 1 10 ? -0.007 10.925 4.507 1.00 0.00 10 SER A O 10
ATOM 8626 N N . ALA A 1 11 ? -0.860 9.422 3.047 1.00 0.00 11 ALA A N 10
ATOM 8627 C CA . ALA A 1 11 ? -0.097 9.831 1.868 1.00 0.00 11 ALA A CA 10
ATOM 8628 C C . ALA A 1 11 ? 0.590 11.186 1.968 1.00 0.00 11 ALA A C 10
ATOM 8629 O O . ALA A 1 11 ? 0.087 12.149 2.544 1.00 0.00 11 ALA A O 10
ATOM 8636 N N . THR A 1 12 ? 1.778 11.196 1.348 1.00 0.00 12 THR A N 10
ATOM 8637 C CA . THR A 1 12 ? 2.649 12.357 1.281 1.00 0.00 12 THR A CA 10
ATOM 8638 C C . THR A 1 12 ? 2.574 12.979 -0.125 1.00 0.00 12 THR A C 10
ATOM 8639 O O . THR A 1 12 ? 2.965 14.127 -0.337 1.00 0.00 12 THR A O 10
ATOM 8650 N N . ALA A 1 13 ? 2.021 12.214 -1.066 1.00 0.00 13 ALA A N 10
ATOM 8651 C CA . ALA A 1 13 ? 1.829 12.687 -2.436 1.00 0.00 13 ALA A CA 10
ATOM 8652 C C . ALA A 1 13 ? 0.353 12.523 -2.798 1.00 0.00 13 ALA A C 10
ATOM 8653 O O . ALA A 1 13 ? -0.354 11.747 -2.159 1.00 0.00 13 ALA A O 10
ATOM 8660 N N . ASP A 1 14 ? -0.139 13.276 -3.779 1.00 0.00 14 ASP A N 10
ATOM 8661 C CA . ASP A 1 14 ? -1.543 13.232 -4.190 1.00 0.00 14 ASP A CA 10
ATOM 8662 C C . ASP A 1 14 ? -1.987 11.851 -4.656 1.00 0.00 14 ASP A C 10
ATOM 8663 O O . ASP A 1 14 ? -3.050 11.363 -4.274 1.00 0.00 14 ASP A O 10
ATOM 8672 N N . ASP A 1 15 ? -1.131 11.211 -5.440 1.00 0.00 15 ASP A N 10
ATOM 8673 C CA . ASP A 1 15 ? -1.402 9.875 -5.949 1.00 0.00 15 ASP A CA 10
ATOM 8674 C C . ASP A 1 15 ? -0.966 8.819 -4.942 1.00 0.00 15 ASP A C 10
ATOM 8675 O O . ASP A 1 15 ? -0.760 7.662 -5.307 1.00 0.00 15 ASP A O 10
ATOM 8684 N N . GLU A 1 16 ? -0.852 9.201 -3.670 1.00 0.00 16 GLU A N 10
ATOM 8685 C CA . GLU A 1 16 ? -0.463 8.263 -2.627 1.00 0.00 16 GLU A CA 10
ATOM 8686 C C . GLU A 1 16 ? -1.688 7.819 -1.840 1.00 0.00 16 GLU A C 10
ATOM 8687 O O . GLU A 1 16 ? -2.398 8.633 -1.255 1.00 0.00 16 GLU A O 10
ATOM 8699 N N . LEU A 1 17 ? -1.953 6.528 -1.883 1.00 0.00 17 LEU A N 10
ATOM 8700 C CA . LEU A 1 17 ? -3.114 5.958 -1.214 1.00 0.00 17 LEU A CA 10
ATOM 8701 C C . LEU A 1 17 ? -2.882 5.811 0.293 1.00 0.00 17 LEU A C 10
ATOM 8702 O O . LEU A 1 17 ? -1.974 5.103 0.725 1.00 0.00 17 LEU A O 10
ATOM 8718 N N . SER A 1 18 ? -3.756 6.425 1.084 1.00 0.00 18 SER A N 10
ATOM 8719 C CA . SER A 1 18 ? -3.672 6.334 2.541 1.00 0.00 18 SER A CA 10
ATOM 8720 C C . SER A 1 18 ? -4.394 5.101 3.053 1.00 0.00 18 SER A C 10
ATOM 8721 O O . SER A 1 18 ? -5.100 4.420 2.309 1.00 0.00 18 SER A O 10
ATOM 8729 N N . PHE A 1 19 ? -4.161 4.790 4.329 1.00 0.00 19 PHE A N 10
ATOM 8730 C CA . PHE A 1 19 ? -4.760 3.629 4.961 1.00 0.00 19 PHE A CA 10
ATOM 8731 C C . PHE A 1 19 ? -4.555 3.647 6.477 1.00 0.00 19 PHE A C 10
ATOM 8732 O O . PHE A 1 19 ? -3.971 4.588 7.029 1.00 0.00 19 PHE A O 10
ATOM 8749 N N . ARG A 1 20 ? -5.094 2.638 7.155 1.00 0.00 20 ARG A N 10
ATOM 8750 C CA . ARG A 1 20 ? -5.001 2.549 8.607 1.00 0.00 20 ARG A CA 10
ATOM 8751 C C . ARG A 1 20 ? -4.103 1.376 8.988 1.00 0.00 20 ARG A C 10
ATOM 8752 O O . ARG A 1 20 ? -3.844 0.512 8.149 1.00 0.00 20 ARG A O 10
ATOM 8773 N N . LYS A 1 21 ? -3.654 1.284 10.235 1.00 0.00 21 LYS A N 10
ATOM 8774 C CA . LYS A 1 21 ? -2.831 0.149 10.628 1.00 0.00 21 LYS A CA 10
ATOM 8775 C C . LYS A 1 21 ? -3.618 -1.152 10.446 1.00 0.00 21 LYS A C 10
ATOM 8776 O O . LYS A 1 21 ? -4.786 -1.248 10.822 1.00 0.00 21 LYS A O 10
ATOM 8795 N N . THR A 1 22 ? -2.953 -2.144 9.864 1.00 0.00 22 THR A N 10
ATOM 8796 C CA . THR A 1 22 ? -3.512 -3.477 9.640 1.00 0.00 22 THR A CA 10
ATOM 8797 C C . THR A 1 22 ? -4.489 -3.568 8.478 1.00 0.00 22 THR A C 10
ATOM 8798 O O . THR A 1 22 ? -5.190 -4.573 8.351 1.00 0.00 22 THR A O 10
ATOM 8809 N N . GLN A 1 23 ? -4.549 -2.554 7.620 1.00 0.00 23 GLN A N 10
ATOM 8810 C CA . GLN A 1 23 ? -5.460 -2.628 6.488 1.00 0.00 23 GLN A CA 10
ATOM 8811 C C . GLN A 1 23 ? -4.919 -3.584 5.427 1.00 0.00 23 GLN A C 10
ATOM 8812 O O . GLN A 1 23 ? -3.714 -3.827 5.366 1.00 0.00 23 GLN A O 10
ATOM 8826 N N . ILE A 1 24 ? -5.799 -4.122 4.597 1.00 0.00 24 ILE A N 10
ATOM 8827 C CA . ILE A 1 24 ? -5.375 -5.041 3.552 1.00 0.00 24 ILE A CA 10
ATOM 8828 C C . ILE A 1 24 ? -5.265 -4.321 2.208 1.00 0.00 24 ILE A C 10
ATOM 8829 O O . ILE A 1 24 ? -6.228 -3.709 1.749 1.00 0.00 24 ILE A O 10
ATOM 8845 N N . LEU A 1 25 ? -4.079 -4.369 1.592 1.00 0.00 25 LEU A N 10
ATOM 8846 C CA . LEU A 1 25 ? -3.871 -3.679 0.319 1.00 0.00 25 LEU A CA 10
ATOM 8847 C C . LEU A 1 25 ? -3.628 -4.619 -0.858 1.00 0.00 25 LEU A C 10
ATOM 8848 O O . LEU A 1 25 ? -2.956 -5.644 -0.727 1.00 0.00 25 LEU A O 10
ATOM 8864 N N . LYS A 1 26 ? -4.179 -4.253 -2.006 1.00 0.00 26 LYS A N 10
ATOM 8865 C CA . LYS A 1 26 ? -4.042 -5.028 -3.232 1.00 0.00 26 LYS A CA 10
ATOM 8866 C C . LYS A 1 26 ? -2.750 -4.655 -3.960 1.00 0.00 26 LYS A C 10
ATOM 8867 O O . LYS A 1 26 ? -2.691 -3.651 -4.667 1.00 0.00 26 LYS A O 10
ATOM 8886 N N . ILE A 1 27 ? -1.725 -5.477 -3.788 1.00 0.00 27 ILE A N 10
ATOM 8887 C CA . ILE A 1 27 ? -0.442 -5.209 -4.431 1.00 0.00 27 ILE A CA 10
ATOM 8888 C C . ILE A 1 27 ? -0.504 -5.590 -5.903 1.00 0.00 27 ILE A C 10
ATOM 8889 O O . ILE A 1 27 ? -1.009 -6.658 -6.252 1.00 0.00 27 ILE A O 10
ATOM 8905 N N . LEU A 1 28 ? -0.081 -4.673 -6.779 1.00 0.00 28 LEU A N 10
ATOM 8906 C CA . LEU A 1 28 ? -0.173 -4.935 -8.208 1.00 0.00 28 LEU A CA 10
ATOM 8907 C C . LEU A 1 28 ? 0.936 -4.283 -9.029 1.00 0.00 28 LEU A C 10
ATOM 8908 O O . LEU A 1 28 ? 1.217 -4.747 -10.133 1.00 0.00 28 LEU A O 10
ATOM 8924 N N . ASN A 1 29 ? 1.618 -3.259 -8.511 1.00 0.00 29 ASN A N 10
ATOM 8925 C CA . ASN A 1 29 ? 2.720 -2.705 -9.293 1.00 0.00 29 ASN A CA 10
ATOM 8926 C C . ASN A 1 29 ? 3.834 -2.174 -8.419 1.00 0.00 29 ASN A C 10
ATOM 8927 O O . ASN A 1 29 ? 3.775 -1.097 -7.823 1.00 0.00 29 ASN A O 10
ATOM 8938 N N . MET A 1 30 ? 4.892 -2.965 -8.473 1.00 0.00 30 MET A N 10
ATOM 8939 C CA . MET A 1 30 ? 6.150 -2.738 -7.825 1.00 0.00 30 MET A CA 10
ATOM 8940 C C . MET A 1 30 ? 7.292 -2.853 -8.815 1.00 0.00 30 MET A C 10
ATOM 8941 O O . MET A 1 30 ? 7.447 -3.903 -9.431 1.00 0.00 30 MET A O 10
ATOM 8955 N N . GLU A 1 31 ? 8.177 -1.873 -8.847 1.00 0.00 31 GLU A N 10
ATOM 8956 C CA . GLU A 1 31 ? 9.409 -1.984 -9.645 1.00 0.00 31 GLU A CA 10
ATOM 8957 C C . GLU A 1 31 ? 10.147 -0.686 -9.953 1.00 0.00 31 GLU A C 10
ATOM 8958 O O . GLU A 1 31 ? 11.363 -0.579 -9.790 1.00 0.00 31 GLU A O 10
ATOM 8970 N N . ASP A 1 32 ? 9.363 0.306 -10.361 1.00 0.00 32 ASP A N 10
ATOM 8971 C CA . ASP A 1 32 ? 9.903 1.622 -10.682 1.00 0.00 32 ASP A CA 10
ATOM 8972 C C . ASP A 1 32 ? 10.228 2.395 -9.422 1.00 0.00 32 ASP A C 10
ATOM 8973 O O . ASP A 1 32 ? 10.839 3.462 -9.469 1.00 0.00 32 ASP A O 10
ATOM 8982 N N . ASP A 1 33 ? 9.738 1.893 -8.301 1.00 0.00 33 ASP A N 10
ATOM 8983 C CA . ASP A 1 33 ? 9.940 2.560 -7.038 1.00 0.00 33 ASP A CA 10
ATOM 8984 C C . ASP A 1 33 ? 10.119 1.546 -5.925 1.00 0.00 33 ASP A C 10
ATOM 8985 O O . ASP A 1 33 ? 9.149 1.175 -5.266 1.00 0.00 33 ASP A O 10
ATOM 8994 N N . SER A 1 34 ? 11.347 1.071 -5.730 1.00 0.00 34 SER A N 10
ATOM 8995 C CA . SER A 1 34 ? 11.628 0.064 -4.708 1.00 0.00 34 SER A CA 10
ATOM 8996 C C . SER A 1 34 ? 11.301 0.582 -3.315 1.00 0.00 34 SER A C 10
ATOM 8997 O O . SER A 1 34 ? 11.928 0.155 -2.345 1.00 0.00 34 SER A O 10
ATOM 9005 N N . ASN A 1 35 ? 10.421 1.563 -3.202 1.00 0.00 35 ASN A N 10
ATOM 9006 C CA . ASN A 1 35 ? 10.141 2.159 -1.891 1.00 0.00 35 ASN A CA 10
ATOM 9007 C C . ASN A 1 35 ? 8.675 2.560 -1.742 1.00 0.00 35 ASN A C 10
ATOM 9008 O O . ASN A 1 35 ? 8.121 2.569 -0.641 1.00 0.00 35 ASN A O 10
ATOM 9019 N N . TRP A 1 36 ? 8.054 2.887 -2.859 1.00 0.00 36 TRP A N 10
ATOM 9020 C CA . TRP A 1 36 ? 6.658 3.261 -2.873 1.00 0.00 36 TRP A CA 10
ATOM 9021 C C . TRP A 1 36 ? 5.931 2.350 -3.861 1.00 0.00 36 TRP A C 10
ATOM 9022 O O . TRP A 1 36 ? 6.283 2.294 -5.038 1.00 0.00 36 TRP A O 10
ATOM 9043 N N . TYR A 1 37 ? 4.997 1.559 -3.341 1.00 0.00 37 TYR A N 10
ATOM 9044 C CA . TYR A 1 37 ? 4.290 0.553 -4.135 1.00 0.00 37 TYR A CA 10
ATOM 9045 C C . TYR A 1 37 ? 2.942 1.039 -4.630 1.00 0.00 37 TYR A C 10
ATOM 9046 O O . TYR A 1 37 ? 2.373 1.988 -4.092 1.00 0.00 37 TYR A O 10
ATOM 9064 N N . ARG A 1 38 ? 2.494 0.444 -5.731 1.00 0.00 38 ARG A N 10
ATOM 9065 C CA . ARG A 1 38 ? 1.224 0.795 -6.331 1.00 0.00 38 ARG A CA 10
ATOM 9066 C C . ARG A 1 38 ? 0.249 -0.312 -5.955 1.00 0.00 38 ARG A C 10
ATOM 9067 O O . ARG A 1 38 ? 0.267 -1.410 -6.522 1.00 0.00 38 ARG A O 10
ATOM 9088 N N . ALA A 1 39 ? -0.598 -0.008 -4.986 1.00 0.00 39 ALA A N 10
ATOM 9089 C CA . ALA A 1 39 ? -1.591 -0.956 -4.505 1.00 0.00 39 ALA A CA 10
ATOM 9090 C C . ALA A 1 39 ? -2.987 -0.503 -4.905 1.00 0.00 39 ALA A C 10
ATOM 9091 O O . ALA A 1 39 ? -3.174 0.601 -5.417 1.00 0.00 39 ALA A O 10
ATOM 9098 N N . GLU A 1 40 ? -3.961 -1.377 -4.686 1.00 0.00 40 GLU A N 10
ATOM 9099 C CA . GLU A 1 40 ? -5.336 -1.061 -5.051 1.00 0.00 40 GLU A CA 10
ATOM 9100 C C . GLU A 1 40 ? -6.267 -1.086 -3.854 1.00 0.00 40 GLU A C 10
ATOM 9101 O O . GLU A 1 40 ? -6.061 -1.835 -2.900 1.00 0.00 40 GLU A O 10
ATOM 9113 N N . LEU A 1 41 ? -7.264 -0.213 -3.894 1.00 0.00 41 LEU A N 10
ATOM 9114 C CA . LEU A 1 41 ? -8.227 -0.093 -2.812 1.00 0.00 41 LEU A CA 10
ATOM 9115 C C . LEU A 1 41 ? -9.503 0.545 -3.343 1.00 0.00 41 LEU A C 10
ATOM 9116 O O . LEU A 1 41 ? -9.462 1.595 -3.984 1.00 0.00 41 LEU A O 10
ATOM 9132 N N . ASP A 1 42 ? -10.631 -0.114 -3.094 1.00 0.00 42 ASP A N 10
ATOM 9133 C CA . ASP A 1 42 ? -11.918 0.371 -3.575 1.00 0.00 42 ASP A CA 10
ATOM 9134 C C . ASP A 1 42 ? -11.926 0.419 -5.105 1.00 0.00 42 ASP A C 10
ATOM 9135 O O . ASP A 1 42 ? -12.411 -0.503 -5.762 1.00 0.00 42 ASP A O 10
ATOM 9144 N N . GLY A 1 43 ? -11.364 1.486 -5.669 1.00 0.00 43 GLY A N 10
ATOM 9145 C CA . GLY A 1 43 ? -11.303 1.623 -7.112 1.00 0.00 43 GLY A CA 10
ATOM 9146 C C . GLY A 1 43 ? -10.221 2.595 -7.551 1.00 0.00 43 GLY A C 10
ATOM 9147 O O . GLY A 1 43 ? -10.421 3.363 -8.494 1.00 0.00 43 GLY A O 10
ATOM 9151 N N . LYS A 1 44 ? -9.111 2.632 -6.815 1.00 0.00 44 LYS A N 10
ATOM 9152 C CA . LYS A 1 44 ? -8.025 3.572 -7.101 1.00 0.00 44 LYS A CA 10
ATOM 9153 C C . LYS A 1 44 ? -6.658 2.892 -7.013 1.00 0.00 44 LYS A C 10
ATOM 9154 O O . LYS A 1 44 ? -6.430 2.050 -6.137 1.00 0.00 44 LYS A O 10
ATOM 9173 N N . GLU A 1 45 ? -5.748 3.301 -7.897 1.00 0.00 45 GLU A N 10
ATOM 9174 C CA . GLU A 1 45 ? -4.379 2.788 -7.908 1.00 0.00 45 GLU A CA 10
ATOM 9175 C C . GLU A 1 45 ? -3.436 3.875 -7.379 1.00 0.00 45 GLU A C 10
ATOM 9176 O O . GLU A 1 45 ? -3.333 4.932 -7.999 1.00 0.00 45 GLU A O 10
ATOM 9188 N N . GLY A 1 46 ? -2.800 3.678 -6.222 1.00 0.00 46 GLY A N 10
ATOM 9189 C CA . GLY A 1 46 ? -1.956 4.749 -5.693 1.00 0.00 46 GLY A CA 10
ATOM 9190 C C . GLY A 1 46 ? -0.609 4.308 -5.150 1.00 0.00 46 GLY A C 10
ATOM 9191 O O . GLY A 1 46 ? -0.295 3.120 -5.112 1.00 0.00 46 GLY A O 10
ATOM 9195 N N . LEU A 1 47 ? 0.181 5.295 -4.705 1.00 0.00 47 LEU A N 10
ATOM 9196 C CA . LEU A 1 47 ? 1.497 5.018 -4.132 1.00 0.00 47 LEU A CA 10
ATOM 9197 C C . LEU A 1 47 ? 1.384 4.942 -2.610 1.00 0.00 47 LEU A C 10
ATOM 9198 O O . LEU A 1 47 ? 0.582 5.652 -2.008 1.00 0.00 47 LEU A O 10
ATOM 9214 N N . ILE A 1 48 ? 2.165 4.071 -1.987 1.00 0.00 48 ILE A N 10
ATOM 9215 C CA . ILE A 1 48 ? 2.098 3.925 -0.535 1.00 0.00 48 ILE A CA 10
ATOM 9216 C C . ILE A 1 48 ? 3.441 3.550 0.085 1.00 0.00 48 ILE A C 10
ATOM 9217 O O . ILE A 1 48 ? 4.118 2.642 -0.400 1.00 0.00 48 ILE A O 10
ATOM 9233 N N . PRO A 1 49 ? 3.736 4.088 1.290 1.00 0.00 49 PRO A N 10
ATOM 9234 C CA . PRO A 1 49 ? 4.951 3.762 2.034 1.00 0.00 49 PRO A CA 10
ATOM 9235 C C . PRO A 1 49 ? 5.250 2.264 2.113 1.00 0.00 49 PRO A C 10
ATOM 9236 O O . PRO A 1 49 ? 4.371 1.454 2.413 1.00 0.00 49 PRO A O 10
ATOM 9247 N N . SER A 1 50 ? 6.483 1.908 1.767 1.00 0.00 50 SER A N 10
ATOM 9248 C CA . SER A 1 50 ? 6.937 0.516 1.786 1.00 0.00 50 SER A CA 10
ATOM 9249 C C . SER A 1 50 ? 7.112 0.012 3.219 1.00 0.00 50 SER A C 10
ATOM 9250 O O . SER A 1 50 ? 6.802 -1.138 3.530 1.00 0.00 50 SER A O 10
ATOM 9258 N N . ASN A 1 51 ? 7.664 0.868 4.070 1.00 0.00 51 ASN A N 10
ATOM 9259 C CA . ASN A 1 51 ? 7.960 0.503 5.457 1.00 0.00 51 ASN A CA 10
ATOM 9260 C C . ASN A 1 51 ? 6.722 0.277 6.326 1.00 0.00 51 ASN A C 10
ATOM 9261 O O . ASN A 1 51 ? 6.823 -0.321 7.397 1.00 0.00 51 ASN A O 10
ATOM 9272 N N . TYR A 1 52 ? 5.558 0.717 5.869 1.00 0.00 52 TYR A N 10
ATOM 9273 C CA . TYR A 1 52 ? 4.329 0.520 6.641 1.00 0.00 52 TYR A CA 10
ATOM 9274 C C . TYR A 1 52 ? 3.605 -0.767 6.221 1.00 0.00 52 TYR A C 10
ATOM 9275 O O . TYR A 1 52 ? 2.679 -1.251 6.914 1.00 0.00 52 TYR A O 10
ATOM 9293 N N . ILE A 1 53 ? 4.116 -1.417 5.176 1.00 0.00 53 ILE A N 10
ATOM 9294 C CA . ILE A 1 53 ? 3.539 -2.668 4.728 1.00 0.00 53 ILE A CA 10
ATOM 9295 C C . ILE A 1 53 ? 4.595 -3.671 4.304 1.00 0.00 53 ILE A C 10
ATOM 9296 O O . ILE A 1 53 ? 5.750 -3.324 4.062 1.00 0.00 53 ILE A O 10
ATOM 9312 N N . GLU A 1 54 ? 4.167 -4.921 4.206 1.00 0.00 54 GLU A N 10
ATOM 9313 C CA . GLU A 1 54 ? 5.012 -6.026 3.808 1.00 0.00 54 GLU A CA 10
ATOM 9314 C C . GLU A 1 54 ? 4.214 -7.019 2.963 1.00 0.00 54 GLU A C 10
ATOM 9315 O O . GLU A 1 54 ? 3.004 -7.182 3.169 1.00 0.00 54 GLU A O 10
ATOM 9327 N N . MET A 1 55 ? 4.883 -7.735 2.074 1.00 0.00 55 MET A N 10
ATOM 9328 C CA . MET A 1 55 ? 4.198 -8.711 1.232 1.00 0.00 55 MET A CA 10
ATOM 9329 C C . MET A 1 55 ? 3.492 -9.763 2.064 1.00 0.00 55 MET A C 10
ATOM 9330 O O . MET A 1 55 ? 4.119 -10.506 2.821 1.00 0.00 55 MET A O 10
ATOM 9344 N N . LYS A 1 56 ? 2.181 -9.874 1.843 1.00 0.00 56 LYS A N 10
ATOM 9345 C CA . LYS A 1 56 ? 1.375 -10.868 2.490 1.00 0.00 56 LYS A CA 10
ATOM 9346 C C . LYS A 1 56 ? 1.369 -12.094 1.601 1.00 0.00 56 LYS A C 10
ATOM 9347 O O . LYS A 1 56 ? 2.273 -12.278 0.785 1.00 0.00 56 LYS A O 10
ATOM 9366 N N . ASN A 1 57 ? 0.336 -12.904 1.710 1.00 0.00 57 ASN A N 10
ATOM 9367 C CA . ASN A 1 57 ? 0.214 -14.072 0.861 1.00 0.00 57 ASN A CA 10
ATOM 9368 C C . ASN A 1 57 ? 1.473 -14.907 0.945 1.00 0.00 57 ASN A C 10
ATOM 9369 O O . ASN A 1 57 ? 2.033 -15.331 -0.066 1.00 0.00 57 ASN A O 10
ATOM 9380 N N . HIS A 1 58 ? 1.876 -15.184 2.167 1.00 0.00 58 HIS A N 10
ATOM 9381 C CA . HIS A 1 58 ? 3.051 -16.004 2.422 1.00 0.00 58 HIS A CA 10
ATOM 9382 C C . HIS A 1 58 ? 2.984 -16.667 3.799 1.00 0.00 58 HIS A C 10
ATOM 9383 O O . HIS A 1 58 ? 3.981 -17.198 4.287 1.00 0.00 58 HIS A O 10
ATOM 9398 N N . ASP A 1 59 ? 1.808 -16.633 4.426 1.00 0.00 59 ASP A N 10
ATOM 9399 C CA . ASP A 1 59 ? 1.630 -17.233 5.744 1.00 0.00 59 ASP A CA 10
ATOM 9400 C C . ASP A 1 59 ? 0.414 -18.153 5.761 1.00 0.00 59 ASP A C 10
ATOM 9401 O O . ASP A 1 59 ? -0.615 -17.786 5.155 1.00 0.00 59 ASP A O 10
#

GO terms:
  GO:0098793 presynapse (C, IDA)
  GO:0007605 sensory perception of sound (P, IDA)
  GO:0005118 sevenless binding (F, IDA)
  GO:0005886 plasma membrane (C, IDA)
  GO:0045500 sevenless signaling pathway (P, IDA)
  GO:0048010 vascular endothelial growth factor receptor signaling pathway (P, IDA)
  GO:0008293 torso signaling pathway (P, IDA)
  GO:0045500 sevenless signaling pathway (P, IGI)
  GO:0048260 positive regulation of receptor-mediated endocytosis (P, IGI)
  GO:0007465 R7 cell fate commitment (P, IGI)
  GO:0008293 torso signaling pathway (P, IGI)
  GO:0005654 nucleoplasm (C, HDA)
  GO:0005737 cytoplasm (C, HDA)
  GO:0045793 positive regulation of cell size (P, IMP)
  GO:1904263 positive regulation of TORC1 signaling (P, IMP)
  GO:0030707 follicle cell of egg chamber development (P, IMP)
  GO:0048010 vascular endothelial growth factor receptor signaling pathway (P, IMP)
  GO:0070374 positive regulation of ERK1 and ERK2 cascade (P, IMP)
  GO:0007173 epidermal growth factor receptor signaling pathway (P, IMP)
  GO:0007426 tracheal outgrowth, open tracheal system (P, IMP)